Protein AF-A0A850LU86-F1 (afdb_monomer)

Mean predicted aligned error: 8.17 Å

Nearest PDB structures (foldseek):
  7osi-assembly1_D  TM=5.870E-01  e=4.447E-05  Stutzerimonas stutzeri ATCC 14405 = CCUG 16156
  7znq-assembly1_Y  TM=5.914E-01  e=9.069E-05  Stutzerimonas stutzeri ATCC 14405 = CCUG 16156
  7znq-assembly1_y  TM=5.884E-01  e=9.482E-05  Stutzerimonas stutzeri ATCC 14405 = CCUG 16156
  7qba-assembly1_E  TM=5.998E-01  e=1.201E-03  Stutzerimonas stutzeri
  8k1p-assembly1_A  TM=6.471E-01  e=1.843E-01  Mycobacterium tuberculosis H37Rv

Structure (mmCIF, N/CA/C/O backbone):
data_AF-A0A850LU86-F1
#
_entry.id   AF-A0A850LU86-F1
#
loop_
_atom_site.group_PDB
_atom_site.id
_atom_site.type_symbol
_atom_site.label_atom_id
_atom_site.label_alt_id
_atom_site.label_comp_id
_atom_site.label_asym_id
_atom_site.label_entity_id
_atom_site.label_seq_id
_atom_site.pdbx_PDB_ins_code
_atom_site.Cartn_x
_atom_site.Cartn_y
_atom_site.Cartn_z
_atom_site.occupancy
_atom_site.B_iso_or_equiv
_atom_site.auth_seq_id
_atom_site.auth_comp_id
_atom_site.auth_asym_id
_atom_site.auth_atom_id
_atom_site.pdbx_PDB_model_num
ATOM 1 N N . MET A 1 1 ? -20.661 16.853 15.836 1.00 59.78 1 MET A N 1
ATOM 2 C CA . MET A 1 1 ? -20.016 17.229 17.112 1.00 59.78 1 MET A CA 1
ATOM 3 C C . MET A 1 1 ? -19.629 15.991 17.920 1.00 59.78 1 MET A C 1
ATOM 5 O O . MET A 1 1 ? -18.446 15.779 18.122 1.00 59.78 1 MET A O 1
ATOM 9 N N . GLU A 1 2 ? -20.571 15.092 18.229 1.00 83.56 2 GLU A N 1
ATOM 10 C CA . GLU A 1 2 ? -20.333 13.922 19.105 1.00 83.56 2 GLU A CA 1
ATOM 11 C C . GLU A 1 2 ? -19.246 12.932 18.628 1.00 83.56 2 GLU A C 1
ATOM 13 O O . GLU A 1 2 ? -18.422 12.507 19.428 1.00 83.56 2 GLU A O 1
ATOM 18 N N . ILE A 1 3 ? -19.192 12.578 17.333 1.00 87.12 3 ILE A N 1
ATOM 19 C CA . ILE A 1 3 ? -18.190 11.614 16.818 1.00 87.12 3 ILE A CA 1
ATOM 20 C C . ILE A 1 3 ? -16.760 12.145 17.002 1.00 87.12 3 ILE A C 1
ATOM 22 O O . ILE A 1 3 ? -15.868 11.402 17.406 1.00 87.12 3 ILE A O 1
ATOM 26 N N . LEU A 1 4 ? -16.544 13.432 16.714 1.00 90.38 4 LEU A N 1
ATOM 27 C CA . LEU A 1 4 ? -15.224 14.059 16.782 1.00 90.38 4 LEU A CA 1
ATOM 28 C C . LEU A 1 4 ? -14.743 14.205 18.231 1.00 90.38 4 LEU A C 1
ATOM 30 O O . LEU A 1 4 ? -13.560 14.027 18.502 1.00 90.38 4 LEU A O 1
ATOM 34 N N . GLU A 1 5 ? -15.655 14.483 19.166 1.00 89.31 5 GLU A N 1
ATOM 35 C CA . GLU A 1 5 ? -15.348 14.513 20.600 1.00 89.31 5 GLU A CA 1
ATOM 36 C C . GLU A 1 5 ? -14.895 13.140 21.105 1.00 89.31 5 GLU A C 1
ATOM 38 O O . GLU A 1 5 ? -13.864 13.044 21.773 1.00 89.31 5 GLU A O 1
ATOM 43 N N . ILE A 1 6 ? -15.607 12.073 20.721 1.00 88.44 6 ILE A N 1
ATOM 44 C CA . ILE A 1 6 ? -15.233 10.691 21.059 1.00 88.44 6 ILE A CA 1
ATOM 45 C C . ILE A 1 6 ? -13.875 10.345 20.445 1.00 88.44 6 ILE A C 1
ATOM 47 O O . ILE A 1 6 ? -13.012 9.807 21.134 1.00 88.44 6 ILE A O 1
ATOM 51 N N . ALA A 1 7 ? -13.651 10.705 19.179 1.00 92.62 7 ALA A N 1
ATOM 52 C CA . ALA A 1 7 ? -12.377 10.469 18.509 1.00 92.62 7 ALA A CA 1
ATOM 53 C C . ALA A 1 7 ? -11.213 11.193 19.194 1.00 92.62 7 ALA A C 1
ATOM 55 O O . ALA A 1 7 ? -10.161 10.595 19.413 1.00 92.62 7 ALA A O 1
ATOM 56 N N . LYS A 1 8 ? -11.402 12.461 19.580 1.00 92.94 8 LYS A N 1
ATOM 57 C CA . LYS A 1 8 ? -10.397 13.243 20.310 1.00 92.94 8 LYS A CA 1
ATOM 58 C C . LYS A 1 8 ? -10.086 12.620 21.671 1.00 92.94 8 LYS A C 1
ATOM 60 O O . LYS A 1 8 ? -8.919 12.555 22.055 1.00 92.94 8 LYS A O 1
ATOM 65 N N . TYR A 1 9 ? -11.109 12.170 22.394 1.00 90.88 9 TYR A N 1
ATOM 66 C CA . TYR A 1 9 ? -10.929 11.510 23.683 1.00 90.88 9 TYR A CA 1
ATOM 67 C C . TYR A 1 9 ? -10.153 10.196 23.543 1.00 90.88 9 TYR A C 1
ATOM 69 O O . TYR A 1 9 ? -9.145 10.013 24.226 1.00 90.88 9 TYR A O 1
ATOM 77 N N . GLU A 1 10 ? -10.565 9.327 22.615 1.00 90.56 10 GLU A N 1
ATOM 78 C CA . GLU A 1 10 ? -9.897 8.045 22.361 1.00 90.56 10 GLU A CA 1
ATOM 79 C C . GLU A 1 10 ? -8.434 8.257 21.952 1.00 90.56 10 GLU A C 1
ATOM 81 O O . GLU A 1 10 ? -7.533 7.631 22.504 1.00 90.56 10 GLU A O 1
ATOM 86 N N . PHE A 1 11 ? -8.175 9.209 21.052 1.00 93.38 11 PHE A N 1
ATOM 87 C CA . PHE A 1 11 ? -6.826 9.572 20.625 1.00 93.38 11 PHE A CA 1
ATOM 88 C C . PHE A 1 11 ? -5.917 9.950 21.806 1.00 93.38 11 PHE A C 1
ATOM 90 O O . PHE A 1 11 ? -4.797 9.445 21.930 1.00 93.38 11 PHE A O 1
ATOM 97 N N . LEU A 1 12 ? -6.404 10.822 22.697 1.00 92.06 12 LEU A N 1
ATOM 98 C CA . LEU A 1 12 ? -5.655 11.259 23.877 1.00 92.06 12 LEU A CA 1
ATOM 99 C C . LEU A 1 12 ? -5.431 10.114 24.869 1.00 92.06 12 LEU A C 1
ATOM 101 O O . LEU A 1 12 ? -4.351 10.021 25.456 1.00 92.06 12 LEU A O 1
ATOM 105 N N . LEU A 1 13 ? -6.427 9.246 25.052 1.00 90.56 13 LEU A N 1
ATOM 106 C CA . LEU A 1 13 ? -6.329 8.075 25.920 1.00 90.56 13 LEU A CA 1
ATOM 107 C C . LEU A 1 13 ? -5.248 7.117 25.407 1.00 90.56 13 LEU A C 1
ATOM 109 O O . LEU A 1 13 ? -4.359 6.722 26.168 1.00 90.56 13 LEU A O 1
ATOM 113 N N . LEU A 1 14 ? -5.269 6.801 24.111 1.00 91.62 14 LEU A N 1
ATOM 114 C CA . LEU A 1 14 ? -4.306 5.889 23.505 1.00 91.62 14 LEU A CA 1
ATOM 115 C C . LEU A 1 14 ? -2.882 6.451 23.546 1.00 91.62 14 LEU A C 1
ATOM 117 O O . LEU A 1 14 ? -1.988 5.733 23.989 1.00 91.62 14 LEU A O 1
ATOM 121 N N . ILE A 1 15 ? -2.660 7.723 23.190 1.00 91.94 15 ILE A N 1
ATOM 122 C CA . ILE A 1 15 ? -1.317 8.341 23.227 1.00 91.94 15 ILE A CA 1
ATOM 123 C C . ILE A 1 15 ? -0.724 8.365 24.640 1.00 91.94 15 ILE A C 1
ATOM 125 O O . ILE A 1 15 ? 0.485 8.208 24.827 1.00 91.94 15 ILE A O 1
ATOM 129 N N . ARG A 1 16 ? -1.561 8.553 25.663 1.00 90.44 16 ARG A N 1
ATOM 130 C CA . ARG A 1 16 ? -1.103 8.558 27.059 1.00 90.44 16 ARG A CA 1
ATOM 131 C C . ARG A 1 16 ? -0.804 7.156 27.589 1.00 90.44 16 ARG A C 1
ATOM 133 O O . ARG A 1 16 ? -0.072 7.037 28.575 1.00 90.44 16 ARG A O 1
ATOM 140 N N . SER A 1 17 ? -1.328 6.114 26.943 1.00 89.81 17 SER A N 1
ATOM 141 C CA . SER A 1 17 ? -1.173 4.731 27.387 1.00 89.81 17 SER A CA 1
ATOM 142 C C . SER A 1 17 ? 0.284 4.260 27.347 1.00 89.81 17 SER A C 1
ATOM 144 O O . SER A 1 17 ? 1.060 4.594 26.449 1.00 89.81 17 SER A O 1
ATOM 146 N N . ILE A 1 18 ? 0.661 3.415 28.310 1.00 89.38 18 ILE A N 1
ATOM 147 C CA . ILE A 1 18 ? 1.991 2.795 28.327 1.00 89.38 18 ILE A CA 1
ATOM 148 C C . ILE A 1 18 ? 2.208 1.878 27.115 1.00 89.38 18 ILE A C 1
ATOM 150 O O . ILE A 1 18 ? 3.302 1.846 26.560 1.00 89.38 18 ILE A O 1
ATOM 154 N N . ARG A 1 19 ? 1.149 1.196 26.648 1.00 90.12 19 ARG A N 1
ATOM 155 C CA . ARG A 1 19 ? 1.193 0.320 25.465 1.00 90.12 19 ARG A CA 1
ATOM 156 C C . ARG A 1 19 ? 1.623 1.101 24.224 1.00 90.12 19 ARG A C 1
ATOM 158 O O . ARG A 1 19 ? 2.512 0.656 23.506 1.00 90.12 19 ARG A O 1
ATOM 165 N N . PHE A 1 20 ? 1.042 2.282 24.013 1.00 91.56 20 PHE A N 1
ATOM 166 C CA . PHE A 1 20 ? 1.416 3.171 22.916 1.00 91.56 20 PHE A CA 1
ATOM 167 C C . PHE A 1 20 ? 2.869 3.636 23.019 1.00 91.56 20 PHE A C 1
ATOM 169 O O . PHE A 1 20 ? 3.598 3.561 22.033 1.00 91.56 20 PHE A O 1
ATOM 176 N N . LYS A 1 21 ? 3.307 4.077 24.205 1.00 93.69 21 LYS A N 1
ATOM 177 C CA . LYS A 1 21 ? 4.684 4.551 24.421 1.00 93.69 21 LYS A CA 1
ATOM 178 C C . LYS A 1 21 ? 5.713 3.456 24.134 1.00 93.69 21 LYS A C 1
ATOM 180 O O . LYS A 1 21 ? 6.666 3.708 23.405 1.00 93.69 21 LYS A O 1
ATOM 185 N N . ILE A 1 22 ? 5.481 2.240 24.639 1.00 94.19 22 ILE A N 1
ATOM 186 C CA . ILE A 1 22 ? 6.346 1.075 24.394 1.00 94.19 22 ILE A CA 1
ATOM 187 C C . ILE A 1 22 ? 6.400 0.747 22.899 1.00 94.19 22 ILE A C 1
ATOM 189 O O . ILE A 1 22 ? 7.483 0.604 22.341 1.00 94.19 22 ILE A O 1
ATOM 193 N N . MET A 1 23 ? 5.247 0.661 22.229 1.00 94.25 23 MET A N 1
ATOM 194 C CA . MET A 1 23 ? 5.207 0.341 20.798 1.00 94.25 23 MET A CA 1
ATOM 195 C C . MET A 1 23 ? 5.893 1.420 19.961 1.00 94.25 23 MET A C 1
ATOM 197 O O . MET A 1 23 ? 6.697 1.097 19.094 1.00 94.25 23 MET A O 1
ATOM 201 N N . THR A 1 24 ? 5.640 2.695 20.261 1.00 95.25 24 THR A N 1
ATOM 202 C CA . THR A 1 24 ? 6.307 3.827 19.602 1.00 95.25 24 THR A CA 1
ATOM 203 C C . THR A 1 24 ? 7.819 3.734 19.779 1.00 95.25 24 THR A C 1
ATOM 205 O O . THR A 1 24 ? 8.546 3.836 18.800 1.00 95.25 24 THR A O 1
ATOM 208 N N . PHE A 1 25 ? 8.306 3.457 20.990 1.00 95.88 25 PHE A N 1
ATOM 209 C CA . PHE A 1 25 ? 9.733 3.257 21.246 1.00 95.88 25 PHE A CA 1
ATOM 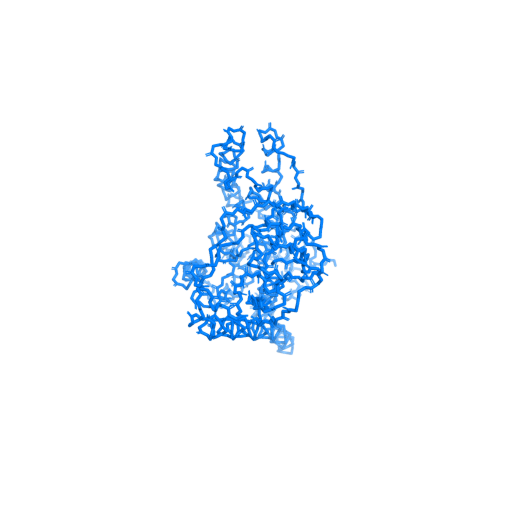210 C C . PHE A 1 25 ? 10.336 2.127 20.395 1.00 95.88 25 PHE A C 1
ATOM 212 O O . PHE A 1 25 ? 11.379 2.328 19.775 1.00 95.88 25 PHE A O 1
ATOM 219 N N . PHE A 1 26 ? 9.659 0.978 20.278 1.00 95.56 26 PHE A N 1
ATOM 220 C CA . PHE A 1 26 ? 10.108 -0.111 19.402 1.00 95.56 26 PHE A CA 1
ATOM 221 C C . PHE A 1 26 ? 10.150 0.292 17.926 1.00 95.56 26 PHE A C 1
ATOM 223 O O . PHE A 1 26 ? 11.140 0.004 17.254 1.00 95.56 26 PHE A O 1
ATOM 230 N N . TYR A 1 27 ? 9.128 0.995 17.425 1.00 96.12 27 TYR A N 1
ATOM 231 C CA . TYR A 1 27 ? 9.155 1.534 16.063 1.00 96.12 27 TYR A CA 1
ATOM 232 C C . TYR A 1 27 ? 10.355 2.451 15.845 1.00 96.12 27 TYR A C 1
ATOM 234 O O . TYR A 1 27 ? 11.067 2.303 14.854 1.00 96.12 27 TYR A O 1
ATOM 242 N N . LEU A 1 28 ? 10.587 3.377 16.777 1.00 96.06 28 LEU A N 1
ATOM 243 C CA . LEU A 1 28 ? 11.669 4.351 16.690 1.00 96.06 28 LEU A CA 1
ATOM 244 C C . LEU A 1 28 ? 13.041 3.686 16.680 1.00 96.06 28 LEU A C 1
ATOM 246 O O . LEU A 1 28 ? 13.876 4.055 15.862 1.00 96.06 28 LEU A O 1
ATOM 250 N N . ILE A 1 29 ? 13.268 2.694 17.540 1.00 96.12 29 ILE A N 1
ATOM 251 C CA . ILE A 1 29 ? 14.546 1.979 17.581 1.00 96.12 29 ILE A CA 1
ATOM 252 C C . ILE A 1 29 ? 14.748 1.157 16.316 1.00 96.12 29 ILE A C 1
ATOM 254 O O . ILE A 1 29 ? 15.754 1.331 15.635 1.00 96.12 29 ILE A O 1
ATOM 258 N N . ILE A 1 30 ? 13.804 0.274 15.983 1.00 95.81 30 ILE A N 1
ATOM 259 C CA . ILE A 1 30 ? 13.989 -0.684 14.886 1.00 95.81 30 ILE A CA 1
ATOM 260 C C . ILE A 1 30 ? 14.114 0.064 13.558 1.00 95.81 30 ILE A C 1
ATOM 262 O O . ILE A 1 30 ? 15.071 -0.135 12.811 1.00 95.81 30 ILE A O 1
ATOM 266 N N . ILE A 1 31 ? 13.169 0.962 13.270 1.00 95.25 31 ILE A N 1
ATOM 267 C CA . ILE A 1 31 ? 13.146 1.681 11.996 1.00 95.25 31 ILE A CA 1
ATOM 268 C C . ILE A 1 31 ? 14.208 2.783 11.980 1.00 95.25 31 ILE A C 1
ATOM 270 O O . ILE A 1 31 ? 14.834 3.000 10.943 1.00 95.25 31 ILE A O 1
ATOM 274 N N . GLY A 1 32 ? 14.464 3.453 13.106 1.00 94.31 32 GLY A N 1
ATOM 275 C CA . GLY A 1 32 ? 15.507 4.475 13.209 1.00 94.31 32 GLY A CA 1
ATOM 276 C C . GLY A 1 32 ? 16.901 3.910 12.948 1.00 94.31 32 GLY A C 1
ATOM 277 O O . GLY A 1 32 ? 17.599 4.419 12.073 1.00 94.31 32 GLY A O 1
ATOM 278 N N . LEU A 1 33 ? 17.283 2.817 13.622 1.00 94.06 33 LEU A N 1
ATOM 279 C CA . LEU A 1 33 ? 18.583 2.164 13.414 1.00 94.06 33 LEU A CA 1
ATOM 280 C C . LEU A 1 33 ? 18.758 1.687 11.969 1.00 94.06 33 LEU A C 1
ATOM 282 O O . LEU A 1 33 ? 19.817 1.889 11.376 1.00 94.06 33 LEU A O 1
ATOM 286 N N . LEU A 1 34 ? 17.712 1.113 11.370 1.00 92.38 34 LEU A N 1
ATOM 287 C CA . LEU A 1 34 ? 17.758 0.692 9.970 1.00 92.38 34 LEU A CA 1
ATOM 288 C C . LEU A 1 34 ? 17.899 1.875 9.010 1.00 92.38 34 LEU A C 1
ATOM 290 O O . LEU A 1 34 ? 18.666 1.789 8.055 1.00 92.38 34 LEU A O 1
ATOM 294 N N . ASN A 1 35 ? 17.228 2.999 9.271 1.00 92.19 35 ASN A N 1
ATOM 295 C CA . ASN A 1 35 ? 17.398 4.209 8.465 1.00 92.19 35 ASN A CA 1
ATOM 296 C C . ASN A 1 35 ? 18.809 4.784 8.573 1.00 92.19 35 ASN A C 1
ATOM 298 O O . ASN A 1 35 ? 19.359 5.201 7.555 1.00 92.19 35 ASN A O 1
ATOM 302 N N . VAL A 1 36 ? 19.403 4.772 9.770 1.00 92.75 36 VAL A N 1
ATOM 303 C CA . VAL A 1 36 ? 20.806 5.160 9.967 1.00 92.75 36 VAL A CA 1
ATOM 304 C C . VAL A 1 36 ? 21.716 4.251 9.140 1.00 92.75 36 VAL A C 1
ATOM 306 O O . VAL A 1 36 ? 22.539 4.752 8.376 1.00 92.75 36 VAL A O 1
ATOM 309 N N . GLY A 1 37 ? 21.515 2.931 9.199 1.00 90.00 37 GLY A N 1
ATOM 310 C CA . GLY A 1 37 ? 22.255 1.967 8.380 1.00 90.00 37 GLY A CA 1
ATOM 311 C C . GLY A 1 37 ? 22.125 2.231 6.875 1.00 90.00 37 GLY A C 1
ATOM 312 O O . GLY A 1 37 ? 23.132 2.312 6.173 1.00 90.00 37 GLY A O 1
ATOM 313 N N . ILE A 1 38 ? 20.902 2.445 6.377 1.00 88.75 38 ILE A N 1
ATOM 314 C CA . ILE A 1 38 ? 20.643 2.771 4.963 1.00 88.75 38 ILE A CA 1
ATOM 315 C C . ILE A 1 38 ? 21.337 4.078 4.556 1.00 88.75 38 ILE A C 1
ATOM 317 O O . ILE A 1 38 ? 21.905 4.150 3.464 1.00 88.75 38 ILE A O 1
ATOM 321 N N . ALA A 1 39 ? 21.313 5.101 5.415 1.00 89.38 39 ALA A N 1
ATOM 322 C CA . ALA A 1 39 ? 21.952 6.385 5.143 1.00 89.38 39 ALA A CA 1
ATOM 323 C C . ALA A 1 39 ? 23.488 6.269 5.095 1.00 89.38 39 ALA A C 1
ATOM 325 O O . ALA A 1 39 ? 24.112 6.821 4.189 1.00 89.38 39 ALA A O 1
ATOM 326 N N . PHE A 1 40 ? 24.101 5.491 5.997 1.00 88.31 40 PHE A N 1
ATOM 327 C CA . PHE A 1 40 ? 25.541 5.202 5.962 1.00 88.31 40 PHE A CA 1
ATOM 328 C C . PHE A 1 40 ? 25.953 4.410 4.717 1.00 88.31 40 PHE A C 1
ATOM 330 O O . PHE A 1 40 ? 26.949 4.748 4.078 1.00 88.31 40 PHE A O 1
ATOM 337 N N . LEU A 1 41 ? 25.177 3.391 4.333 1.00 85.94 41 LEU A N 1
ATOM 338 C CA . LEU A 1 41 ? 25.425 2.634 3.101 1.00 85.94 41 LEU A CA 1
ATOM 339 C C . LEU A 1 41 ? 25.316 3.522 1.856 1.00 85.94 41 LEU A C 1
ATOM 341 O O . LEU A 1 41 ? 26.133 3.391 0.945 1.00 85.94 41 LEU A O 1
ATOM 345 N N . ASN A 1 42 ? 24.348 4.447 1.840 1.00 83.38 42 ASN A N 1
ATOM 346 C CA . ASN A 1 42 ? 24.228 5.472 0.803 1.00 83.38 42 ASN A CA 1
ATOM 347 C C . ASN A 1 42 ? 25.478 6.351 0.736 1.00 83.38 42 ASN A C 1
ATOM 349 O O . ASN A 1 42 ? 26.043 6.538 -0.338 1.00 83.38 42 ASN A O 1
ATOM 353 N N . ARG A 1 43 ? 25.920 6.871 1.886 1.00 84.31 43 ARG A N 1
ATOM 354 C CA . ARG A 1 43 ? 27.082 7.760 1.985 1.00 84.31 43 ARG A CA 1
ATOM 355 C C . ARG A 1 43 ? 28.378 7.097 1.525 1.00 84.31 43 ARG A C 1
ATOM 357 O O . ARG A 1 43 ? 29.175 7.740 0.853 1.00 84.31 43 ARG A O 1
ATOM 364 N N . ASN A 1 44 ? 28.571 5.827 1.864 1.00 83.25 44 ASN A N 1
ATOM 365 C CA . ASN A 1 44 ? 29.802 5.098 1.562 1.00 83.25 44 ASN A CA 1
ATOM 366 C C . ASN A 1 44 ? 29.798 4.444 0.169 1.00 83.25 44 ASN A C 1
ATOM 368 O O . ASN A 1 44 ? 30.757 3.762 -0.178 1.00 83.25 44 ASN A O 1
ATOM 372 N N . GLY A 1 45 ? 28.716 4.579 -0.609 1.00 73.00 45 GLY A N 1
ATOM 373 C CA . GLY A 1 45 ? 28.583 3.937 -1.923 1.00 73.00 45 GLY A CA 1
ATOM 374 C C . GLY A 1 45 ? 28.603 2.401 -1.878 1.00 73.00 45 GLY A C 1
ATOM 375 O O . GLY A 1 45 ? 28.769 1.757 -2.909 1.00 73.00 45 GLY A O 1
ATOM 376 N N . ALA A 1 46 ? 28.427 1.805 -0.693 1.00 63.03 46 ALA A N 1
ATOM 377 C CA . ALA A 1 46 ? 28.716 0.396 -0.417 1.00 63.03 46 ALA A CA 1
ATOM 378 C C . ALA A 1 46 ? 27.686 -0.589 -1.004 1.00 63.03 46 ALA A C 1
ATOM 380 O O . ALA A 1 46 ? 27.900 -1.798 -0.991 1.00 63.03 46 ALA A O 1
ATOM 381 N N . SER A 1 47 ? 26.557 -0.099 -1.520 1.00 65.00 47 SER A N 1
ATOM 382 C CA . SER A 1 47 ? 25.573 -0.927 -2.216 1.00 65.00 47 SER A CA 1
ATOM 383 C C . SER A 1 47 ? 24.886 -0.120 -3.311 1.00 65.00 47 SER A C 1
ATOM 385 O O . SER A 1 47 ? 24.042 0.717 -2.994 1.00 65.00 47 SER A O 1
ATOM 387 N N . PRO A 1 48 ? 25.176 -0.377 -4.598 1.00 58.56 48 PRO A N 1
ATOM 388 C CA . PRO A 1 48 ? 24.511 0.304 -5.703 1.00 58.56 48 PRO A CA 1
ATOM 389 C C . PRO A 1 48 ? 22.989 0.149 -5.658 1.00 58.56 48 PRO A C 1
ATOM 391 O O . PRO A 1 48 ? 22.278 1.083 -5.995 1.00 58.56 48 PRO A O 1
ATOM 394 N N . MET A 1 49 ? 22.456 -0.982 -5.184 1.00 61.12 49 MET A N 1
ATOM 395 C CA . MET A 1 49 ? 21.007 -1.218 -5.115 1.00 61.12 49 MET A CA 1
ATOM 396 C C . MET A 1 49 ? 20.317 -0.426 -3.992 1.00 61.12 49 MET A C 1
ATOM 398 O O . MET A 1 49 ? 19.184 0.003 -4.155 1.00 61.12 49 MET A O 1
ATOM 402 N N . ILE A 1 50 ? 20.991 -0.198 -2.863 1.00 64.50 50 ILE A N 1
ATOM 403 C CA . ILE A 1 50 ? 20.447 0.571 -1.726 1.00 64.50 50 ILE A CA 1
ATOM 404 C C . ILE A 1 50 ? 20.749 2.071 -1.892 1.00 64.50 50 ILE A C 1
ATOM 406 O O . ILE A 1 50 ? 19.953 2.921 -1.493 1.00 64.50 50 ILE A O 1
ATOM 410 N N . ALA A 1 51 ? 21.884 2.400 -2.515 1.00 58.69 51 ALA A N 1
ATOM 411 C CA . ALA A 1 51 ? 22.368 3.761 -2.724 1.00 58.69 51 ALA A CA 1
ATOM 412 C C . ALA A 1 51 ? 21.829 4.437 -3.996 1.00 58.69 51 ALA A C 1
ATOM 414 O O . ALA A 1 51 ? 21.964 5.650 -4.155 1.00 58.69 51 ALA A O 1
ATOM 415 N N . SER A 1 52 ? 21.229 3.684 -4.927 1.00 58.88 52 SER A N 1
ATOM 416 C CA . SER A 1 52 ? 20.747 4.254 -6.195 1.00 58.88 52 SER A CA 1
ATOM 417 C C . SER A 1 52 ? 19.297 4.722 -6.187 1.00 58.88 52 SER A C 1
ATOM 419 O O . SER A 1 52 ? 18.927 5.423 -7.124 1.00 58.88 52 SER A O 1
ATOM 421 N N . LEU A 1 53 ? 18.492 4.387 -5.171 1.00 73.88 53 LEU A N 1
ATOM 422 C CA . LEU A 1 53 ? 17.054 4.672 -5.162 1.00 73.88 53 LEU A CA 1
ATOM 423 C C . LEU A 1 53 ? 16.664 5.625 -4.031 1.00 73.88 53 LEU A C 1
ATOM 425 O O . LEU A 1 53 ? 16.629 5.241 -2.862 1.00 73.88 53 LEU A O 1
ATOM 429 N N . ALA A 1 54 ? 16.267 6.852 -4.385 1.00 73.06 54 ALA A N 1
ATOM 430 C CA . ALA A 1 54 ? 15.793 7.845 -3.413 1.00 73.06 54 ALA A CA 1
ATOM 431 C C . ALA A 1 54 ? 14.542 7.386 -2.628 1.00 73.06 54 ALA A C 1
ATOM 433 O O . ALA A 1 54 ? 14.283 7.870 -1.529 1.00 73.06 54 ALA A O 1
ATOM 434 N N . GLY A 1 55 ? 13.763 6.446 -3.179 1.00 80.94 55 GLY A N 1
ATOM 435 C CA . GLY A 1 55 ? 12.570 5.887 -2.539 1.00 80.94 55 GLY A CA 1
ATOM 436 C C . GLY A 1 55 ? 12.804 4.693 -1.612 1.00 80.94 55 GLY A C 1
ATOM 437 O O . GLY A 1 55 ? 11.857 4.252 -0.964 1.00 80.94 55 GLY A O 1
ATOM 438 N N . PHE A 1 56 ? 14.032 4.177 -1.505 1.00 86.38 56 PHE A N 1
ATOM 439 C CA . PHE A 1 56 ? 14.280 2.928 -0.781 1.00 86.38 56 PHE A CA 1
ATOM 440 C C . PHE A 1 56 ? 14.073 3.058 0.736 1.00 86.38 56 PHE A C 1
ATOM 442 O O . PHE A 1 56 ? 13.378 2.244 1.341 1.00 86.38 56 PHE A O 1
ATOM 449 N N . ALA A 1 57 ? 14.626 4.103 1.359 1.00 88.88 57 ALA A N 1
ATOM 450 C CA . ALA A 1 57 ? 14.480 4.350 2.796 1.00 88.88 57 ALA A CA 1
ATOM 451 C C . ALA A 1 57 ? 13.010 4.492 3.259 1.00 88.88 57 ALA A C 1
ATOM 453 O O . ALA A 1 57 ? 12.615 3.785 4.197 1.00 88.88 57 ALA A O 1
ATOM 454 N N . PRO A 1 58 ? 12.161 5.331 2.623 1.00 90.25 58 PRO A N 1
ATOM 455 C CA . PRO A 1 58 ? 10.747 5.416 2.992 1.00 90.25 58 PRO A CA 1
ATOM 456 C C . PRO A 1 58 ? 9.965 4.128 2.726 1.00 90.25 58 PRO A C 1
ATOM 458 O O . PRO A 1 58 ? 9.093 3.782 3.531 1.00 90.25 58 PRO A O 1
ATOM 461 N N . TYR A 1 59 ? 10.297 3.403 1.652 1.00 90.56 59 TYR A N 1
ATOM 462 C CA . TYR A 1 59 ? 9.702 2.102 1.352 1.00 90.56 59 TYR A CA 1
ATOM 463 C C . TYR A 1 59 ? 9.983 1.097 2.476 1.00 90.56 59 TYR A C 1
ATOM 465 O O . TYR A 1 59 ? 9.042 0.563 3.061 1.00 90.56 59 TYR A O 1
ATOM 473 N N . VAL A 1 60 ? 11.255 0.905 2.853 1.00 90.69 60 VAL A N 1
ATOM 474 C CA . VAL A 1 60 ? 11.647 -0.025 3.929 1.00 90.69 60 VAL A CA 1
ATOM 475 C C . VAL A 1 60 ? 11.020 0.378 5.264 1.00 90.69 60 VAL A C 1
ATOM 477 O O . VAL A 1 60 ? 10.502 -0.471 5.987 1.00 90.69 60 VAL A O 1
ATOM 480 N N . SER A 1 61 ? 11.006 1.675 5.576 1.00 93.00 61 SER A N 1
ATOM 481 C CA . SER A 1 61 ? 10.398 2.191 6.810 1.00 93.00 61 SER A CA 1
ATOM 482 C C . SER A 1 61 ? 8.907 1.860 6.893 1.00 93.00 61 SER A C 1
ATOM 484 O O . SER A 1 61 ? 8.428 1.394 7.925 1.00 93.00 61 SER A O 1
ATOM 486 N N . SER A 1 62 ? 8.175 2.064 5.797 1.00 94.31 62 SER A N 1
ATOM 487 C CA . SER A 1 62 ? 6.729 1.820 5.741 1.00 94.31 62 SER A CA 1
ATOM 488 C C . SER A 1 62 ? 6.396 0.327 5.684 1.00 94.31 62 SER A C 1
ATOM 490 O O . SER A 1 62 ? 5.433 -0.116 6.308 1.00 94.31 62 SER A O 1
ATOM 492 N N . PHE A 1 63 ? 7.222 -0.466 4.996 1.00 92.50 63 PHE A N 1
ATOM 493 C CA . PHE A 1 63 ? 7.146 -1.927 4.981 1.00 92.50 63 PHE A CA 1
ATOM 494 C C . PHE A 1 63 ? 7.295 -2.504 6.396 1.00 92.50 63 PHE A C 1
ATOM 496 O O . PHE A 1 63 ? 6.440 -3.259 6.857 1.00 92.50 63 PHE A O 1
ATOM 503 N N . LEU A 1 64 ? 8.331 -2.090 7.133 1.00 94.19 64 LEU A N 1
ATOM 504 C CA . LEU A 1 64 ? 8.539 -2.527 8.516 1.00 94.19 64 LEU A CA 1
ATOM 505 C C . LEU A 1 64 ? 7.440 -2.025 9.441 1.00 94.19 64 LEU A C 1
ATOM 507 O O . LEU A 1 64 ? 6.994 -2.765 10.317 1.00 94.19 64 LEU A O 1
ATOM 511 N N . PHE A 1 65 ? 6.971 -0.794 9.226 1.00 95.69 65 PHE A N 1
ATOM 512 C CA . PHE A 1 65 ? 5.832 -0.276 9.963 1.00 95.69 65 PHE A CA 1
ATOM 513 C C . PHE A 1 65 ? 4.608 -1.185 9.802 1.00 95.69 65 PHE A C 1
ATOM 515 O O . PHE A 1 65 ? 3.973 -1.545 10.793 1.00 95.69 65 PHE A O 1
ATOM 522 N N . SER A 1 66 ? 4.305 -1.591 8.568 1.00 95.12 66 SER A N 1
ATOM 523 C CA . SER A 1 66 ? 3.180 -2.474 8.264 1.00 95.12 66 SER A CA 1
ATOM 524 C C . SER A 1 66 ? 3.331 -3.862 8.901 1.00 95.12 66 SER A C 1
ATOM 526 O O . SER A 1 66 ? 2.389 -4.363 9.520 1.00 95.12 66 SER A O 1
ATOM 528 N N . LEU A 1 67 ? 4.533 -4.447 8.848 1.00 94.12 67 LEU A N 1
ATOM 529 C CA . LEU A 1 67 ? 4.829 -5.728 9.496 1.00 94.12 67 LEU A CA 1
ATOM 530 C C . LEU A 1 67 ? 4.640 -5.678 11.014 1.00 94.12 67 LEU A C 1
ATOM 532 O O . LEU A 1 67 ? 3.957 -6.526 11.583 1.00 94.12 67 LEU A O 1
ATOM 536 N N . ILE A 1 68 ? 5.217 -4.677 11.679 1.00 95.50 68 ILE A N 1
ATOM 537 C CA . ILE A 1 68 ? 5.108 -4.531 13.136 1.00 95.50 68 ILE A CA 1
ATOM 538 C C . ILE A 1 68 ? 3.657 -4.179 13.526 1.00 95.50 68 ILE A C 1
ATOM 540 O O . ILE A 1 68 ? 3.168 -4.623 14.568 1.00 95.50 68 ILE A O 1
ATOM 544 N N . SER A 1 69 ? 2.917 -3.472 12.661 1.00 95.50 69 SER A N 1
ATOM 545 C CA . SER A 1 69 ? 1.508 -3.110 12.881 1.00 95.50 69 SER A CA 1
ATOM 546 C C . SER A 1 69 ? 0.587 -4.319 13.024 1.00 95.50 69 SER A C 1
ATOM 548 O O . SER A 1 69 ? -0.378 -4.245 13.789 1.00 95.50 69 SER A O 1
ATOM 550 N N . ALA A 1 70 ? 0.910 -5.445 12.380 1.00 94.94 70 ALA A N 1
ATOM 551 C CA . ALA A 1 70 ? 0.203 -6.715 12.557 1.00 94.94 70 ALA A CA 1
ATOM 552 C C . ALA A 1 70 ? 0.113 -7.152 14.029 1.00 94.94 70 ALA A C 1
ATOM 554 O O . ALA A 1 70 ? -0.894 -7.714 14.458 1.00 94.94 70 ALA A O 1
ATOM 555 N N . PHE A 1 71 ? 1.149 -6.849 14.813 1.00 95.50 71 PHE A N 1
ATOM 556 C CA . PHE A 1 71 ? 1.189 -7.080 16.253 1.00 95.50 71 PHE A CA 1
ATOM 557 C C . PHE A 1 71 ? 0.698 -5.856 17.040 1.00 95.50 71 PHE A C 1
ATOM 559 O O . PHE A 1 71 ? -0.093 -5.984 17.977 1.00 95.50 71 PHE A O 1
ATOM 566 N N . THR A 1 72 ? 1.148 -4.652 16.674 1.00 95.12 72 THR A N 1
ATOM 567 C CA . THR A 1 72 ? 0.861 -3.432 17.441 1.00 95.12 72 THR A CA 1
ATOM 568 C C . THR A 1 72 ? -0.625 -3.105 17.503 1.00 95.12 72 THR A C 1
ATOM 570 O O . THR A 1 72 ? -1.126 -2.755 18.569 1.00 95.12 72 THR A O 1
ATOM 573 N N . ILE A 1 73 ? -1.335 -3.175 16.377 1.00 95.75 73 ILE A N 1
ATOM 574 C CA . ILE A 1 73 ? -2.732 -2.735 16.284 1.00 95.75 73 ILE A CA 1
ATOM 575 C C . ILE A 1 73 ? -3.642 -3.551 17.216 1.00 95.75 73 ILE A C 1
ATOM 577 O O . ILE A 1 73 ? -4.307 -2.937 18.060 1.00 95.75 73 ILE A O 1
ATOM 581 N N . PRO A 1 74 ? -3.655 -4.902 17.167 1.00 94.12 74 PRO A N 1
ATOM 582 C CA . PRO A 1 74 ? -4.431 -5.682 18.127 1.00 94.12 74 PRO A CA 1
ATOM 583 C C . PRO A 1 74 ? -3.933 -5.508 19.570 1.00 94.12 74 PRO A C 1
ATOM 585 O O . PRO A 1 74 ? -4.733 -5.604 20.496 1.00 94.12 74 PRO A O 1
ATOM 588 N N . PHE A 1 75 ? -2.653 -5.199 19.797 1.00 91.81 75 PHE A N 1
ATOM 589 C CA . PHE A 1 75 ? -2.126 -4.966 21.144 1.00 91.81 75 PHE A CA 1
ATOM 590 C C . PHE A 1 75 ? -2.587 -3.633 21.767 1.00 91.81 75 PHE A C 1
ATOM 592 O O . PHE A 1 75 ? -2.979 -3.592 22.938 1.00 91.81 75 PHE A O 1
ATOM 599 N N . ILE A 1 76 ? -2.554 -2.539 20.998 1.00 89.56 76 ILE A N 1
ATOM 600 C CA . ILE A 1 76 ? -2.957 -1.203 21.462 1.00 89.56 76 ILE A CA 1
ATOM 601 C C . ILE A 1 76 ? -4.478 -1.129 21.587 1.00 89.56 76 ILE A C 1
ATOM 603 O O . ILE A 1 76 ? -4.985 -0.775 22.652 1.00 89.56 76 ILE A O 1
ATOM 607 N N . ILE A 1 77 ? -5.197 -1.479 20.517 1.00 88.88 77 ILE A N 1
ATOM 608 C CA . ILE A 1 77 ? -6.635 -1.207 20.402 1.00 88.88 77 ILE A CA 1
ATOM 609 C C . ILE A 1 77 ? -7.477 -2.415 20.821 1.00 88.88 77 ILE A C 1
ATOM 611 O O . ILE A 1 77 ? -8.614 -2.247 21.245 1.00 88.88 77 ILE A O 1
ATOM 615 N N . GLY A 1 78 ? -6.936 -3.638 20.811 1.00 78.56 78 GLY A N 1
ATOM 616 C CA . GLY A 1 78 ? -7.703 -4.860 21.098 1.00 78.56 78 GLY A CA 1
ATOM 617 C C . GLY A 1 78 ? -8.304 -4.966 22.506 1.00 78.56 78 GLY A C 1
ATOM 618 O O . GLY A 1 78 ? -9.008 -5.924 22.798 1.00 78.56 78 GLY A O 1
ATOM 619 N N . ASN A 1 79 ? -8.054 -3.993 23.384 1.00 68.50 79 ASN A N 1
ATOM 620 C CA . ASN A 1 79 ? -8.588 -3.944 24.743 1.00 68.50 79 ASN A CA 1
ATOM 621 C C . ASN A 1 79 ? -9.746 -2.947 24.939 1.00 68.50 79 ASN A C 1
ATOM 623 O O . ASN A 1 79 ? -10.275 -2.874 26.050 1.00 68.50 79 ASN A O 1
ATOM 627 N N . PHE A 1 80 ? -10.174 -2.206 23.909 1.00 66.69 80 PHE A N 1
ATOM 628 C CA . PHE A 1 80 ? -11.078 -1.059 24.093 1.00 66.69 80 PHE A CA 1
ATOM 629 C C . PHE A 1 80 ? -12.429 -1.410 24.754 1.00 66.69 80 PHE A C 1
ATOM 631 O O . PHE A 1 80 ? -12.978 -0.593 25.484 1.00 66.69 80 PHE A O 1
ATOM 638 N N . LEU A 1 81 ? -12.962 -2.624 24.548 1.00 59.38 81 LEU A N 1
ATOM 639 C CA . LEU A 1 81 ? -14.226 -3.065 25.166 1.00 59.38 81 LEU A CA 1
ATOM 640 C C . LEU A 1 81 ? -14.095 -3.374 26.668 1.00 59.38 81 LEU A C 1
ATOM 642 O O . LEU A 1 81 ? -15.068 -3.263 27.412 1.00 59.38 81 LEU A O 1
ATOM 646 N N . ILE A 1 82 ? -12.918 -3.827 27.109 1.00 56.06 82 ILE A N 1
ATOM 647 C CA . ILE A 1 82 ? -12.663 -4.261 28.492 1.00 56.06 82 ILE A CA 1
ATOM 648 C C . ILE A 1 82 ? -12.161 -3.081 29.327 1.00 56.06 82 ILE A C 1
ATOM 650 O O . ILE A 1 82 ? -12.583 -2.923 30.474 1.00 56.06 82 ILE A O 1
ATOM 654 N N . ASP A 1 83 ? -11.299 -2.243 28.746 1.00 57.44 83 ASP A N 1
ATOM 655 C CA . ASP A 1 83 ? -10.739 -1.062 29.408 1.00 57.44 83 ASP A CA 1
ATOM 656 C C . ASP A 1 83 ? -11.856 -0.040 29.744 1.00 57.44 83 ASP A C 1
ATOM 658 O O . ASP A 1 83 ? -11.876 0.499 30.855 1.00 57.44 83 ASP A O 1
ATOM 662 N N . ASP A 1 84 ? -12.871 0.105 28.878 1.00 56.62 84 ASP A N 1
ATOM 663 C CA . ASP A 1 84 ? -14.052 0.957 29.120 1.00 56.62 84 ASP A CA 1
ATOM 664 C C . ASP A 1 84 ? -15.005 0.402 30.193 1.00 56.62 84 ASP A C 1
ATOM 666 O O . ASP A 1 84 ? -15.639 1.164 30.926 1.00 56.62 84 ASP A O 1
ATOM 670 N N . LYS A 1 85 ? -15.104 -0.930 30.330 1.00 54.50 85 LYS A N 1
ATOM 671 C CA . LYS A 1 85 ? -15.895 -1.560 31.403 1.00 54.50 85 LYS A CA 1
ATOM 672 C C . LYS A 1 85 ? -15.236 -1.401 32.775 1.00 54.50 85 LYS A C 1
ATOM 674 O O . LYS A 1 85 ? -15.946 -1.298 33.769 1.00 54.50 85 LYS A O 1
ATOM 679 N N . LYS A 1 86 ? -13.899 -1.377 32.841 1.00 52.06 86 LYS A N 1
ATOM 680 C CA . LYS A 1 86 ? -13.142 -1.296 34.104 1.00 52.06 86 LYS A CA 1
ATOM 681 C C . LYS A 1 86 ? -13.025 0.116 34.677 1.00 52.06 86 LYS A C 1
ATOM 683 O O . LYS A 1 86 ? -12.955 0.259 35.890 1.00 52.06 86 LYS A O 1
ATOM 688 N N . THR A 1 87 ? -13.000 1.151 33.841 1.00 50.28 87 THR A N 1
ATOM 689 C CA . THR A 1 87 ? -12.748 2.536 34.286 1.00 50.28 87 THR A CA 1
ATOM 690 C C . THR A 1 87 ? -14.001 3.319 34.701 1.00 50.28 87 THR A C 1
ATOM 692 O O . THR A 1 87 ? -13.875 4.488 35.044 1.00 50.28 87 THR A O 1
ATOM 695 N N . ARG A 1 88 ? -15.212 2.731 34.669 1.00 50.41 88 ARG A N 1
ATOM 696 C CA . ARG A 1 88 ? -16.509 3.428 34.880 1.00 50.41 88 ARG A CA 1
ATOM 697 C C . ARG A 1 88 ? -16.708 4.710 34.039 1.00 50.41 88 ARG A C 1
ATOM 699 O O . ARG A 1 88 ? -17.705 5.396 34.217 1.00 50.41 88 ARG A O 1
ATOM 706 N N . VAL A 1 89 ? -15.849 4.999 33.051 1.00 50.12 89 VAL A N 1
ATOM 707 C CA . VAL A 1 89 ? -15.997 6.116 32.082 1.00 50.12 89 VAL A CA 1
ATOM 708 C C . VAL A 1 89 ? -17.335 6.032 31.346 1.00 50.12 89 VAL A C 1
ATOM 710 O O . VAL A 1 89 ? -17.954 7.038 30.999 1.00 50.12 89 VAL A O 1
ATOM 713 N N . ASN A 1 90 ? -17.808 4.803 31.196 1.00 48.53 90 ASN A N 1
ATOM 714 C CA . ASN A 1 90 ? -19.150 4.455 30.799 1.00 48.53 90 ASN A CA 1
ATOM 715 C C . ASN A 1 90 ? -20.232 5.313 31.503 1.00 48.53 90 ASN A C 1
ATOM 717 O O . ASN A 1 90 ? -21.050 5.894 30.797 1.00 48.53 90 ASN A O 1
ATOM 721 N N . GLU A 1 91 ? -20.214 5.490 32.832 1.00 49.06 91 GLU A N 1
ATOM 722 C CA . GLU A 1 91 ? -21.264 6.187 33.613 1.00 49.06 91 GLU A CA 1
ATOM 723 C C . GLU A 1 91 ? -21.419 7.681 33.269 1.00 49.06 91 GLU A C 1
ATOM 725 O O . GLU A 1 91 ? -22.541 8.177 33.199 1.00 49.06 91 GLU A O 1
ATOM 730 N N . VAL A 1 92 ? -20.331 8.391 32.948 1.00 50.12 92 VAL A N 1
ATOM 731 C CA . VAL A 1 92 ? -20.389 9.828 32.598 1.00 50.12 92 VAL A CA 1
ATOM 732 C C . VAL A 1 92 ? -20.807 10.034 31.141 1.00 50.12 92 VAL A C 1
ATOM 734 O O . VAL A 1 92 ? -21.600 10.929 30.839 1.00 50.12 92 VAL A O 1
ATOM 737 N N . ILE A 1 93 ? -20.357 9.165 30.229 1.00 49.03 93 ILE A N 1
ATOM 738 C CA . ILE A 1 93 ? -20.818 9.190 28.834 1.00 49.03 93 ILE A CA 1
ATOM 739 C C . ILE A 1 93 ? -22.281 8.698 28.760 1.00 49.03 93 ILE A C 1
ATOM 741 O O . ILE A 1 93 ? -22.984 9.036 27.804 1.00 49.03 93 ILE A O 1
ATOM 745 N N . TYR A 1 94 ? -22.770 7.872 29.709 1.00 49.59 94 TYR A N 1
ATOM 746 C CA . TYR A 1 94 ? -24.137 7.286 29.733 1.00 49.59 94 TYR A CA 1
ATOM 747 C C . TYR A 1 94 ? -25.255 8.312 29.914 1.00 49.59 94 TYR A C 1
ATOM 749 O O . TYR A 1 94 ? -26.407 7.996 29.638 1.00 49.59 94 TYR A O 1
ATOM 757 N N . SER A 1 95 ? -24.919 9.554 30.254 1.00 47.25 95 SER A N 1
ATOM 758 C CA . SER A 1 95 ? -25.871 10.664 30.317 1.00 47.25 95 SER A CA 1
ATOM 759 C C . SER A 1 95 ? -26.320 11.199 28.944 1.00 47.25 95 SER A C 1
ATOM 761 O O . SER A 1 95 ? -27.306 11.930 28.878 1.00 47.25 95 SER A O 1
ATOM 763 N N . LYS A 1 96 ? -25.638 10.841 27.838 1.00 48.28 96 LYS A N 1
ATOM 764 C CA . LYS A 1 96 ? -25.978 11.293 26.472 1.00 48.28 96 LYS A CA 1
ATOM 765 C C . LYS A 1 96 ? -26.440 10.134 25.569 1.00 48.28 96 LYS A C 1
ATOM 767 O O . LYS A 1 96 ? -25.729 9.123 25.486 1.00 48.28 96 LYS A O 1
ATOM 772 N N . PRO A 1 97 ? -27.556 10.275 24.820 1.00 53.53 97 PRO A N 1
ATOM 773 C CA . PRO A 1 97 ? -28.059 9.255 23.898 1.00 53.53 97 PRO A CA 1
ATOM 774 C C . PRO A 1 97 ? -27.214 9.197 22.611 1.00 53.53 97 PRO A C 1
ATOM 776 O O . PRO A 1 97 ? -27.627 9.625 21.536 1.00 53.53 97 PRO A O 1
ATOM 779 N N . VAL A 1 98 ? -25.994 8.669 22.712 1.00 61.94 98 VAL A N 1
ATOM 780 C CA . VAL A 1 98 ? -25.115 8.448 21.554 1.00 61.94 98 VAL A CA 1
ATOM 781 C C . VAL A 1 98 ? -25.392 7.061 20.969 1.00 61.94 98 VAL A C 1
ATOM 783 O O . VAL A 1 98 ? -25.186 6.057 21.649 1.00 61.94 98 VAL A O 1
ATOM 786 N N . SER A 1 99 ? -25.816 7.006 19.701 1.00 73.25 99 SER A N 1
ATOM 787 C CA . SER A 1 99 ? -26.019 5.759 18.935 1.00 73.25 99 SER A CA 1
ATOM 788 C C . SER A 1 99 ? -24.754 4.891 18.891 1.00 73.25 99 SER A C 1
ATOM 790 O O . SER A 1 99 ? -23.643 5.437 18.849 1.00 73.25 99 SER A O 1
ATOM 792 N N . ASN A 1 100 ? -24.905 3.570 18.763 1.00 77.44 100 ASN A N 1
ATOM 793 C CA . ASN A 1 100 ? -23.780 2.630 18.682 1.00 77.44 100 ASN A CA 1
ATOM 794 C C . ASN A 1 100 ? -22.834 2.975 17.516 1.00 77.44 100 ASN A C 1
ATOM 796 O O . ASN A 1 100 ? -21.617 2.965 17.695 1.00 77.44 100 ASN A O 1
ATOM 800 N N . LEU A 1 101 ? -23.372 3.384 16.357 1.00 81.56 101 LEU A N 1
ATOM 801 C CA . LEU A 1 101 ? -22.557 3.779 15.200 1.00 81.56 101 LEU A CA 1
ATOM 802 C C . LEU A 1 101 ? -21.624 4.951 15.522 1.00 81.56 101 LEU A C 1
ATOM 804 O O . LEU A 1 101 ? -20.428 4.876 15.252 1.00 81.56 101 LEU A O 1
ATOM 808 N N . LYS A 1 102 ? -22.160 6.040 16.086 1.00 86.06 102 LYS A N 1
ATOM 809 C CA . LYS A 1 102 ? -21.373 7.242 16.411 1.00 86.06 102 LYS A CA 1
ATOM 810 C C . LYS A 1 102 ? -20.223 6.924 17.366 1.00 86.06 102 LYS A C 1
ATOM 812 O O . LYS A 1 102 ? -19.125 7.444 17.187 1.00 86.06 102 LYS A O 1
ATOM 817 N N . TYR A 1 103 ? -20.471 6.063 18.350 1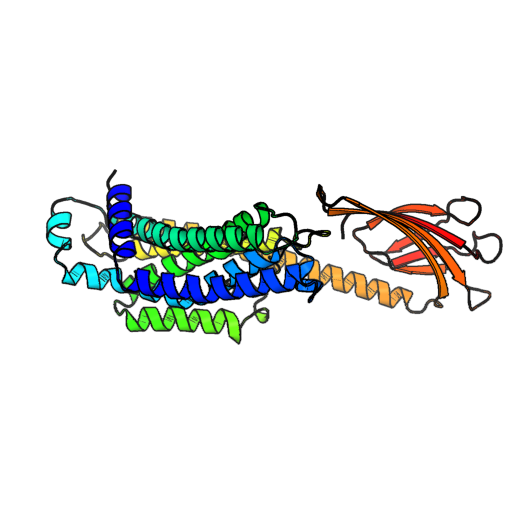.00 83.50 103 TYR A N 1
ATOM 818 C CA . TYR A 1 103 ? -19.454 5.640 19.306 1.00 83.50 103 TYR A CA 1
ATOM 819 C C . TYR A 1 103 ? -18.364 4.783 18.647 1.00 83.50 103 TYR A C 1
ATOM 821 O O . TYR A 1 103 ? -17.182 5.099 18.784 1.00 83.50 103 TYR A O 1
ATOM 829 N N . VAL A 1 104 ? -18.746 3.763 17.868 1.00 86.69 104 VAL A N 1
ATOM 830 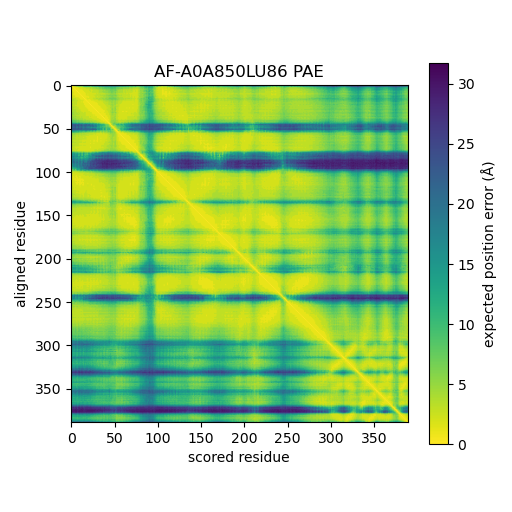C CA . VAL A 1 104 ? -17.791 2.906 17.143 1.00 86.69 104 VAL A CA 1
ATOM 831 C C . VAL A 1 104 ? -16.970 3.726 16.144 1.00 86.69 104 VAL A C 1
ATOM 833 O O . VAL A 1 104 ? -15.749 3.593 16.120 1.00 86.69 104 VAL A O 1
ATOM 836 N N . MET A 1 105 ? -17.601 4.625 15.377 1.00 89.50 105 MET A N 1
ATOM 837 C CA . MET A 1 105 ? -16.887 5.512 14.448 1.00 89.50 105 MET A CA 1
ATOM 838 C C . MET A 1 105 ? -15.923 6.433 15.185 1.00 89.50 105 MET A C 1
ATOM 840 O O . MET A 1 105 ? -14.788 6.591 14.750 1.00 89.50 105 MET A O 1
ATOM 844 N N . GLY A 1 106 ? -16.352 7.026 16.302 1.00 90.44 106 GLY A N 1
ATOM 845 C CA . GLY A 1 106 ? -15.500 7.895 17.107 1.00 90.44 106 GLY A CA 1
ATOM 846 C C . GLY A 1 106 ? -14.250 7.160 17.587 1.00 90.44 106 GLY A C 1
ATOM 847 O O . GLY A 1 106 ? -13.135 7.616 17.338 1.00 90.44 106 GLY A O 1
ATOM 848 N N . LYS A 1 107 ? -14.418 5.973 18.184 1.00 89.50 107 LYS A N 1
ATOM 849 C CA . LYS A 1 107 ? -13.289 5.144 18.628 1.00 89.50 107 LYS A CA 1
ATOM 850 C C . LYS A 1 107 ? -12.380 4.711 17.484 1.00 89.50 107 LYS A C 1
ATOM 852 O O . LYS A 1 107 ? -11.157 4.758 17.619 1.00 89.50 107 LYS A O 1
ATOM 857 N N . PHE A 1 108 ? -12.960 4.318 16.355 1.00 92.56 108 PHE A N 1
ATOM 858 C CA . PHE A 1 108 ? -12.201 3.920 15.176 1.00 92.56 108 PHE A CA 1
ATOM 859 C C . PHE A 1 108 ? -11.359 5.074 14.621 1.00 92.56 108 PHE A C 1
ATOM 861 O O . PHE A 1 108 ? -10.162 4.907 14.402 1.00 92.56 108 PHE A O 1
ATOM 868 N N . ILE A 1 109 ? -11.951 6.263 14.464 1.00 95.19 109 ILE A N 1
ATOM 869 C CA . ILE A 1 109 ? -11.246 7.459 13.985 1.00 95.19 109 ILE A CA 1
ATOM 870 C C . ILE A 1 109 ? -10.129 7.846 14.959 1.00 95.19 109 ILE A C 1
ATOM 872 O O . ILE A 1 109 ? -9.004 8.072 14.523 1.00 95.19 109 ILE A O 1
ATOM 876 N N . GLY A 1 110 ? -10.403 7.874 16.269 1.00 94.69 110 GLY A N 1
ATOM 877 C CA . GLY A 1 110 ? -9.383 8.165 17.282 1.00 94.69 110 GLY A CA 1
ATOM 878 C C . GLY A 1 110 ? -8.212 7.179 17.235 1.00 94.69 110 GLY A C 1
ATOM 879 O O . GLY A 1 110 ? -7.054 7.592 17.226 1.00 94.69 110 GLY A O 1
ATOM 880 N N . SER A 1 111 ? -8.516 5.887 17.092 1.00 94.50 111 SER A N 1
ATOM 881 C CA . SER A 1 111 ? -7.526 4.814 16.949 1.00 94.50 111 SER A CA 1
ATOM 882 C C . SER A 1 111 ? -6.665 4.960 15.692 1.00 94.50 111 SER A C 1
ATOM 884 O O . SER A 1 111 ? -5.437 4.870 15.767 1.00 94.50 111 SER A O 1
ATOM 886 N N . ILE A 1 112 ? -7.288 5.228 14.539 1.00 95.94 112 ILE A N 1
ATOM 887 C CA . ILE A 1 112 ? -6.569 5.476 13.283 1.00 95.94 112 ILE A CA 1
ATOM 888 C C . ILE A 1 112 ? -5.655 6.689 13.426 1.00 95.94 112 ILE A C 1
ATOM 890 O O . ILE A 1 112 ? -4.489 6.606 13.052 1.00 95.94 112 ILE A O 1
ATOM 894 N N . LEU A 1 113 ? -6.149 7.800 13.981 1.00 96.56 113 LEU A N 1
ATOM 895 C CA . LEU A 1 113 ? -5.352 9.015 14.165 1.00 96.56 113 LEU A CA 1
ATOM 896 C C . LEU A 1 113 ? -4.118 8.755 15.036 1.00 96.56 113 LEU A C 1
ATOM 898 O O . LEU A 1 113 ? -3.029 9.240 14.720 1.00 96.56 113 LEU A O 1
ATOM 902 N N . THR A 1 114 ? -4.249 7.947 16.091 1.00 95.88 114 THR A N 1
ATOM 903 C CA . THR A 1 114 ? -3.118 7.542 16.934 1.00 95.88 114 THR A CA 1
ATOM 904 C C . THR A 1 114 ? -2.077 6.740 16.148 1.00 95.88 114 THR A C 1
ATOM 906 O O . THR A 1 114 ? -0.883 7.025 16.245 1.00 95.88 114 THR A O 1
ATOM 909 N N . LEU A 1 115 ? -2.503 5.770 15.336 1.00 96.31 115 LEU A N 1
ATOM 910 C CA . LEU A 1 115 ? -1.594 4.954 14.522 1.00 96.31 115 LEU A CA 1
ATOM 911 C C . LEU A 1 115 ? -0.947 5.758 13.383 1.00 96.31 115 LEU A C 1
ATOM 913 O O . LEU A 1 115 ? 0.251 5.617 13.134 1.00 96.31 115 LEU A O 1
ATOM 917 N N . ILE A 1 116 ? -1.704 6.653 12.740 1.00 96.44 116 ILE A N 1
ATOM 918 C CA . ILE A 1 116 ? -1.179 7.589 11.739 1.00 96.44 116 ILE A CA 1
ATOM 919 C C . ILE A 1 116 ? -0.124 8.495 12.377 1.00 96.44 116 ILE A C 1
ATOM 921 O O . ILE A 1 116 ? 0.925 8.710 11.777 1.00 96.44 116 ILE A O 1
ATOM 925 N N . THR A 1 117 ? -0.337 8.962 13.609 1.00 95.75 117 THR A N 1
ATOM 926 C CA . THR A 1 117 ? 0.646 9.790 14.325 1.00 95.75 117 THR A CA 1
ATOM 927 C C . THR A 1 117 ? 1.980 9.059 14.487 1.00 95.75 117 THR A C 1
ATOM 929 O O . THR A 1 117 ? 3.022 9.647 14.208 1.00 95.75 117 THR A O 1
ATOM 932 N N . ILE A 1 118 ? 1.970 7.766 14.839 1.00 95.00 118 ILE A N 1
ATOM 933 C CA . ILE A 1 118 ? 3.203 6.957 14.888 1.00 95.00 118 ILE A CA 1
ATOM 934 C C . ILE A 1 118 ? 3.868 6.904 13.506 1.00 95.00 118 ILE A C 1
ATOM 936 O O . ILE A 1 118 ? 5.069 7.147 13.395 1.00 95.00 118 ILE A O 1
ATOM 940 N N . SER A 1 119 ? 3.100 6.634 12.445 1.00 95.50 119 SER A N 1
ATOM 941 C CA . SER A 1 119 ? 3.646 6.563 11.081 1.00 95.50 119 SER A CA 1
ATOM 942 C C . SER A 1 119 ? 4.256 7.891 10.607 1.00 95.50 119 SER A C 1
ATOM 944 O O . SER A 1 119 ? 5.313 7.893 9.977 1.00 95.50 119 SER A O 1
ATOM 946 N N . LEU A 1 120 ? 3.650 9.025 10.975 1.00 95.50 120 LEU A N 1
ATOM 947 C CA . LEU A 1 120 ? 4.164 10.360 10.671 1.00 95.50 120 LEU A CA 1
ATOM 948 C C . LEU A 1 120 ? 5.464 10.648 11.424 1.00 95.50 120 LEU A C 1
ATOM 950 O O . LEU A 1 120 ? 6.395 11.182 10.830 1.00 95.50 120 LEU A O 1
ATOM 954 N N . ILE A 1 121 ? 5.558 10.253 12.698 1.00 95.06 121 ILE A N 1
ATOM 955 C CA . ILE A 1 121 ? 6.790 10.381 13.489 1.00 95.06 121 ILE A CA 1
ATOM 956 C C . ILE A 1 121 ? 7.928 9.573 12.845 1.00 95.06 121 ILE A C 1
ATOM 958 O O . ILE A 1 121 ? 9.040 10.080 12.704 1.00 95.06 121 ILE A O 1
ATOM 962 N N . ILE A 1 122 ? 7.653 8.339 12.412 1.00 94.19 122 ILE A N 1
ATOM 963 C CA . ILE A 1 122 ? 8.643 7.481 11.741 1.00 94.19 122 ILE A CA 1
ATOM 964 C C . ILE A 1 122 ? 9.124 8.119 10.436 1.00 94.19 122 ILE A C 1
ATOM 966 O O . ILE A 1 122 ? 10.328 8.190 10.194 1.00 94.19 122 ILE A O 1
ATOM 970 N N . ILE A 1 123 ? 8.196 8.601 9.607 1.00 93.19 123 ILE A N 1
ATOM 971 C CA . ILE A 1 123 ? 8.514 9.283 8.348 1.00 93.19 123 ILE A CA 1
ATOM 972 C C . ILE A 1 123 ? 9.349 10.530 8.602 1.00 93.19 123 ILE A C 1
ATOM 974 O O . ILE A 1 123 ? 10.351 10.737 7.921 1.00 93.19 123 ILE A O 1
ATOM 978 N N . PHE A 1 124 ? 8.973 11.333 9.595 1.00 94.00 124 PHE A N 1
ATOM 979 C CA . PHE A 1 124 ? 9.703 12.535 9.967 1.00 94.00 124 PHE A CA 1
ATOM 980 C C . PHE A 1 124 ? 11.146 12.209 10.370 1.00 94.00 124 PHE A C 1
ATOM 982 O O . PHE A 1 124 ? 12.082 12.769 9.807 1.00 94.00 124 PHE A O 1
ATOM 989 N N . ILE A 1 125 ? 11.343 11.243 11.270 1.00 93.62 125 ILE A N 1
ATOM 990 C CA . ILE A 1 125 ? 12.680 10.843 11.731 1.00 93.62 125 ILE A CA 1
ATOM 991 C C . ILE A 1 125 ? 13.504 10.235 10.595 1.00 93.62 125 ILE A C 1
ATOM 993 O O . ILE A 1 125 ? 14.666 10.598 10.426 1.00 93.62 125 ILE A O 1
ATOM 997 N N . SER A 1 126 ? 12.910 9.363 9.776 1.00 92.12 126 SER A N 1
ATOM 998 C CA . SER A 1 126 ? 13.567 8.815 8.584 1.00 92.12 126 SER A CA 1
ATOM 999 C C . SER A 1 126 ? 14.005 9.931 7.630 1.00 92.12 126 SER A C 1
ATOM 1001 O O . SER A 1 126 ? 15.125 9.899 7.126 1.00 92.12 126 SER A O 1
ATOM 1003 N N . SER A 1 127 ? 13.170 10.953 7.433 1.00 91.94 127 SER A N 1
ATOM 1004 C CA . SER A 1 127 ? 13.496 12.109 6.591 1.00 91.94 127 SER A CA 1
ATOM 1005 C C . SER A 1 127 ? 14.681 12.895 7.149 1.00 91.94 127 SER A C 1
ATOM 1007 O O . SER A 1 127 ? 15.625 13.174 6.416 1.00 91.94 127 SER A O 1
ATOM 1009 N N . VAL A 1 128 ? 14.675 13.193 8.452 1.00 93.62 128 VAL A N 1
ATOM 1010 C CA . VAL A 1 128 ? 15.782 13.890 9.129 1.00 93.62 128 VAL A CA 1
ATOM 1011 C C . VAL A 1 128 ? 17.091 13.107 8.992 1.00 93.62 128 VAL A C 1
ATOM 1013 O O . VAL A 1 128 ? 18.120 13.688 8.652 1.00 93.62 128 VAL A O 1
ATOM 1016 N N . ILE A 1 129 ? 17.063 11.786 9.187 1.00 92.56 129 ILE A N 1
ATOM 1017 C CA . ILE A 1 129 ? 18.237 10.913 9.027 1.00 92.56 129 ILE A CA 1
ATOM 1018 C C . ILE A 1 129 ? 18.774 10.966 7.591 1.00 92.56 129 ILE A C 1
ATOM 1020 O O . ILE A 1 129 ? 19.975 11.147 7.391 1.00 92.56 129 ILE A O 1
ATOM 1024 N N . GLN A 1 130 ? 17.904 10.835 6.585 1.00 90.06 130 GLN A N 1
ATOM 1025 C CA . GLN A 1 130 ? 18.340 10.857 5.186 1.00 90.06 130 GLN A CA 1
ATOM 1026 C C . GLN A 1 130 ? 18.889 12.229 4.777 1.00 90.06 130 GLN A C 1
ATOM 1028 O O . GLN A 1 130 ? 19.904 12.283 4.096 1.00 90.06 130 GLN A O 1
ATOM 1033 N N . ILE A 1 131 ? 18.288 13.331 5.236 1.00 91.06 131 ILE A N 1
ATOM 1034 C CA . ILE A 1 131 ? 18.775 14.692 4.948 1.00 91.06 131 ILE A CA 1
ATOM 1035 C C . ILE A 1 131 ? 20.151 14.952 5.582 1.00 91.06 131 ILE A C 1
ATOM 1037 O O . ILE A 1 131 ? 20.967 15.663 5.006 1.00 91.06 131 ILE A O 1
ATOM 1041 N N . THR A 1 132 ? 20.406 14.407 6.773 1.00 91.50 132 THR A N 1
ATOM 1042 C CA . THR A 1 132 ? 21.623 14.708 7.545 1.00 91.50 132 THR A CA 1
ATOM 1043 C C . THR A 1 132 ? 22.808 13.809 7.207 1.00 91.50 132 THR A C 1
ATOM 1045 O O . THR A 1 132 ? 23.948 14.267 7.247 1.00 91.50 132 THR A O 1
ATOM 1048 N N . ILE A 1 133 ? 22.564 12.530 6.905 1.00 89.19 133 ILE A N 1
ATOM 1049 C CA . ILE A 1 133 ? 23.629 11.527 6.746 1.00 89.19 133 ILE A CA 1
ATOM 1050 C C . ILE A 1 133 ? 23.831 11.123 5.283 1.00 89.19 133 ILE A C 1
ATOM 1052 O O . ILE A 1 133 ? 24.971 10.868 4.885 1.00 89.19 133 ILE A O 1
ATOM 1056 N N . ALA A 1 134 ? 22.763 11.025 4.486 1.00 83.38 134 ALA A N 1
ATOM 1057 C CA . ALA A 1 134 ? 22.876 10.543 3.114 1.00 83.38 134 ALA A CA 1
ATOM 1058 C C . ALA A 1 134 ? 23.407 11.635 2.174 1.00 83.38 134 ALA A C 1
ATOM 1060 O O . ALA A 1 134 ? 23.147 12.820 2.344 1.00 83.38 134 ALA A O 1
ATOM 1061 N N . VAL A 1 135 ? 24.146 11.218 1.144 1.00 80.50 135 VAL A N 1
ATOM 1062 C CA . VAL A 1 135 ? 24.758 12.130 0.157 1.00 80.50 135 VAL A CA 1
ATOM 1063 C C . VAL A 1 135 ? 23.787 12.473 -0.985 1.00 80.50 135 VAL A C 1
ATOM 1065 O O . VAL A 1 135 ? 23.989 13.437 -1.720 1.00 80.50 135 VAL A O 1
ATOM 1068 N N . ARG A 1 136 ? 22.714 11.693 -1.158 1.00 76.44 136 ARG A N 1
ATOM 1069 C CA . ARG A 1 136 ? 21.755 11.871 -2.254 1.00 76.44 136 ARG A CA 1
ATOM 1070 C C . ARG A 1 136 ? 20.728 12.977 -1.984 1.00 76.44 136 ARG A C 1
ATOM 1072 O O . ARG A 1 136 ? 20.361 13.212 -0.836 1.00 76.44 136 ARG A O 1
ATOM 1079 N N . PRO A 1 137 ? 20.180 13.596 -3.050 1.00 80.50 137 PRO A N 1
ATOM 1080 C CA . PRO A 1 137 ? 19.127 14.590 -2.910 1.00 80.50 137 PRO A CA 1
ATOM 1081 C C . PRO A 1 137 ? 17.862 13.960 -2.321 1.00 80.50 137 PRO A C 1
ATOM 1083 O O . PRO A 1 137 ? 17.317 12.987 -2.849 1.00 80.50 137 PRO A O 1
ATOM 1086 N N . TYR A 1 138 ? 17.381 14.559 -1.237 1.00 85.75 138 TYR A N 1
ATOM 1087 C CA . TYR A 1 138 ? 16.151 14.160 -0.571 1.00 85.75 138 TYR A CA 1
ATOM 1088 C C . TYR A 1 138 ? 14.926 14.388 -1.472 1.00 85.75 138 TYR A C 1
ATOM 1090 O O . TYR A 1 138 ? 14.765 15.449 -2.079 1.00 85.75 138 TYR A O 1
ATOM 1098 N N . ARG A 1 139 ? 14.030 13.395 -1.538 1.00 87.00 139 ARG A N 1
ATOM 1099 C CA . ARG A 1 139 ? 12.752 13.476 -2.261 1.00 87.00 139 ARG A CA 1
ATOM 1100 C C . ARG A 1 139 ? 11.610 13.132 -1.313 1.00 87.00 139 ARG A C 1
ATOM 1102 O O . ARG A 1 139 ? 11.562 12.028 -0.787 1.00 87.00 139 ARG A O 1
ATOM 1109 N N . ILE A 1 140 ? 10.655 14.048 -1.154 1.00 88.31 140 ILE A N 1
ATOM 1110 C CA . ILE A 1 140 ? 9.496 13.860 -0.264 1.00 88.31 140 ILE A CA 1
ATOM 1111 C C . ILE A 1 140 ? 8.429 12.921 -0.850 1.00 88.31 140 ILE A C 1
ATOM 1113 O O . ILE A 1 140 ? 7.728 12.237 -0.109 1.00 88.31 140 ILE A O 1
ATOM 1117 N N . VAL A 1 141 ? 8.306 12.857 -2.181 1.00 89.19 141 VAL A N 1
ATOM 1118 C CA . VAL A 1 141 ? 7.233 12.103 -2.855 1.00 89.19 141 VAL A CA 1
ATOM 1119 C C . VAL A 1 141 ? 7.200 10.625 -2.431 1.00 89.19 141 VAL A C 1
ATOM 1121 O O . VAL A 1 141 ? 6.127 10.181 -2.028 1.00 89.19 141 VAL A O 1
ATOM 1124 N N . PRO A 1 142 ? 8.325 9.877 -2.404 1.00 89.06 142 PRO A N 1
ATOM 1125 C CA . PRO A 1 142 ? 8.336 8.489 -1.936 1.00 89.06 142 PRO A CA 1
ATOM 1126 C C . PRO A 1 142 ? 7.868 8.280 -0.486 1.00 89.06 142 PRO A C 1
ATOM 1128 O O . PRO A 1 142 ? 7.330 7.221 -0.164 1.00 89.06 142 PRO A O 1
ATOM 1131 N N . TYR A 1 143 ? 8.039 9.269 0.398 1.00 91.44 143 TYR A N 1
ATOM 1132 C CA . TYR A 1 143 ? 7.547 9.198 1.780 1.00 91.44 143 TYR A CA 1
ATOM 1133 C C . TYR A 1 143 ? 6.025 9.291 1.829 1.00 91.44 143 TYR A C 1
ATOM 1135 O O . TYR A 1 143 ? 5.370 8.482 2.485 1.00 91.44 143 TYR A O 1
ATOM 1143 N N . ILE A 1 144 ? 5.458 10.249 1.091 1.00 92.50 144 ILE A N 1
ATOM 1144 C CA . ILE A 1 144 ? 4.007 10.443 1.012 1.00 92.50 144 ILE A CA 1
ATOM 1145 C C . ILE A 1 144 ? 3.350 9.233 0.341 1.00 92.50 144 ILE A C 1
ATOM 1147 O O . ILE A 1 144 ? 2.351 8.720 0.844 1.00 92.50 144 ILE A O 1
ATOM 1151 N N . THR A 1 145 ? 3.912 8.731 -0.761 1.00 91.62 145 THR A N 1
ATOM 1152 C CA . THR A 1 145 ? 3.358 7.555 -1.445 1.00 91.62 145 THR A CA 1
ATOM 1153 C C . THR A 1 145 ? 3.432 6.307 -0.574 1.00 91.62 145 THR A C 1
ATOM 1155 O O . THR A 1 145 ? 2.459 5.562 -0.527 1.00 91.62 145 THR A O 1
ATOM 1158 N N . SER A 1 146 ? 4.523 6.093 0.168 1.00 92.06 146 SER A N 1
ATOM 1159 C CA . SER A 1 146 ? 4.636 4.943 1.077 1.00 92.06 146 SER A CA 1
ATOM 1160 C C . SER A 1 146 ? 3.658 5.047 2.256 1.00 92.06 146 SER A C 1
ATOM 1162 O O . SER A 1 146 ? 3.031 4.054 2.624 1.00 92.06 146 SER A O 1
ATOM 1164 N N . LEU A 1 147 ? 3.425 6.251 2.790 1.00 93.94 147 LEU A N 1
ATOM 1165 C CA . LEU A 1 147 ? 2.394 6.483 3.806 1.00 93.94 147 LEU A CA 1
ATOM 1166 C C . LEU A 1 147 ? 0.996 6.110 3.292 1.00 93.94 147 LEU A C 1
ATOM 1168 O O . LEU A 1 147 ? 0.258 5.385 3.962 1.00 93.94 147 LEU A O 1
ATOM 1172 N N . LEU A 1 148 ? 0.639 6.605 2.105 1.00 94.94 148 LEU A N 1
ATOM 1173 C CA . LEU A 1 148 ? -0.693 6.437 1.524 1.00 94.94 148 LEU A CA 1
ATOM 1174 C C . LEU A 1 148 ? -0.945 5.024 0.997 1.00 94.94 148 LEU A C 1
ATOM 1176 O O . LEU A 1 148 ? -2.069 4.539 1.093 1.00 94.94 148 LEU A O 1
ATOM 1180 N N . LEU A 1 149 ? 0.073 4.370 0.435 1.00 94.62 149 LEU A N 1
ATOM 1181 C CA . LEU A 1 149 ? -0.070 3.063 -0.205 1.00 94.62 149 LEU A CA 1
ATOM 1182 C C . LEU A 1 149 ? 0.320 1.897 0.697 1.00 94.62 149 LEU A C 1
ATOM 1184 O O . LEU A 1 149 ? -0.103 0.789 0.413 1.00 94.62 149 LEU A O 1
ATOM 1188 N N . ILE A 1 150 ? 1.086 2.090 1.771 1.00 95.25 150 ILE A N 1
ATOM 1189 C CA . ILE A 1 150 ? 1.495 0.984 2.654 1.00 95.25 150 ILE A CA 1
ATOM 1190 C C . ILE A 1 150 ? 0.864 1.156 4.034 1.00 95.25 150 ILE A C 1
ATOM 1192 O O . ILE A 1 150 ? 0.064 0.319 4.460 1.00 95.25 150 ILE A O 1
ATOM 1196 N N . CYS A 1 151 ? 1.167 2.257 4.723 1.00 96.31 151 CYS A N 1
ATOM 1197 C CA . CYS A 1 151 ? 0.762 2.447 6.117 1.00 96.31 151 CYS A CA 1
ATOM 1198 C C . CYS A 1 151 ? -0.757 2.599 6.269 1.00 96.31 151 CYS A C 1
ATOM 1200 O O . CYS A 1 151 ? -1.377 1.865 7.036 1.00 96.31 151 CYS A O 1
ATOM 1202 N N . LEU A 1 152 ? -1.370 3.529 5.533 1.00 97.06 152 LEU A N 1
ATOM 1203 C CA . LEU A 1 152 ? -2.781 3.886 5.707 1.00 97.06 152 LEU A CA 1
ATOM 1204 C C . LEU A 1 152 ? -3.749 2.716 5.420 1.00 97.06 152 LEU A C 1
ATOM 1206 O O . LEU A 1 152 ? -4.594 2.445 6.278 1.00 97.06 152 LEU A O 1
ATOM 1210 N N . PRO A 1 153 ? -3.625 1.959 4.310 1.00 97.69 153 PRO A N 1
ATOM 1211 C CA . PRO A 1 153 ? -4.473 0.797 4.049 1.00 97.69 153 PRO A CA 1
ATOM 1212 C C . PRO A 1 153 ? -4.311 -0.287 5.116 1.00 97.69 153 PRO A C 1
ATOM 1214 O O . PRO A 1 153 ? -5.308 -0.841 5.575 1.00 97.69 153 PRO A O 1
ATOM 1217 N N . THR A 1 154 ? -3.071 -0.535 5.560 1.00 97.31 154 THR A N 1
ATOM 1218 C CA . THR A 1 154 ? -2.768 -1.501 6.629 1.00 97.31 154 THR A CA 1
ATOM 1219 C C . THR A 1 154 ? -3.463 -1.106 7.933 1.00 97.31 154 THR A C 1
ATOM 1221 O O . THR A 1 154 ? -4.145 -1.929 8.544 1.00 97.31 154 THR A O 1
ATOM 1224 N N . ILE A 1 155 ? -3.320 0.160 8.346 1.00 97.62 155 ILE A N 1
ATOM 1225 C CA . ILE A 1 155 ? -3.915 0.700 9.575 1.00 97.62 155 ILE A CA 1
ATOM 1226 C C . ILE A 1 155 ? -5.435 0.541 9.547 1.00 97.62 155 ILE A C 1
ATOM 1228 O O . ILE A 1 155 ? -6.009 0.029 10.509 1.00 97.62 155 ILE A O 1
ATOM 1232 N N . ILE A 1 156 ? -6.083 0.965 8.456 1.00 98.00 156 ILE A N 1
ATOM 1233 C CA . ILE A 1 156 ? -7.545 0.935 8.321 1.00 98.00 156 ILE A CA 1
ATOM 1234 C C . ILE A 1 156 ? -8.055 -0.507 8.323 1.00 98.00 156 ILE A C 1
ATOM 1236 O O . ILE A 1 156 ? -8.989 -0.821 9.063 1.00 98.00 156 ILE A O 1
ATOM 1240 N N . PHE A 1 157 ? -7.431 -1.388 7.537 1.00 98.12 157 PHE A N 1
ATOM 1241 C CA . PHE A 1 157 ? -7.831 -2.787 7.438 1.00 98.12 157 PHE A CA 1
ATOM 1242 C C . PHE A 1 157 ? -7.681 -3.527 8.772 1.00 98.12 157 PHE A C 1
ATOM 1244 O O . PHE A 1 157 ? -8.658 -4.089 9.269 1.00 98.12 157 PHE A O 1
ATOM 1251 N N . LEU A 1 158 ? -6.490 -3.496 9.383 1.00 97.12 158 LEU A N 1
ATOM 1252 C CA . LEU A 1 158 ? -6.240 -4.207 10.639 1.00 97.12 158 LEU A CA 1
ATOM 1253 C C . LEU A 1 158 ? -7.068 -3.640 11.789 1.00 97.12 158 LEU A C 1
ATOM 1255 O O . LEU A 1 158 ? -7.584 -4.407 12.598 1.00 97.12 158 LEU A O 1
ATOM 1259 N N . SER A 1 159 ? -7.238 -2.317 11.857 1.00 96.12 159 SER A N 1
ATOM 1260 C CA . SER A 1 159 ? -8.116 -1.715 12.864 1.00 96.12 159 SER A CA 1
ATOM 1261 C C . SER A 1 159 ? -9.554 -2.190 12.656 1.00 96.12 159 SER A C 1
ATOM 1263 O O . SER A 1 159 ? -10.175 -2.660 13.604 1.00 96.12 159 SER A O 1
ATOM 1265 N N . GLY A 1 160 ? -10.067 -2.174 11.421 1.00 95.56 160 GLY A N 1
ATOM 1266 C CA . GLY A 1 160 ? -11.408 -2.681 11.118 1.00 95.56 160 GLY A CA 1
ATOM 1267 C C . GLY A 1 160 ? -11.603 -4.141 11.519 1.00 95.56 160 GLY A C 1
ATOM 1268 O O . GLY A 1 160 ? -12.596 -4.479 12.166 1.00 95.56 160 GLY A O 1
ATOM 1269 N N . LEU A 1 161 ? -10.613 -4.986 11.229 1.00 96.19 161 LEU A N 1
ATOM 1270 C CA . LEU A 1 161 ? -10.589 -6.392 11.624 1.00 96.19 161 LEU A CA 1
ATOM 1271 C C . LEU A 1 161 ? -10.605 -6.568 13.147 1.00 96.19 161 LEU A C 1
ATOM 1273 O O . LEU A 1 161 ? -11.421 -7.327 13.669 1.00 96.19 161 LEU A O 1
ATOM 1277 N N . VAL A 1 162 ? -9.748 -5.842 13.870 1.00 95.06 162 VAL A N 1
ATOM 1278 C CA . VAL A 1 162 ? -9.686 -5.880 15.339 1.00 95.06 162 VAL A CA 1
ATOM 1279 C C . VAL A 1 162 ? -11.011 -5.444 15.953 1.00 95.06 162 VAL A C 1
ATOM 1281 O O . VAL A 1 162 ? -11.490 -6.097 16.879 1.00 95.06 162 VAL A O 1
ATOM 1284 N N . PHE A 1 163 ? -11.621 -4.366 15.457 1.00 91.88 163 PHE A N 1
ATOM 1285 C CA . PHE A 1 163 ? -12.924 -3.915 15.942 1.00 91.88 163 PHE A CA 1
ATOM 1286 C C . PHE A 1 163 ? -13.991 -4.988 15.706 1.00 91.88 163 PHE A C 1
ATOM 1288 O O . PHE A 1 163 ? -14.606 -5.426 16.674 1.00 91.88 163 PHE A O 1
ATOM 1295 N N . ALA A 1 164 ? -14.160 -5.480 14.475 1.00 92.25 164 ALA A N 1
ATOM 1296 C CA . ALA A 1 164 ? -15.156 -6.507 14.159 1.00 92.25 164 ALA A CA 1
ATOM 1297 C C . ALA A 1 164 ? -14.996 -7.776 15.016 1.00 92.25 164 ALA A C 1
ATOM 1299 O O . ALA A 1 164 ? -15.961 -8.241 15.627 1.00 92.25 164 ALA A O 1
ATOM 1300 N N . LEU A 1 165 ? -13.772 -8.302 15.133 1.00 92.38 165 LEU A N 1
ATOM 1301 C CA . LEU A 1 165 ? -13.490 -9.499 15.928 1.00 92.38 165 LEU A CA 1
ATOM 1302 C C . LEU A 1 165 ? -13.735 -9.284 17.425 1.00 92.38 165 LEU A C 1
ATOM 1304 O O . LEU A 1 165 ? -14.216 -10.195 18.097 1.00 92.38 165 LEU A O 1
ATOM 1308 N N . ASN A 1 166 ? -13.455 -8.092 17.953 1.00 87.81 166 ASN A N 1
ATOM 1309 C CA . ASN A 1 166 ? -13.729 -7.768 19.353 1.00 87.81 166 ASN A CA 1
ATOM 1310 C C . ASN A 1 166 ? -15.215 -7.880 19.704 1.00 87.81 166 ASN A C 1
ATOM 1312 O O . ASN A 1 166 ? -15.545 -8.379 20.782 1.00 87.81 166 ASN A O 1
ATOM 1316 N N . PHE A 1 167 ? -16.113 -7.483 18.800 1.00 82.69 167 PHE A N 1
ATOM 1317 C CA . PHE A 1 167 ? -17.553 -7.624 19.033 1.00 82.69 167 PHE A CA 1
ATOM 1318 C C . PHE A 1 167 ? -18.034 -9.072 18.946 1.00 82.69 167 PHE A C 1
ATOM 1320 O O . PHE A 1 167 ? -18.883 -9.474 19.743 1.00 82.69 167 PHE A O 1
ATOM 1327 N N . ILE A 1 168 ? -17.476 -9.852 18.016 1.00 85.88 168 ILE A N 1
ATOM 1328 C CA . ILE A 1 168 ? -17.857 -11.254 17.801 1.00 85.88 168 ILE A CA 1
ATOM 1329 C C . ILE A 1 168 ? -17.355 -12.131 18.953 1.00 85.88 168 ILE A C 1
ATOM 1331 O O . ILE A 1 168 ? -18.121 -12.882 19.549 1.00 85.88 168 ILE A O 1
ATOM 1335 N N . LEU A 1 169 ? -16.066 -12.028 19.278 1.00 87.19 169 LEU A N 1
ATOM 1336 C CA . LEU A 1 169 ? -15.382 -12.980 20.155 1.00 87.19 169 LEU A CA 1
ATOM 1337 C C . LEU A 1 169 ? -15.394 -12.559 21.621 1.00 87.19 169 LEU A C 1
ATOM 1339 O O . LEU A 1 169 ? -15.287 -13.412 22.498 1.00 87.19 169 LEU A O 1
ATOM 1343 N N . LYS A 1 170 ? -15.475 -11.249 21.902 1.00 82.81 170 LYS A N 1
ATOM 1344 C CA . LYS A 1 170 ? -15.470 -10.665 23.259 1.00 82.81 170 LYS A CA 1
ATOM 1345 C C . LYS A 1 170 ? -14.293 -11.119 24.143 1.00 82.81 170 LYS A C 1
ATOM 1347 O O . LYS A 1 170 ? -14.318 -10.923 25.356 1.00 82.81 170 LYS A O 1
ATOM 1352 N N . ASN A 1 171 ? -13.245 -11.685 23.543 1.00 84.81 171 ASN A N 1
ATOM 1353 C CA . ASN A 1 171 ? -12.035 -12.147 24.208 1.00 84.81 171 ASN A CA 1
ATOM 1354 C C . ASN A 1 171 ? -10.809 -11.568 23.502 1.00 84.81 171 ASN A C 1
ATOM 1356 O O . ASN A 1 171 ? -10.423 -12.009 22.419 1.00 84.81 171 ASN A O 1
ATOM 1360 N N . ARG A 1 172 ? -10.165 -10.609 24.169 1.00 83.56 172 ARG A N 1
ATOM 1361 C CA . ARG A 1 172 ? -8.988 -9.894 23.661 1.00 83.56 172 ARG A CA 1
ATOM 1362 C C . ARG A 1 172 ? -7.846 -10.805 23.218 1.00 83.56 172 ARG A C 1
ATOM 1364 O O . ARG A 1 172 ? -7.163 -10.489 22.254 1.00 83.56 172 ARG A O 1
ATOM 1371 N N . PHE A 1 173 ? -7.626 -11.916 23.921 1.00 89.12 173 PHE A N 1
ATOM 1372 C CA . PHE A 1 173 ? -6.496 -12.798 23.650 1.00 89.12 173 PHE A CA 1
ATOM 1373 C C . PHE A 1 173 ? -6.748 -13.581 22.366 1.00 89.12 173 PHE A C 1
ATOM 1375 O O . PHE A 1 173 ? -5.866 -13.673 21.522 1.00 89.12 173 PHE A O 1
ATOM 1382 N N . ILE A 1 174 ? -7.985 -14.043 22.170 1.00 91.94 174 ILE A N 1
ATOM 1383 C CA . ILE A 1 174 ? -8.396 -14.720 20.937 1.00 91.94 174 ILE A CA 1
ATOM 1384 C C . ILE A 1 174 ? -8.353 -13.745 19.755 1.00 91.94 174 ILE A C 1
ATOM 1386 O O . ILE A 1 174 ? -7.811 -14.091 18.711 1.00 91.94 174 ILE A O 1
ATOM 1390 N N . VAL A 1 175 ? -8.852 -12.512 19.917 1.00 93.19 175 VAL A N 1
ATOM 1391 C CA . VAL A 1 175 ? -8.768 -11.478 18.866 1.00 93.19 175 VAL A CA 1
ATOM 1392 C C . VAL A 1 175 ? -7.314 -11.216 18.485 1.00 93.19 175 VAL A C 1
ATOM 1394 O O . VAL A 1 175 ? -6.973 -11.234 17.305 1.00 93.19 175 VAL A O 1
ATOM 1397 N N . PHE A 1 176 ? -6.451 -11.017 19.481 1.00 93.25 176 PHE A N 1
ATOM 1398 C CA . PHE A 1 176 ? -5.026 -10.810 19.270 1.00 93.25 176 PHE A CA 1
ATOM 1399 C C . PHE A 1 176 ? -4.383 -11.985 18.518 1.00 93.25 176 PHE A C 1
ATOM 1401 O O . PHE A 1 176 ? -3.732 -11.767 17.498 1.00 93.25 176 PHE A O 1
ATOM 1408 N N . LEU A 1 177 ? -4.623 -13.223 18.964 1.00 95.62 177 LEU A N 1
ATOM 1409 C CA . LEU A 1 177 ? -4.093 -14.424 18.318 1.00 95.62 177 LEU A CA 1
ATOM 1410 C C . LEU A 1 177 ? -4.593 -14.595 16.883 1.00 95.62 177 LEU A C 1
ATOM 1412 O O . LEU A 1 177 ? -3.802 -14.947 16.016 1.00 95.62 177 LEU A O 1
ATOM 1416 N N . ILE A 1 178 ? -5.872 -14.330 16.609 1.00 96.31 178 ILE A N 1
ATOM 1417 C CA . ILE A 1 178 ? -6.430 -14.450 15.256 1.00 96.31 178 ILE A CA 1
ATOM 1418 C C . ILE A 1 178 ? -5.818 -13.410 14.324 1.00 96.31 178 ILE A C 1
ATOM 1420 O O . ILE A 1 178 ? -5.446 -13.755 13.209 1.00 96.31 178 ILE A O 1
ATOM 1424 N N . VAL A 1 179 ? -5.682 -12.153 14.757 1.00 96.56 179 VAL A N 1
ATOM 1425 C CA . VAL A 1 179 ? -5.120 -11.093 13.904 1.00 96.56 179 VAL A CA 1
ATOM 1426 C C . VAL A 1 179 ? -3.640 -11.341 13.623 1.00 96.56 179 VAL A C 1
ATOM 1428 O O . VAL A 1 179 ? -3.212 -11.241 12.471 1.00 96.56 179 VAL A O 1
ATOM 1431 N N . VAL A 1 180 ? -2.864 -11.730 14.638 1.00 96.19 180 VAL A N 1
ATOM 1432 C CA . VAL A 1 180 ? -1.450 -12.090 14.460 1.00 96.19 180 VAL A CA 1
ATOM 1433 C C . VAL A 1 180 ? -1.315 -13.354 13.608 1.00 96.19 180 VAL A C 1
ATOM 1435 O O . VAL A 1 180 ? -0.530 -13.365 12.664 1.00 96.19 180 VAL A O 1
ATOM 1438 N N . GLY A 1 181 ? -2.114 -14.389 13.872 1.00 96.62 181 GLY A N 1
ATOM 1439 C CA . GLY A 1 181 ? -2.114 -15.642 13.114 1.00 96.62 181 GLY A CA 1
ATOM 1440 C C . GLY A 1 181 ? -2.497 -15.446 11.647 1.00 96.62 181 GLY A C 1
ATOM 1441 O O . GLY A 1 181 ? -1.792 -15.928 10.763 1.00 96.62 181 GLY A O 1
ATOM 1442 N N . PHE A 1 182 ? -3.548 -14.667 11.373 1.00 95.88 182 PHE A N 1
ATOM 1443 C CA . PHE A 1 182 ? -3.919 -14.245 10.019 1.00 95.88 182 PHE A CA 1
ATOM 1444 C C . PHE A 1 182 ? -2.768 -13.505 9.338 1.00 95.88 182 PHE A C 1
ATOM 1446 O O . PHE A 1 182 ? -2.467 -13.769 8.175 1.00 95.88 182 PHE A O 1
ATOM 1453 N N . SER A 1 183 ? -2.101 -12.607 10.065 1.00 95.31 183 SER A N 1
ATOM 1454 C CA . SER A 1 183 ? -1.002 -11.824 9.507 1.00 95.31 183 SER A CA 1
ATOM 1455 C C . SER A 1 183 ? 0.191 -12.704 9.137 1.00 95.31 183 SER A C 1
ATOM 1457 O O . SER A 1 183 ? 0.708 -12.594 8.029 1.00 95.31 183 SER A O 1
ATOM 1459 N N . ILE A 1 184 ? 0.581 -13.629 10.019 1.00 94.44 184 ILE A N 1
ATOM 1460 C CA . ILE A 1 184 ? 1.642 -14.611 9.755 1.00 94.44 184 ILE A CA 1
ATOM 1461 C C . ILE A 1 184 ? 1.274 -15.485 8.552 1.00 94.44 184 ILE A C 1
ATOM 1463 O O . ILE A 1 184 ? 2.095 -15.679 7.658 1.00 94.44 184 ILE A O 1
ATOM 1467 N N . PHE A 1 185 ? 0.035 -15.975 8.496 1.00 93.44 185 PHE A N 1
ATOM 1468 C CA . PHE A 1 185 ? -0.450 -16.801 7.393 1.00 93.44 185 PHE A CA 1
ATOM 1469 C C . PHE A 1 185 ? -0.429 -16.053 6.051 1.00 93.44 185 PHE A C 1
ATOM 1471 O O . PHE A 1 185 ? 0.082 -16.571 5.058 1.00 93.44 185 PHE A O 1
ATOM 1478 N N . SER A 1 186 ? -0.915 -14.812 6.020 1.00 92.81 186 SER A N 1
ATOM 1479 C CA . SER A 1 186 ? -0.890 -13.956 4.829 1.00 92.81 186 SER A CA 1
ATOM 1480 C C . SER A 1 186 ? 0.543 -13.690 4.354 1.00 92.81 186 SER A C 1
ATOM 1482 O O . SER A 1 186 ? 0.845 -13.902 3.181 1.00 92.81 186 SER A O 1
ATOM 1484 N N . ILE A 1 187 ? 1.439 -13.298 5.263 1.00 90.19 187 ILE A N 1
ATOM 1485 C CA . ILE A 1 187 ? 2.794 -12.851 4.916 1.00 90.19 187 ILE A CA 1
ATOM 1486 C C . ILE A 1 187 ? 3.717 -14.021 4.563 1.00 90.19 187 ILE A C 1
ATOM 1488 O O . ILE A 1 187 ? 4.406 -13.965 3.548 1.00 90.19 187 ILE A O 1
ATOM 1492 N N . PHE A 1 188 ? 3.757 -15.065 5.395 1.00 88.25 188 PHE A N 1
ATOM 1493 C CA . PHE A 1 188 ? 4.772 -16.119 5.295 1.00 88.25 188 PHE A CA 1
ATOM 1494 C C . PHE A 1 188 ? 4.285 -17.382 4.583 1.00 88.25 188 PHE A C 1
ATOM 1496 O O . PHE A 1 188 ? 5.100 -18.091 3.998 1.00 88.25 188 PHE A O 1
ATOM 1503 N N . ILE A 1 189 ? 2.984 -17.688 4.630 1.00 89.50 189 ILE A N 1
ATOM 1504 C CA . ILE A 1 189 ? 2.451 -18.934 4.053 1.00 89.50 189 ILE A CA 1
ATOM 1505 C C . ILE A 1 189 ? 1.915 -18.689 2.641 1.00 89.50 189 ILE A C 1
ATOM 1507 O O . ILE A 1 189 ? 2.297 -19.401 1.707 1.00 89.50 189 ILE A O 1
ATOM 1511 N N . ILE A 1 190 ? 1.052 -17.680 2.476 1.00 89.69 190 ILE A N 1
ATOM 1512 C CA . ILE A 1 190 ? 0.512 -17.316 1.162 1.00 89.69 190 ILE A CA 1
ATOM 1513 C C . ILE A 1 190 ? 1.554 -16.542 0.358 1.00 89.69 190 ILE A C 1
ATOM 1515 O O . ILE A 1 190 ? 1.872 -16.951 -0.759 1.00 89.69 190 ILE A O 1
ATOM 1519 N N . GLY A 1 191 ? 2.065 -15.436 0.906 1.00 84.81 191 GLY A N 1
ATOM 1520 C CA . GLY A 1 191 ? 2.987 -14.556 0.197 1.00 84.81 191 GLY A CA 1
ATOM 1521 C C . GLY A 1 191 ? 2.445 -14.164 -1.182 1.00 84.81 191 GLY A C 1
ATOM 1522 O O . GLY A 1 191 ? 1.331 -13.655 -1.321 1.00 84.81 191 GLY A O 1
ATOM 1523 N N . ASP A 1 192 ? 3.222 -14.436 -2.226 1.00 82.62 192 ASP A N 1
ATOM 1524 C CA . ASP A 1 192 ? 2.883 -14.112 -3.612 1.00 82.62 192 ASP A CA 1
ATOM 1525 C C . ASP A 1 192 ? 1.978 -15.154 -4.299 1.00 82.62 192 ASP A C 1
ATOM 1527 O O . ASP A 1 192 ? 1.328 -14.832 -5.300 1.00 82.62 192 ASP A O 1
ATOM 1531 N N . LYS A 1 193 ? 1.850 -16.365 -3.734 1.00 84.56 193 LYS A N 1
ATOM 1532 C CA . LYS A 1 193 ? 1.095 -17.497 -4.314 1.00 84.56 193 LYS A CA 1
ATOM 1533 C C . LYS A 1 193 ? -0.391 -17.193 -4.512 1.00 84.56 193 LYS A C 1
ATOM 1535 O O . LYS A 1 193 ? -1.012 -17.713 -5.432 1.00 84.56 193 LYS A O 1
ATOM 1540 N N . GLY A 1 194 ? -0.968 -16.331 -3.676 1.00 78.12 194 GLY A N 1
ATOM 1541 C CA . GLY A 1 194 ? -2.370 -15.904 -3.755 1.00 78.12 194 GLY A CA 1
ATOM 1542 C C . GLY A 1 194 ? -2.624 -14.778 -4.759 1.00 78.12 194 GLY A C 1
ATOM 1543 O O . GLY A 1 194 ? -3.451 -13.910 -4.483 1.00 78.12 194 GLY A O 1
ATOM 1544 N N . PHE A 1 195 ? -1.862 -14.711 -5.859 1.00 83.25 195 PHE A N 1
ATOM 1545 C CA . PHE A 1 195 ? -1.861 -13.581 -6.803 1.00 83.25 195 PHE A CA 1
ATOM 1546 C C . PHE A 1 195 ? -1.637 -12.222 -6.121 1.00 83.25 195 PHE A C 1
ATOM 1548 O O . PHE A 1 195 ? -2.095 -11.189 -6.610 1.00 83.25 195 PHE A O 1
ATOM 1555 N N . ARG A 1 196 ? -0.963 -12.229 -4.959 1.00 87.56 196 ARG A N 1
ATOM 1556 C CA . ARG A 1 196 ? -0.733 -11.053 -4.102 1.00 87.56 196 ARG A CA 1
ATOM 1557 C C . ARG A 1 196 ? -2.032 -10.369 -3.624 1.00 87.56 196 ARG A C 1
ATOM 1559 O O . ARG A 1 196 ? -2.009 -9.229 -3.164 1.00 87.56 196 ARG A O 1
ATOM 1566 N N . LEU A 1 197 ? -3.182 -11.051 -3.713 1.00 90.19 197 LEU A N 1
ATOM 1567 C CA . LEU A 1 197 ? -4.475 -10.537 -3.244 1.00 90.19 197 LEU A CA 1
ATOM 1568 C C . LEU A 1 197 ? -4.589 -10.580 -1.722 1.00 90.19 197 LEU A C 1
ATOM 1570 O O . LEU A 1 197 ? -5.202 -9.693 -1.143 1.00 90.19 197 LEU A O 1
ATOM 1574 N N . ILE A 1 198 ? -3.993 -11.596 -1.090 1.00 90.69 198 ILE A N 1
ATOM 1575 C CA . ILE A 1 198 ? -3.987 -11.798 0.366 1.00 90.69 198 ILE A CA 1
ATOM 1576 C C . ILE A 1 198 ? -2.642 -11.310 0.919 1.00 90.69 198 ILE A C 1
ATOM 1578 O O . ILE A 1 198 ? -1.888 -12.052 1.540 1.00 90.69 198 ILE A O 1
ATOM 1582 N N . ASP A 1 199 ? -2.340 -10.045 0.640 1.00 91.88 199 ASP A N 1
ATOM 1583 C CA . ASP A 1 199 ? -1.162 -9.324 1.119 1.00 91.88 199 ASP A CA 1
ATOM 1584 C C . ASP A 1 199 ? -1.617 -7.956 1.640 1.00 91.88 199 ASP A C 1
ATOM 1586 O O . ASP A 1 199 ? -1.561 -6.940 0.938 1.00 91.88 199 ASP A O 1
ATOM 1590 N N . PHE A 1 200 ? -2.120 -7.935 2.876 1.00 92.69 200 PHE A N 1
ATOM 1591 C CA . PHE A 1 200 ? -2.612 -6.705 3.500 1.00 92.69 200 PHE A CA 1
ATOM 1592 C C . PHE A 1 200 ? -1.468 -5.746 3.850 1.00 92.69 200 PHE A C 1
ATOM 1594 O O . PHE A 1 200 ? -1.697 -4.541 3.917 1.00 92.69 200 PHE A O 1
ATOM 1601 N N . SER A 1 201 ? -0.245 -6.252 4.029 1.00 90.81 201 SER A N 1
ATOM 1602 C CA . SER A 1 201 ? 0.917 -5.489 4.495 1.00 90.81 201 SER A CA 1
ATOM 1603 C C . SER A 1 201 ? 1.798 -4.925 3.377 1.00 90.81 201 SER A C 1
ATOM 1605 O O . SER A 1 201 ? 2.721 -4.158 3.645 1.00 90.81 201 SER A O 1
ATOM 1607 N N . ALA A 1 202 ? 1.482 -5.245 2.121 1.00 91.50 202 ALA A N 1
ATOM 1608 C CA . ALA A 1 202 ? 2.256 -4.859 0.941 1.00 91.50 202 ALA A CA 1
ATOM 1609 C C . ALA A 1 202 ? 3.644 -5.494 0.873 1.00 91.50 202 ALA A C 1
ATOM 1611 O O . ALA A 1 202 ? 4.544 -4.928 0.254 1.00 91.50 202 ALA A O 1
ATOM 1612 N N . THR A 1 203 ? 3.831 -6.661 1.489 1.00 87.25 203 THR A N 1
ATOM 1613 C CA . THR A 1 203 ? 5.154 -7.284 1.576 1.00 87.25 203 THR A CA 1
ATOM 1614 C C . THR A 1 203 ? 5.655 -7.818 0.243 1.00 87.25 203 THR A C 1
ATOM 1616 O O . THR A 1 203 ? 6.861 -7.894 0.021 1.00 87.25 203 THR A O 1
ATOM 1619 N N . THR A 1 204 ? 4.732 -8.170 -0.647 1.00 87.81 204 THR A N 1
ATOM 1620 C CA . THR A 1 204 ? 5.011 -8.744 -1.967 1.00 87.81 204 THR A CA 1
ATOM 1621 C C . THR A 1 204 ? 4.742 -7.762 -3.105 1.00 87.81 204 THR A C 1
ATOM 1623 O O . THR A 1 204 ? 4.964 -8.088 -4.274 1.00 87.81 204 THR A O 1
ATOM 1626 N N . LEU A 1 205 ? 4.252 -6.554 -2.799 1.00 88.56 205 LEU A N 1
ATOM 1627 C CA . LEU A 1 205 ? 4.006 -5.534 -3.811 1.00 88.56 205 LEU A CA 1
ATOM 1628 C C . LEU A 1 205 ? 5.292 -4.763 -4.171 1.00 88.56 205 LEU A C 1
ATOM 1630 O O . LEU A 1 205 ? 6.008 -4.328 -3.272 1.00 88.56 205 LEU A O 1
ATOM 1634 N N . PRO A 1 206 ? 5.565 -4.485 -5.462 1.00 84.69 206 PRO A N 1
ATOM 1635 C CA . PRO A 1 206 ? 6.710 -3.711 -5.922 1.00 84.69 206 PRO A CA 1
ATOM 1636 C C . PRO A 1 206 ? 6.440 -2.207 -5.752 1.00 84.69 206 PRO A C 1
ATOM 1638 O O . PRO A 1 206 ? 6.449 -1.438 -6.712 1.00 84.69 206 PRO A O 1
ATOM 1641 N N . LEU A 1 207 ? 6.192 -1.778 -4.512 1.00 87.44 207 LEU A N 1
ATOM 1642 C CA . LEU A 1 207 ? 5.971 -0.376 -4.136 1.00 87.44 207 LEU A CA 1
ATOM 1643 C C . LEU A 1 207 ? 7.279 0.382 -3.855 1.00 87.44 207 LEU A C 1
ATOM 1645 O O . LEU A 1 207 ? 7.258 1.452 -3.251 1.00 87.44 207 LEU A O 1
ATOM 1649 N N . ASN A 1 208 ? 8.416 -0.148 -4.304 1.00 83.62 208 ASN A N 1
ATOM 1650 C CA . ASN A 1 208 ? 9.692 0.552 -4.287 1.00 83.62 208 ASN A CA 1
ATOM 1651 C C . ASN A 1 208 ? 9.917 1.228 -5.656 1.00 83.62 208 ASN A C 1
ATOM 1653 O O . ASN A 1 208 ? 10.158 0.516 -6.636 1.00 83.62 208 ASN A O 1
ATOM 1657 N N . PRO A 1 209 ? 9.809 2.564 -5.769 1.00 77.00 209 PRO A N 1
ATOM 1658 C CA . PRO A 1 209 ? 9.922 3.247 -7.055 1.00 77.00 209 PRO A CA 1
ATOM 1659 C C . PRO A 1 209 ? 11.360 3.256 -7.570 1.00 77.00 209 PRO A C 1
ATOM 1661 O O . PRO A 1 209 ? 12.272 3.628 -6.838 1.00 77.00 209 PRO A O 1
ATOM 1664 N N . SER A 1 210 ? 11.545 2.948 -8.856 1.00 78.00 210 SER A N 1
ATOM 1665 C CA . SER A 1 210 ? 12.794 3.186 -9.585 1.00 78.00 210 SER A CA 1
ATOM 1666 C C . SER A 1 210 ? 12.968 4.670 -9.912 1.00 78.00 210 SER A C 1
ATOM 1668 O O . SER A 1 210 ? 12.033 5.310 -10.383 1.00 78.00 210 SER A O 1
ATOM 1670 N N . ASP A 1 211 ? 14.183 5.205 -9.766 1.00 74.31 211 ASP A N 1
ATOM 1671 C CA . ASP A 1 211 ? 14.497 6.578 -10.193 1.00 74.31 211 ASP A CA 1
ATOM 1672 C C . ASP A 1 211 ? 14.421 6.771 -11.723 1.00 74.31 211 ASP A C 1
ATOM 1674 O O . ASP A 1 211 ? 14.341 7.908 -12.188 1.00 74.31 211 ASP A O 1
ATOM 1678 N N . ILE A 1 212 ? 14.452 5.678 -12.497 1.00 71.06 212 ILE A N 1
ATOM 1679 C CA . ILE A 1 212 ? 14.445 5.690 -13.969 1.00 71.06 212 ILE A CA 1
ATOM 1680 C C . ILE A 1 212 ? 13.086 5.235 -14.510 1.00 71.06 212 ILE A C 1
ATOM 1682 O O . ILE A 1 212 ? 12.494 5.913 -15.347 1.00 71.06 212 ILE A O 1
ATOM 1686 N N . MET A 1 213 ? 12.586 4.094 -14.027 1.00 70.69 213 MET A N 1
ATOM 1687 C CA . MET A 1 213 ? 11.351 3.477 -14.536 1.00 70.69 213 MET A CA 1
ATOM 1688 C C . MET A 1 213 ? 10.103 3.864 -13.731 1.00 70.69 213 MET A C 1
ATOM 1690 O O . MET A 1 213 ? 8.981 3.672 -14.198 1.00 70.69 213 MET A O 1
ATOM 1694 N N . GLY A 1 214 ? 10.279 4.439 -12.539 1.00 76.81 214 GLY A N 1
ATOM 1695 C CA . GLY A 1 214 ? 9.185 4.740 -11.623 1.00 76.81 214 GLY A CA 1
ATOM 1696 C C . GLY A 1 214 ? 8.646 3.478 -10.959 1.00 76.81 214 GLY A C 1
ATOM 1697 O O . GLY A 1 214 ? 9.383 2.526 -10.697 1.00 76.81 214 GLY A O 1
ATOM 1698 N N . TYR A 1 215 ? 7.349 3.478 -10.666 1.00 77.38 215 TYR A N 1
ATOM 1699 C CA . TYR A 1 215 ? 6.645 2.285 -10.202 1.00 77.38 215 TYR A CA 1
ATOM 1700 C C . TYR A 1 215 ? 6.337 1.346 -11.372 1.00 77.38 215 TYR A C 1
ATOM 1702 O O . TYR A 1 215 ? 6.127 1.804 -12.495 1.00 77.38 215 TYR A O 1
ATOM 1710 N N . GLY A 1 216 ? 6.261 0.045 -11.078 1.00 76.75 216 GLY A N 1
ATOM 1711 C CA . GLY A 1 216 ? 5.778 -0.972 -12.013 1.00 76.75 216 GLY A CA 1
ATOM 1712 C C . GLY A 1 216 ? 4.273 -0.842 -12.290 1.00 76.75 216 GLY A C 1
ATOM 1713 O O . GLY A 1 216 ? 3.789 0.205 -12.718 1.00 76.75 216 GLY A O 1
ATOM 1714 N N . ASN A 1 217 ? 3.498 -1.902 -12.047 1.00 79.06 217 ASN A N 1
ATOM 1715 C CA . ASN A 1 217 ? 2.054 -1.917 -12.318 1.00 79.06 217 ASN A CA 1
ATOM 1716 C C . ASN A 1 217 ? 1.221 -1.207 -11.231 1.00 79.06 217 ASN A C 1
ATOM 1718 O O . ASN A 1 217 ? 0.288 -1.785 -10.665 1.00 79.06 217 ASN A O 1
ATOM 1722 N N . ILE A 1 218 ? 1.533 0.073 -10.990 1.00 87.31 218 ILE A N 1
ATOM 1723 C CA . ILE A 1 218 ? 1.014 0.861 -9.861 1.00 87.31 218 ILE A CA 1
ATOM 1724 C C . ILE A 1 218 ? -0.513 0.863 -9.772 1.00 87.31 218 ILE A C 1
ATOM 1726 O O . ILE A 1 218 ? -1.070 0.974 -8.685 1.00 87.31 218 ILE A O 1
ATOM 1730 N N . ASN A 1 219 ? -1.203 0.700 -10.902 1.00 90.88 219 ASN A N 1
ATOM 1731 C CA . ASN A 1 219 ? -2.658 0.647 -10.959 1.00 90.88 219 ASN A CA 1
ATOM 1732 C C . ASN A 1 219 ? -3.210 -0.551 -10.181 1.00 90.88 219 ASN A C 1
ATOM 1734 O O . ASN A 1 219 ? -4.084 -0.372 -9.334 1.00 90.88 219 ASN A O 1
ATOM 1738 N N . ASN A 1 220 ? -2.678 -1.754 -10.418 1.00 92.06 220 ASN A N 1
ATOM 1739 C CA . ASN A 1 220 ? -3.105 -2.948 -9.688 1.00 92.06 220 ASN A CA 1
ATOM 1740 C C . ASN A 1 220 ? -2.786 -2.820 -8.195 1.00 92.06 220 ASN A C 1
ATOM 1742 O O . ASN A 1 220 ? -3.597 -3.217 -7.357 1.00 92.06 220 ASN A O 1
ATOM 1746 N N . GLU A 1 221 ? -1.639 -2.226 -7.854 1.00 92.75 221 GLU A N 1
ATOM 1747 C CA . GLU A 1 221 ? -1.288 -1.970 -6.459 1.00 92.75 221 GLU A CA 1
ATOM 1748 C C . GLU A 1 221 ? -2.242 -0.965 -5.793 1.00 92.75 221 GLU A C 1
ATOM 1750 O O . GLU A 1 221 ? -2.761 -1.257 -4.718 1.00 92.75 221 GLU A O 1
ATOM 1755 N N . ILE A 1 222 ? -2.550 0.170 -6.430 1.00 95.56 222 ILE A N 1
ATOM 1756 C CA . ILE A 1 222 ? -3.519 1.154 -5.918 1.00 95.56 222 ILE A CA 1
ATOM 1757 C C . ILE A 1 222 ? -4.885 0.498 -5.719 1.00 95.56 222 ILE A C 1
ATOM 1759 O O . ILE A 1 222 ? -5.468 0.632 -4.647 1.00 95.56 222 ILE A O 1
ATOM 1763 N N . MET A 1 223 ? -5.375 -0.260 -6.704 1.00 96.25 223 MET A N 1
ATOM 1764 C CA . MET A 1 223 ? -6.661 -0.958 -6.607 1.00 96.25 223 MET A CA 1
ATOM 1765 C C . MET A 1 223 ? -6.700 -1.924 -5.422 1.00 96.25 223 MET A C 1
ATOM 1767 O O . MET A 1 223 ? -7.690 -1.971 -4.693 1.00 96.25 223 MET A O 1
ATOM 1771 N N . GLN A 1 224 ? -5.614 -2.664 -5.197 1.00 96.12 224 GLN A N 1
ATOM 1772 C CA . GLN A 1 224 ? -5.502 -3.613 -4.094 1.00 96.12 224 GLN A CA 1
ATOM 1773 C C . GLN A 1 224 ? -5.486 -2.875 -2.744 1.00 96.12 224 GLN A C 1
ATOM 1775 O O . GLN A 1 224 ? -6.171 -3.282 -1.804 1.00 96.12 224 GLN A O 1
ATOM 1780 N N . ARG A 1 225 ? -4.821 -1.716 -2.661 1.00 96.94 225 ARG A N 1
ATOM 1781 C CA . ARG A 1 225 ? -4.826 -0.871 -1.456 1.00 96.94 225 ARG A CA 1
ATOM 1782 C C . ARG A 1 225 ? -6.163 -0.215 -1.177 1.00 96.94 225 ARG A C 1
ATOM 1784 O O . ARG A 1 225 ? -6.612 -0.214 -0.031 1.00 96.94 225 ARG A O 1
ATOM 1791 N N . THR A 1 226 ? -6.843 0.263 -2.209 1.00 97.88 226 THR A N 1
ATOM 1792 C CA . THR A 1 226 ? -8.214 0.756 -2.103 1.00 97.88 226 THR A CA 1
ATOM 1793 C C . THR A 1 226 ? -9.159 -0.351 -1.631 1.00 97.88 226 THR A C 1
ATOM 1795 O O . THR A 1 226 ? -9.980 -0.104 -0.748 1.00 97.88 226 THR A O 1
ATOM 1798 N N . ALA A 1 227 ? -9.006 -1.583 -2.129 1.00 98.12 227 ALA A N 1
ATOM 1799 C CA . ALA A 1 227 ? -9.793 -2.725 -1.669 1.00 98.12 227 ALA A CA 1
ATOM 1800 C C . ALA A 1 227 ? -9.621 -2.954 -0.158 1.00 98.12 227 ALA A C 1
ATOM 1802 O O . ALA A 1 227 ? -10.618 -3.025 0.554 1.00 98.12 227 ALA A O 1
ATOM 1803 N N . TYR A 1 228 ? -8.390 -2.970 0.363 1.00 98.00 228 TYR A N 1
ATOM 1804 C CA . TYR A 1 228 ? -8.147 -3.138 1.802 1.00 98.00 228 TYR A CA 1
ATOM 1805 C C . TYR A 1 228 ? -8.746 -2.026 2.673 1.00 98.00 228 TYR A C 1
ATOM 1807 O O . TYR A 1 228 ? -9.286 -2.324 3.742 1.00 98.00 228 TYR A O 1
ATOM 1815 N N . ILE A 1 229 ? -8.732 -0.772 2.207 1.00 98.44 229 ILE A N 1
ATOM 1816 C CA . ILE A 1 229 ? -9.421 0.338 2.887 1.00 98.44 229 ILE A CA 1
ATOM 1817 C C . ILE A 1 229 ? -10.920 0.037 2.998 1.00 98.44 229 ILE A C 1
ATOM 1819 O O . ILE A 1 229 ? -11.483 0.107 4.091 1.00 98.44 229 ILE A O 1
ATOM 1823 N N . PHE A 1 230 ? -11.564 -0.342 1.891 1.00 98.44 230 PHE A N 1
ATOM 1824 C CA . PHE A 1 230 ? -12.997 -0.639 1.890 1.00 98.44 230 PHE A CA 1
ATOM 1825 C C . PHE A 1 230 ? -13.350 -1.906 2.678 1.00 98.44 230 PHE A C 1
ATOM 1827 O O . PHE A 1 230 ? -14.399 -1.927 3.320 1.00 98.44 230 PHE A O 1
ATOM 1834 N N . ILE A 1 231 ? -12.478 -2.921 2.726 1.00 98.38 231 ILE A N 1
ATOM 1835 C CA . ILE A 1 231 ? -12.662 -4.073 3.626 1.00 98.38 231 ILE A CA 1
ATOM 1836 C C . ILE A 1 231 ? -12.655 -3.600 5.085 1.00 98.38 231 ILE A C 1
ATOM 1838 O O . ILE A 1 231 ? -13.568 -3.933 5.837 1.00 98.38 231 ILE A O 1
ATOM 1842 N N . GLY A 1 232 ? -11.673 -2.783 5.480 1.00 97.56 232 GLY A N 1
ATOM 1843 C CA . GLY A 1 232 ? -11.610 -2.221 6.831 1.00 97.56 232 GLY A CA 1
ATOM 1844 C C . GLY A 1 232 ? -12.864 -1.420 7.191 1.00 97.56 232 GLY A C 1
ATOM 1845 O O . GLY A 1 232 ? -13.451 -1.636 8.249 1.00 97.56 232 GLY A O 1
ATOM 1846 N N . LEU A 1 233 ? -13.332 -0.555 6.286 1.00 96.81 233 LEU A N 1
ATOM 1847 C CA . LEU A 1 233 ? -14.567 0.213 6.478 1.00 96.81 233 LEU A CA 1
ATOM 1848 C C . LEU A 1 233 ? -15.807 -0.688 6.577 1.00 96.81 233 LEU A C 1
ATOM 1850 O O . LEU A 1 233 ? -16.637 -0.483 7.461 1.00 96.81 233 LEU A O 1
ATOM 1854 N N . SER A 1 234 ? -15.926 -1.708 5.723 1.00 97.31 234 SER A N 1
ATOM 1855 C CA . SER A 1 234 ? -17.027 -2.679 5.780 1.00 97.31 234 SER A CA 1
ATOM 1856 C C . SER A 1 234 ? -17.072 -3.403 7.129 1.00 97.31 234 SER A C 1
ATOM 1858 O O . SER A 1 234 ? -18.141 -3.486 7.741 1.00 97.31 234 SER A O 1
ATOM 1860 N N . LEU A 1 235 ? -15.915 -3.847 7.635 1.00 95.69 235 LEU A N 1
ATOM 1861 C CA . LEU A 1 235 ? -15.781 -4.493 8.945 1.00 95.69 235 LEU A CA 1
ATOM 1862 C C . LEU A 1 235 ? -16.168 -3.556 10.093 1.00 95.69 235 LEU A C 1
ATOM 1864 O O . LEU A 1 235 ? -16.758 -3.986 11.083 1.00 95.69 235 LEU A O 1
ATOM 1868 N N . ILE A 1 236 ? -15.909 -2.262 9.945 1.00 92.69 236 ILE A N 1
AT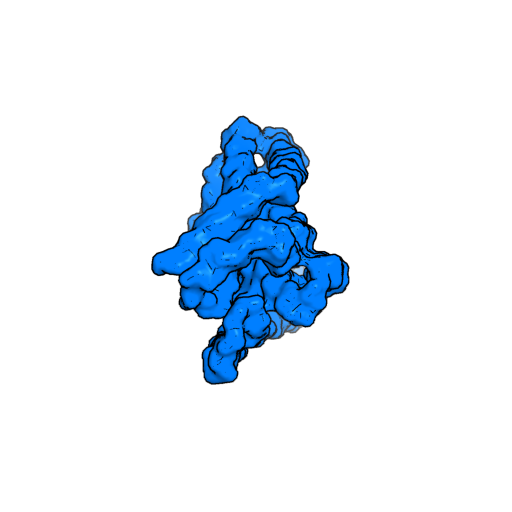OM 1869 C CA . ILE A 1 236 ? -16.318 -1.257 10.919 1.00 92.69 236 ILE A CA 1
ATOM 1870 C C . ILE A 1 236 ? -17.834 -1.044 10.942 1.00 92.69 236 ILE A C 1
ATOM 1872 O O . ILE A 1 236 ? -18.423 -1.017 12.024 1.00 92.69 236 ILE A O 1
ATOM 1876 N N . PHE A 1 237 ? -18.504 -0.983 9.792 1.00 91.69 237 PHE A N 1
ATOM 1877 C CA . PHE A 1 237 ? -19.971 -0.963 9.775 1.00 91.69 237 PHE A CA 1
ATOM 1878 C C . PHE A 1 237 ? -20.572 -2.272 10.301 1.00 91.69 237 PHE A C 1
ATOM 1880 O O . PHE A 1 237 ? -21.555 -2.230 11.040 1.00 91.69 237 PHE A O 1
ATOM 1887 N N . LEU A 1 238 ? -19.944 -3.418 10.011 1.00 91.12 238 LEU A N 1
ATOM 1888 C CA . LEU A 1 238 ? -20.339 -4.713 10.570 1.00 91.12 238 LEU A CA 1
ATOM 1889 C C . LEU A 1 238 ? -20.231 -4.714 12.100 1.00 91.12 238 LEU A C 1
ATOM 1891 O O . LEU A 1 238 ? -21.116 -5.206 12.793 1.00 91.12 238 LEU A O 1
ATOM 1895 N N . SER A 1 239 ? -19.173 -4.109 12.637 1.00 87.50 239 SER A N 1
ATOM 1896 C CA . SER A 1 239 ? -18.954 -4.003 14.078 1.00 87.50 239 SER A CA 1
ATOM 1897 C C . SER A 1 239 ? -20.060 -3.202 14.788 1.00 87.50 239 SER A C 1
ATOM 1899 O O . SER A 1 239 ? -20.422 -3.526 15.916 1.00 87.50 239 SER A O 1
ATOM 1901 N N . ALA A 1 240 ? -20.676 -2.232 14.100 1.00 84.50 240 ALA A N 1
ATOM 1902 C CA . ALA A 1 240 ? -21.799 -1.445 14.612 1.00 84.50 240 ALA A CA 1
ATOM 1903 C C . ALA A 1 240 ? -23.150 -2.194 14.613 1.00 84.50 240 ALA A C 1
ATOM 1905 O O . ALA A 1 240 ? -24.107 -1.706 15.216 1.00 84.50 240 ALA A O 1
ATOM 1906 N N . VAL A 1 241 ? -23.248 -3.365 13.964 1.00 84.12 241 VAL A N 1
ATOM 1907 C CA . VAL A 1 241 ? -24.456 -4.216 13.982 1.00 84.12 241 VAL A CA 1
ATOM 1908 C C . VAL A 1 241 ? -24.656 -4.852 15.358 1.00 84.12 241 VAL A C 1
ATOM 1910 O O . VAL A 1 241 ? -25.793 -4.995 15.813 1.00 84.12 241 VAL A O 1
ATOM 1913 N N . PHE A 1 242 ? -23.560 -5.219 16.029 1.00 76.00 242 PHE A N 1
ATOM 1914 C CA . PHE A 1 242 ? -23.589 -5.879 17.328 1.00 76.00 242 PHE A CA 1
ATOM 1915 C C . PHE A 1 242 ? -23.811 -4.844 18.443 1.00 76.00 242 PHE A C 1
ATOM 1917 O O . PHE A 1 242 ? -22.976 -3.955 18.630 1.00 76.00 242 PHE A O 1
ATOM 1924 N N . PRO A 1 243 ? -24.921 -4.920 19.201 1.00 62.25 243 PRO A N 1
ATOM 1925 C CA . PRO A 1 243 ? -25.254 -3.894 20.178 1.00 62.25 243 PRO A CA 1
ATOM 1926 C C . PRO A 1 243 ? -24.232 -3.864 21.323 1.00 62.25 243 PRO A C 1
ATOM 1928 O O . PRO A 1 243 ? -23.983 -4.873 21.984 1.00 62.25 243 PRO A O 1
ATOM 1931 N N . PHE A 1 244 ? -23.649 -2.684 21.553 1.00 59.22 244 PHE A N 1
ATOM 1932 C CA . PHE A 1 244 ? -22.676 -2.435 22.622 1.00 59.22 244 PHE A CA 1
ATOM 1933 C C . PHE A 1 244 ? -23.302 -1.758 23.844 1.00 59.22 244 PHE A C 1
ATOM 1935 O O . PHE A 1 244 ? -22.900 -2.040 24.972 1.00 59.22 244 PHE A O 1
ATOM 1942 N N . ARG A 1 245 ? -24.258 -0.847 23.613 1.00 58.94 245 ARG A N 1
ATOM 1943 C CA . ARG A 1 245 ? -24.639 0.162 24.607 1.00 58.94 245 ARG A CA 1
ATOM 1944 C C . ARG A 1 245 ? -26.140 0.342 24.786 1.00 58.94 245 ARG A C 1
ATOM 1946 O O . ARG A 1 245 ? -26.638 0.292 25.901 1.00 58.94 245 ARG A O 1
ATOM 1953 N N . LEU A 1 246 ? -26.845 0.553 23.681 1.00 55.28 246 LEU A N 1
ATOM 1954 C CA . LEU A 1 246 ? -28.301 0.624 23.619 1.00 55.28 246 LEU A CA 1
ATOM 1955 C C . LEU A 1 246 ? -28.780 -0.505 22.711 1.00 55.28 246 LEU A C 1
ATOM 1957 O O . LEU A 1 246 ? -28.109 -0.819 21.718 1.00 55.28 246 LEU A O 1
ATOM 1961 N N . SER A 1 247 ? -29.930 -1.103 23.036 1.00 56.19 247 SER A N 1
ATOM 1962 C CA . SER A 1 247 ? -30.666 -1.918 22.074 1.00 56.19 247 SER A CA 1
ATOM 1963 C C . SER A 1 247 ? -31.144 -0.988 20.961 1.00 56.19 247 SER A C 1
ATOM 1965 O O . SER A 1 247 ? -32.233 -0.420 21.016 1.00 56.19 247 SER A O 1
ATOM 1967 N N . GLU A 1 248 ? -30.272 -0.763 19.982 1.00 63.47 248 GLU A N 1
ATOM 1968 C CA . GLU A 1 248 ? -30.628 -0.136 18.719 1.00 63.47 248 GLU A CA 1
ATOM 1969 C C . GLU A 1 248 ? -31.837 -0.879 18.147 1.00 63.47 248 GLU A C 1
ATOM 1971 O O . GLU A 1 248 ? -31.952 -2.106 18.261 1.00 63.47 248 GLU A O 1
ATOM 1976 N N . SER A 1 249 ? -32.760 -0.136 17.540 1.00 68.81 249 SER A N 1
ATOM 1977 C CA . SER A 1 249 ? -33.883 -0.766 16.850 1.00 68.81 249 SER A CA 1
ATOM 1978 C C . SER A 1 249 ? -33.349 -1.748 15.802 1.00 68.81 249 SER A C 1
ATOM 1980 O O . SER A 1 249 ? -32.357 -1.464 15.123 1.00 68.81 249 SER A O 1
ATOM 1982 N N . ARG A 1 250 ? -34.023 -2.893 15.620 1.00 74.56 250 ARG A N 1
ATOM 1983 C CA . ARG A 1 250 ? -33.635 -3.901 14.609 1.00 74.56 250 ARG A CA 1
ATOM 1984 C C . ARG A 1 250 ? -33.438 -3.284 13.218 1.00 74.56 250 ARG A C 1
ATOM 1986 O O . ARG A 1 250 ? -32.583 -3.729 12.460 1.00 74.56 250 ARG A O 1
ATOM 1993 N N . PHE A 1 251 ? -34.188 -2.227 12.911 1.00 78.62 251 PHE A N 1
ATOM 1994 C CA . PHE A 1 251 ? -34.080 -1.467 11.672 1.00 78.62 251 PHE A CA 1
ATOM 1995 C C . PHE A 1 251 ? -32.734 -0.743 11.512 1.00 78.62 251 PHE A C 1
ATOM 1997 O O . PHE A 1 251 ? -32.169 -0.758 10.420 1.00 78.62 251 PHE A O 1
ATOM 2004 N N . LEU A 1 252 ? -32.186 -0.141 12.575 1.00 80.94 252 LEU A N 1
ATOM 2005 C CA . LEU A 1 252 ? -30.877 0.515 12.503 1.00 80.94 252 LEU A CA 1
ATOM 2006 C C . LEU A 1 252 ? -29.746 -0.506 12.338 1.00 80.94 252 LEU A C 1
ATOM 2008 O O . LEU A 1 252 ? -28.889 -0.311 11.479 1.00 80.94 252 LEU A O 1
ATOM 2012 N N . SER A 1 253 ? -29.784 -1.626 13.067 1.00 83.00 253 SER A N 1
ATOM 2013 C CA . SER A 1 253 ? -28.823 -2.724 12.880 1.00 83.00 253 SER A CA 1
ATOM 2014 C C . SER A 1 253 ? -28.881 -3.307 11.464 1.00 83.00 253 SER A C 1
ATOM 2016 O O . SER A 1 253 ? -27.836 -3.541 10.859 1.00 83.00 253 SER A O 1
ATOM 2018 N N . LEU A 1 254 ? -30.083 -3.476 10.897 1.00 86.38 254 LEU A N 1
ATOM 2019 C CA . LEU A 1 254 ? -30.255 -3.931 9.515 1.00 86.38 254 LEU A CA 1
ATOM 2020 C C . LEU A 1 254 ? -29.686 -2.922 8.508 1.00 86.38 254 LEU A C 1
ATOM 2022 O O . LEU A 1 254 ? -28.996 -3.320 7.573 1.00 86.38 254 LEU A O 1
ATOM 2026 N N . LYS A 1 255 ? -29.906 -1.617 8.713 1.00 88.69 255 LYS A N 1
ATOM 2027 C CA . LYS A 1 255 ? -29.291 -0.570 7.882 1.00 88.69 255 LYS A CA 1
ATOM 2028 C C . LYS A 1 255 ? -27.763 -0.637 7.910 1.00 88.69 255 LYS A C 1
ATOM 2030 O O . LYS A 1 255 ? -27.152 -0.571 6.848 1.00 88.69 255 LYS A O 1
ATOM 2035 N N . MET A 1 256 ? -27.146 -0.801 9.084 1.00 89.25 256 MET A N 1
ATOM 2036 C CA . MET A 1 256 ? -25.683 -0.930 9.186 1.00 89.25 256 MET A CA 1
ATOM 2037 C C . MET A 1 256 ? -25.169 -2.183 8.476 1.00 89.25 256 MET A C 1
ATOM 2039 O O . MET A 1 256 ? -24.143 -2.123 7.801 1.00 89.25 256 MET A O 1
ATOM 2043 N N . LEU A 1 257 ? -25.906 -3.293 8.575 1.00 91.44 257 LEU A N 1
ATOM 2044 C CA . LEU A 1 257 ? -25.578 -4.523 7.863 1.00 91.44 257 LEU A CA 1
ATOM 2045 C C . LEU A 1 257 ? -25.643 -4.323 6.343 1.00 91.44 257 LEU A C 1
ATOM 2047 O O . LEU A 1 257 ? -24.696 -4.677 5.649 1.00 91.44 257 LEU A O 1
ATOM 2051 N N . ILE A 1 258 ? -26.711 -3.704 5.829 1.00 94.31 258 ILE A N 1
ATOM 2052 C CA . ILE A 1 258 ? -26.851 -3.399 4.396 1.00 94.31 258 ILE A CA 1
ATOM 2053 C C . ILE A 1 258 ? -25.692 -2.515 3.925 1.00 94.31 258 ILE A C 1
ATOM 2055 O O . ILE A 1 258 ? -25.066 -2.823 2.914 1.00 94.31 258 ILE A O 1
ATOM 2059 N N . ILE A 1 259 ? -25.357 -1.456 4.670 1.00 94.75 259 ILE A N 1
ATOM 2060 C CA . ILE A 1 259 ? -24.228 -0.572 4.341 1.00 94.75 259 ILE A CA 1
ATOM 2061 C C . ILE A 1 259 ? -22.910 -1.359 4.322 1.00 94.75 259 ILE A C 1
ATOM 2063 O O . ILE A 1 259 ? -22.138 -1.233 3.373 1.00 94.75 259 ILE A O 1
ATOM 2067 N N . SER A 1 260 ? -22.664 -2.202 5.328 1.00 95.19 260 SER A N 1
ATOM 2068 C CA . SER A 1 260 ? -21.473 -3.055 5.395 1.00 95.19 260 SER A CA 1
ATOM 2069 C C . SER A 1 260 ? -21.359 -3.976 4.175 1.00 95.19 260 SER A C 1
ATOM 2071 O O . SER A 1 260 ? -20.285 -4.047 3.569 1.00 95.19 260 SER A O 1
ATOM 2073 N N . VAL A 1 261 ? -22.464 -4.615 3.770 1.00 96.81 261 VAL A N 1
ATOM 2074 C CA . VAL A 1 261 ? -22.528 -5.500 2.596 1.00 96.81 261 VAL A CA 1
ATOM 2075 C C . VAL A 1 261 ? -22.287 -4.723 1.303 1.00 96.81 261 VAL A C 1
ATOM 2077 O O . VAL A 1 261 ? -21.474 -5.150 0.489 1.00 96.81 261 VAL A O 1
ATOM 2080 N N . VAL A 1 262 ? -22.923 -3.562 1.120 1.00 97.69 262 VAL A N 1
ATOM 2081 C CA . VAL A 1 262 ? -22.721 -2.717 -0.072 1.00 97.69 262 VAL A CA 1
ATOM 2082 C C . VAL A 1 262 ? -21.259 -2.283 -0.193 1.00 97.69 262 VAL A C 1
ATOM 2084 O O . VAL A 1 262 ? -20.678 -2.381 -1.272 1.00 97.69 262 VAL A O 1
ATOM 2087 N N . ILE A 1 263 ? -20.631 -1.872 0.912 1.00 97.81 263 ILE A N 1
ATOM 2088 C CA . ILE A 1 263 ? -19.207 -1.512 0.924 1.00 97.81 263 ILE A CA 1
ATOM 2089 C C . ILE A 1 263 ? -18.324 -2.733 0.611 1.00 97.81 263 ILE A C 1
ATOM 2091 O O . ILE A 1 263 ? -17.334 -2.596 -0.109 1.00 97.81 263 ILE A O 1
ATOM 2095 N N . ALA A 1 264 ? -18.688 -3.930 1.085 1.00 97.38 264 ALA A N 1
ATOM 2096 C CA . ALA A 1 264 ? -17.947 -5.167 0.820 1.00 97.38 264 ALA A CA 1
ATOM 2097 C C . ALA A 1 264 ? -17.948 -5.586 -0.663 1.00 97.38 264 ALA A C 1
ATOM 2099 O O . ALA A 1 264 ? -17.044 -6.305 -1.089 1.00 97.38 264 ALA A O 1
ATOM 2100 N N . LEU A 1 265 ? -18.904 -5.113 -1.472 1.00 98.12 265 LEU A N 1
ATOM 2101 C CA . LEU A 1 265 ? -18.926 -5.382 -2.916 1.00 98.12 265 LEU A CA 1
ATOM 2102 C C . LEU A 1 265 ? -17.801 -4.658 -3.674 1.00 98.12 265 LEU A C 1
ATOM 2104 O O . LEU A 1 265 ? -17.345 -5.150 -4.708 1.00 98.12 265 LEU A O 1
ATOM 2108 N N . ILE A 1 266 ? -17.311 -3.523 -3.160 1.00 98.19 266 ILE A N 1
ATOM 2109 C CA . ILE A 1 266 ? -16.250 -2.737 -3.810 1.00 98.19 266 ILE A CA 1
ATOM 2110 C C . ILE A 1 266 ? -14.931 -3.539 -3.887 1.00 98.19 266 ILE A C 1
ATOM 2112 O O . ILE A 1 266 ? -14.417 -3.713 -4.996 1.00 98.19 266 ILE A O 1
ATOM 2116 N N . PRO A 1 267 ? -14.388 -4.098 -2.783 1.00 98.06 267 PRO A N 1
ATOM 2117 C CA . PRO A 1 267 ? -13.222 -4.983 -2.831 1.00 98.06 267 PRO A CA 1
ATOM 2118 C C . PRO A 1 267 ? -13.384 -6.173 -3.780 1.00 98.06 267 PRO A C 1
ATOM 2120 O O . PRO A 1 267 ? -12.438 -6.513 -4.486 1.00 98.06 267 PRO A O 1
ATOM 2123 N N . VAL A 1 268 ? -14.576 -6.783 -3.842 1.00 97.31 268 VAL A N 1
ATOM 2124 C CA . VAL A 1 268 ? -14.855 -7.920 -4.739 1.00 97.31 268 VAL A CA 1
ATOM 2125 C C . VAL A 1 268 ? -14.680 -7.512 -6.202 1.00 97.31 268 VAL A C 1
ATOM 2127 O O . VAL A 1 268 ? -14.006 -8.207 -6.965 1.00 97.31 268 VAL A O 1
ATOM 2130 N N . PHE A 1 269 ? -15.228 -6.359 -6.592 1.00 97.88 269 PHE A N 1
ATOM 2131 C CA . PHE A 1 269 ? -15.049 -5.817 -7.938 1.00 97.88 269 PHE A CA 1
ATOM 2132 C C . PHE A 1 269 ? -13.576 -5.490 -8.239 1.00 97.88 269 PHE A C 1
ATOM 2134 O O . PHE A 1 269 ? -13.065 -5.857 -9.301 1.00 97.88 269 PHE A O 1
ATOM 2141 N N . LEU A 1 270 ? -12.873 -4.852 -7.296 1.00 97.81 270 LEU A N 1
ATOM 2142 C CA . LEU A 1 270 ? -11.463 -4.485 -7.457 1.00 97.81 270 LEU A CA 1
ATOM 2143 C C . LEU A 1 270 ? -10.562 -5.717 -7.603 1.00 97.81 270 LEU A C 1
ATOM 2145 O O . LEU A 1 270 ? -9.758 -5.769 -8.532 1.00 97.81 270 LEU A O 1
ATOM 2149 N N . PHE A 1 271 ? -10.732 -6.738 -6.759 1.00 96.69 271 PHE A N 1
ATOM 2150 C CA . PHE A 1 271 ? -9.971 -7.986 -6.856 1.00 96.69 271 PHE A CA 1
ATOM 2151 C C . PHE A 1 271 ? -10.271 -8.760 -8.137 1.00 96.69 271 PHE A C 1
ATOM 2153 O O . PHE A 1 271 ? -9.343 -9.271 -8.762 1.00 96.69 271 PHE A O 1
ATOM 2160 N N . LYS A 1 272 ? -11.530 -8.787 -8.594 1.00 96.62 272 LYS A N 1
ATOM 2161 C CA . LYS A 1 272 ? -11.873 -9.367 -9.901 1.00 96.62 272 LYS A CA 1
ATOM 2162 C C . LYS A 1 272 ? -11.150 -8.647 -11.042 1.00 96.62 272 LYS A C 1
ATOM 2164 O O . LYS A 1 272 ? -10.634 -9.295 -11.949 1.00 96.62 272 LYS A O 1
ATOM 2169 N N . SER A 1 273 ? -11.089 -7.319 -10.997 1.00 96.50 273 SER A N 1
ATOM 2170 C CA . SER A 1 273 ? -10.387 -6.529 -12.011 1.00 96.50 273 SER A CA 1
ATOM 2171 C C . SER A 1 273 ? -8.868 -6.760 -11.983 1.00 96.50 273 SER A C 1
ATOM 2173 O O . SER A 1 273 ? -8.261 -6.959 -13.034 1.00 96.50 273 SER A O 1
ATOM 2175 N N . ILE A 1 274 ? -8.267 -6.861 -10.791 1.00 95.12 274 ILE A N 1
ATOM 2176 C CA . ILE A 1 274 ? -6.851 -7.235 -10.630 1.00 95.12 274 ILE A CA 1
ATOM 2177 C C . ILE A 1 274 ? -6.582 -8.619 -11.227 1.00 95.12 274 ILE A C 1
ATOM 2179 O O . ILE A 1 274 ? -5.647 -8.768 -12.011 1.00 95.12 274 ILE A O 1
ATOM 2183 N N . LEU A 1 275 ? -7.414 -9.619 -10.918 1.00 94.88 275 LEU A N 1
ATOM 2184 C CA . LEU A 1 275 ? -7.286 -10.962 -11.492 1.00 94.88 275 LEU A CA 1
ATOM 2185 C C . LEU A 1 275 ? -7.361 -10.925 -13.018 1.00 94.88 275 LEU A C 1
ATOM 2187 O O . LEU A 1 275 ? -6.501 -11.497 -13.683 1.00 94.88 275 LEU A O 1
ATOM 2191 N N . ASN A 1 276 ? -8.329 -10.201 -13.582 1.00 95.12 276 ASN A N 1
ATOM 2192 C CA . ASN A 1 276 ? -8.443 -10.034 -15.030 1.00 95.12 276 ASN A CA 1
ATOM 2193 C C . ASN A 1 276 ? -7.172 -9.427 -15.644 1.00 95.12 276 ASN A C 1
ATOM 2195 O O . ASN A 1 276 ? -6.724 -9.896 -16.690 1.00 95.12 276 ASN A O 1
ATOM 2199 N N . ASN A 1 277 ? -6.574 -8.418 -15.004 1.00 93.56 277 ASN A N 1
ATOM 2200 C CA . ASN A 1 277 ? -5.318 -7.822 -15.464 1.00 93.56 277 ASN A CA 1
ATOM 2201 C C . ASN A 1 277 ? -4.159 -8.826 -15.390 1.00 93.56 277 ASN A C 1
ATOM 2203 O O . ASN A 1 277 ? -3.416 -8.964 -16.355 1.00 93.56 277 ASN A O 1
ATOM 2207 N N . ILE A 1 278 ? -4.056 -9.598 -14.306 1.00 91.00 278 ILE A N 1
ATOM 2208 C CA . ILE A 1 278 ? -3.033 -10.644 -14.160 1.00 91.00 278 ILE A CA 1
ATOM 2209 C C . ILE A 1 278 ? -3.176 -11.719 -15.246 1.00 91.00 278 ILE A C 1
ATOM 2211 O O . ILE A 1 278 ? -2.176 -12.147 -15.827 1.00 91.00 278 ILE A O 1
ATOM 2215 N N . TYR A 1 279 ? -4.401 -12.150 -15.558 1.00 93.06 279 TYR A N 1
ATOM 2216 C CA . TYR A 1 279 ? -4.639 -13.113 -16.635 1.00 93.06 279 TYR A CA 1
ATOM 2217 C C . TYR A 1 279 ? -4.282 -12.539 -18.012 1.00 93.06 279 TYR A C 1
ATOM 2219 O O . TYR A 1 279 ? -3.650 -13.236 -18.807 1.00 93.06 279 TYR A O 1
ATOM 2227 N N . LYS A 1 280 ? -4.610 -11.269 -18.282 1.00 92.94 280 LYS A N 1
ATOM 2228 C CA . LYS A 1 280 ? -4.198 -10.574 -19.515 1.00 92.94 280 LYS A CA 1
ATOM 2229 C C . LYS A 1 280 ? -2.675 -10.475 -19.638 1.00 92.94 280 LYS A C 1
ATOM 2231 O O . LYS A 1 280 ? -2.132 -10.763 -20.706 1.00 92.94 280 LYS A O 1
ATOM 2236 N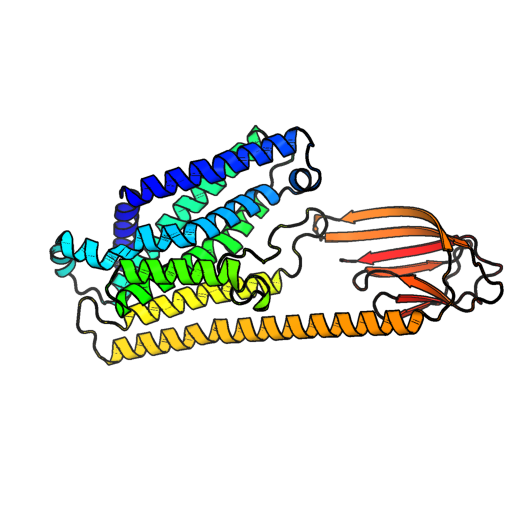 N . ASP A 1 281 ? -1.982 -10.137 -18.554 1.00 89.50 281 ASP A N 1
ATOM 2237 C CA . ASP A 1 281 ? -0.518 -10.064 -18.520 1.00 89.50 281 ASP A CA 1
ATOM 2238 C C . ASP A 1 281 ? 0.104 -11.445 -18.767 1.00 89.50 281 ASP A C 1
ATOM 2240 O O . ASP A 1 281 ? 1.045 -11.583 -19.552 1.00 89.50 281 ASP A O 1
ATOM 2244 N N . LYS A 1 282 ? -0.455 -12.496 -18.150 1.00 91.50 282 LYS A N 1
ATOM 2245 C CA . LYS A 1 282 ? -0.026 -13.883 -18.374 1.00 91.50 282 LYS A CA 1
ATOM 2246 C C . LYS A 1 282 ? -0.212 -14.299 -19.834 1.00 91.50 282 LYS A C 1
ATOM 2248 O O . LYS A 1 282 ? 0.713 -14.866 -20.409 1.00 91.50 282 LYS A O 1
ATOM 2253 N N . GLN A 1 283 ? -1.353 -13.982 -20.444 1.00 93.81 283 GLN A N 1
ATOM 2254 C CA . GLN A 1 283 ? -1.599 -14.290 -21.853 1.00 93.81 283 GLN A CA 1
ATOM 2255 C C . GLN A 1 283 ? -0.637 -13.533 -22.774 1.00 93.81 283 GLN A C 1
ATOM 2257 O O . GLN A 1 283 ? -0.066 -14.118 -23.688 1.00 93.81 283 GLN A O 1
ATOM 2262 N N . THR A 1 284 ? -0.391 -12.253 -22.494 1.00 91.06 284 THR A N 1
ATOM 2263 C CA . THR A 1 284 ? 0.570 -11.442 -23.255 1.00 91.06 284 THR A CA 1
ATOM 2264 C C . THR A 1 284 ? 1.973 -12.046 -23.191 1.00 91.06 284 THR A C 1
ATOM 2266 O O . THR A 1 284 ? 2.647 -12.143 -24.213 1.00 91.06 284 THR A O 1
ATOM 2269 N N . ARG A 1 285 ? 2.402 -12.531 -22.016 1.00 90.88 285 ARG A N 1
ATOM 2270 C CA . ARG A 1 285 ? 3.681 -13.245 -21.862 1.00 90.88 285 ARG A CA 1
ATOM 2271 C C . ARG A 1 285 ? 3.734 -14.536 -22.677 1.00 90.88 285 ARG A C 1
ATOM 2273 O O . ARG A 1 285 ? 4.747 -14.785 -23.317 1.00 90.88 285 ARG A O 1
ATOM 2280 N N . ILE A 1 286 ? 2.660 -15.327 -22.691 1.00 94.31 286 ILE A N 1
ATOM 2281 C CA . ILE A 1 286 ? 2.578 -16.546 -23.515 1.00 94.31 286 ILE A CA 1
ATOM 2282 C C . ILE A 1 286 ? 2.688 -16.197 -25.003 1.00 94.31 286 ILE A C 1
ATOM 2284 O O . ILE A 1 286 ? 3.439 -16.848 -25.726 1.00 94.31 286 ILE A O 1
ATOM 2288 N N . ASN A 1 287 ? 2.010 -15.142 -25.457 1.00 93.31 287 ASN A N 1
ATOM 2289 C CA . ASN A 1 287 ? 2.085 -14.705 -26.850 1.00 93.31 287 ASN A CA 1
ATOM 2290 C C . ASN A 1 287 ? 3.501 -14.229 -27.223 1.00 93.31 287 ASN A C 1
ATOM 2292 O O . ASN A 1 287 ? 3.997 -14.585 -28.288 1.00 93.31 287 ASN A O 1
ATOM 2296 N N . ILE A 1 288 ? 4.181 -13.495 -26.330 1.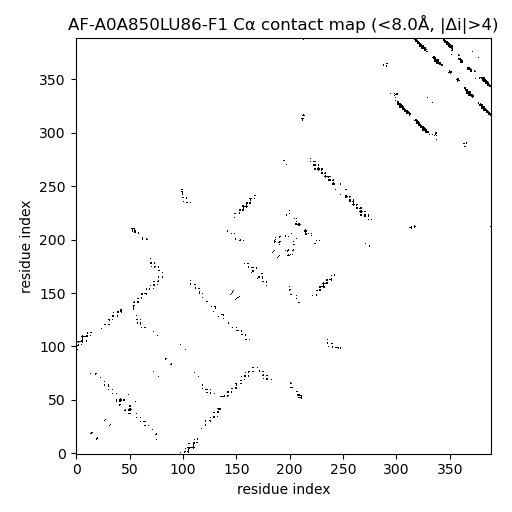00 90.69 288 ILE A N 1
ATOM 2297 C CA . ILE A 1 288 ? 5.589 -13.102 -26.515 1.00 90.69 288 ILE A CA 1
ATOM 2298 C C . ILE A 1 288 ? 6.483 -14.341 -26.640 1.00 90.69 288 ILE A C 1
ATOM 2300 O O . ILE A 1 288 ? 7.289 -14.413 -27.560 1.00 90.69 288 ILE A O 1
ATOM 2304 N N . LEU A 1 289 ? 6.334 -15.327 -25.751 1.00 92.06 289 LEU A N 1
ATOM 2305 C CA . LEU A 1 289 ? 7.116 -16.569 -25.808 1.00 92.06 289 LEU A CA 1
ATOM 2306 C C . LEU A 1 289 ? 6.844 -17.361 -27.092 1.00 92.06 289 LEU A C 1
ATOM 2308 O O . LEU A 1 289 ? 7.770 -17.882 -27.704 1.00 92.06 289 LEU A O 1
ATOM 2312 N N . THR A 1 290 ? 5.587 -17.407 -27.530 1.00 93.56 290 THR A N 1
ATOM 2313 C CA . THR A 1 290 ? 5.192 -18.076 -28.778 1.00 93.56 290 THR A CA 1
ATOM 2314 C C . THR A 1 290 ? 5.831 -17.397 -29.990 1.00 93.56 290 THR A C 1
ATOM 2316 O O . THR A 1 290 ? 6.355 -18.084 -30.863 1.00 93.56 290 THR A O 1
ATOM 2319 N N . ALA A 1 291 ? 5.863 -16.060 -30.013 1.00 90.81 291 ALA A N 1
ATOM 2320 C CA . ALA A 1 291 ? 6.580 -15.309 -31.039 1.00 90.81 291 ALA A CA 1
ATOM 2321 C C . ALA A 1 291 ? 8.086 -15.619 -31.002 1.00 90.81 291 ALA A C 1
ATOM 2323 O O . ALA A 1 291 ? 8.659 -15.941 -32.034 1.00 90.81 291 ALA A O 1
ATOM 2324 N N . HIS A 1 292 ? 8.729 -15.614 -29.829 1.00 91.44 292 HIS A N 1
ATOM 2325 C CA . HIS A 1 292 ? 10.152 -15.976 -29.709 1.00 91.44 292 HIS A CA 1
ATOM 2326 C C . HIS A 1 292 ? 10.453 -17.381 -30.247 1.00 91.44 292 HIS A C 1
ATOM 2328 O O . HIS A 1 292 ? 11.393 -17.536 -31.020 1.00 91.44 292 HIS A O 1
ATOM 2334 N N . ASN A 1 293 ? 9.621 -18.376 -29.927 1.00 91.62 293 ASN A N 1
ATOM 2335 C CA . ASN A 1 293 ? 9.773 -19.741 -30.442 1.00 91.62 293 ASN A CA 1
ATOM 2336 C C . ASN A 1 293 ? 9.580 -19.827 -31.965 1.00 91.62 293 ASN A C 1
ATOM 2338 O O . ASN A 1 293 ? 10.263 -20.590 -32.635 1.00 91.62 293 ASN A O 1
ATOM 2342 N N . LYS A 1 294 ? 8.680 -19.025 -32.545 1.00 90.69 294 LYS A N 1
ATOM 2343 C CA . LYS A 1 294 ? 8.499 -18.959 -34.004 1.00 90.69 294 LYS A CA 1
ATOM 2344 C C . LYS A 1 294 ? 9.758 -18.452 -34.719 1.00 90.69 294 LYS A C 1
ATOM 2346 O O . LYS A 1 294 ? 10.055 -18.909 -35.818 1.00 90.69 294 LYS A O 1
ATOM 2351 N N . TYR A 1 295 ? 10.490 -17.509 -34.119 1.00 86.88 295 TYR A N 1
ATOM 2352 C CA . TYR A 1 295 ? 11.704 -16.945 -34.720 1.00 86.88 295 TYR A CA 1
ATOM 2353 C C . TYR A 1 295 ? 13.003 -17.639 -34.281 1.00 86.88 295 TYR A C 1
ATOM 2355 O O . TYR A 1 295 ? 14.059 -17.305 -34.814 1.00 86.88 295 TYR A O 1
ATOM 2363 N N . SER A 1 296 ? 12.961 -18.615 -33.364 1.00 84.56 296 SER A N 1
ATOM 2364 C CA . SER A 1 296 ? 14.169 -19.302 -32.879 1.00 84.56 296 SER A CA 1
ATOM 2365 C C . SER A 1 296 ? 14.825 -20.215 -33.914 1.00 84.56 296 SER A C 1
ATOM 2367 O O . SER A 1 296 ? 15.992 -20.558 -33.761 1.00 84.56 296 SER A O 1
ATOM 2369 N N . GLU A 1 297 ? 14.095 -20.606 -34.962 1.00 80.94 297 GLU A N 1
ATOM 2370 C CA . GLU A 1 297 ? 14.622 -21.422 -36.066 1.00 80.94 297 GLU A CA 1
ATOM 2371 C C . GLU A 1 297 ? 15.443 -20.605 -37.081 1.00 80.94 297 GLU A C 1
ATOM 2373 O O . GLU A 1 297 ? 16.155 -21.176 -37.908 1.00 80.94 297 GLU A O 1
ATOM 2378 N N . PHE A 1 298 ? 15.372 -19.268 -37.033 1.00 80.75 298 PHE A N 1
ATOM 2379 C CA . PHE A 1 298 ? 16.158 -18.417 -37.924 1.00 80.75 298 PHE A CA 1
ATOM 2380 C C . PHE A 1 298 ? 17.625 -18.355 -37.472 1.00 80.75 298 PHE A C 1
ATOM 2382 O O . PHE A 1 298 ? 17.905 -18.303 -36.272 1.00 80.75 298 PHE A O 1
ATOM 2389 N N . PRO A 1 299 ? 18.581 -18.312 -38.419 1.00 78.44 299 PRO A N 1
ATOM 2390 C CA . PRO A 1 299 ? 19.996 -18.216 -38.089 1.00 78.44 299 PRO A CA 1
ATOM 2391 C C . PRO A 1 299 ? 20.284 -16.932 -37.306 1.00 78.44 299 PRO A C 1
ATOM 2393 O O . PRO A 1 299 ? 19.906 -15.830 -37.709 1.00 78.44 299 PRO A O 1
ATOM 2396 N N . LEU A 1 300 ? 20.974 -17.086 -36.176 1.00 79.50 300 LEU A N 1
ATOM 2397 C CA . LEU A 1 300 ? 21.344 -15.970 -35.315 1.00 79.50 300 LEU A CA 1
ATOM 2398 C C . LEU A 1 300 ? 22.411 -15.107 -35.992 1.00 79.50 300 LEU A C 1
ATOM 2400 O O . LEU A 1 300 ? 23.443 -15.598 -36.452 1.00 79.50 300 LEU A O 1
ATOM 2404 N N . ILE A 1 301 ? 22.176 -13.801 -35.993 1.00 84.56 301 ILE A N 1
ATOM 2405 C CA . ILE A 1 301 ? 23.185 -12.802 -36.339 1.00 84.56 301 ILE A CA 1
ATOM 2406 C C . ILE A 1 301 ? 24.032 -12.468 -35.112 1.00 84.56 301 ILE A C 1
ATOM 2408 O O . ILE A 1 301 ? 23.559 -12.532 -33.974 1.00 84.56 301 ILE A O 1
ATOM 2412 N N . LYS A 1 302 ? 25.289 -12.078 -35.331 1.00 86.12 302 LYS A N 1
ATOM 2413 C CA . LYS A 1 302 ? 26.176 -11.648 -34.248 1.00 86.12 302 LYS A CA 1
ATOM 2414 C C . LYS A 1 302 ? 26.363 -10.142 -34.316 1.00 86.12 302 LYS A C 1
ATOM 2416 O O . LYS A 1 302 ? 26.889 -9.631 -35.296 1.00 86.12 302 LYS A O 1
ATOM 2421 N N . VAL A 1 303 ? 25.980 -9.427 -33.263 1.00 87.88 303 VAL A N 1
ATOM 2422 C CA . VAL A 1 303 ? 26.332 -8.008 -33.130 1.00 87.88 303 VAL A CA 1
ATOM 2423 C C . VAL A 1 303 ? 27.705 -7.920 -32.471 1.00 87.88 303 VAL A C 1
ATOM 2425 O O . VAL A 1 303 ? 27.885 -8.394 -31.350 1.00 87.88 303 VAL A O 1
ATOM 2428 N N . ILE A 1 304 ? 28.686 -7.370 -33.186 1.00 89.50 304 ILE A N 1
ATOM 2429 C CA . ILE A 1 304 ? 30.079 -7.262 -32.725 1.00 89.50 304 ILE A CA 1
ATOM 2430 C C . ILE A 1 304 ? 30.356 -5.954 -31.982 1.00 89.50 304 ILE A C 1
ATOM 2432 O O . ILE A 1 304 ? 31.275 -5.903 -31.168 1.00 89.50 304 ILE A O 1
ATOM 2436 N N . HIS A 1 305 ? 29.559 -4.913 -32.222 1.00 90.62 305 HIS A N 1
ATOM 2437 C CA . HIS A 1 305 ? 29.703 -3.635 -31.535 1.00 90.62 305 HIS A CA 1
ATOM 2438 C C . HIS A 1 305 ? 28.362 -2.903 -31.418 1.00 90.62 305 HIS A C 1
ATOM 2440 O O . HIS A 1 305 ? 27.529 -2.983 -32.320 1.00 90.62 305 HIS A O 1
ATOM 2446 N N . TYR A 1 306 ? 28.183 -2.178 -30.315 1.00 93.62 306 TYR A N 1
ATOM 2447 C CA . TYR A 1 306 ? 27.057 -1.281 -30.078 1.00 93.62 306 TYR A CA 1
ATOM 2448 C C . TYR A 1 306 ? 27.598 0.107 -29.740 1.00 93.62 306 TYR A C 1
ATOM 2450 O O . TYR A 1 306 ? 28.272 0.272 -28.724 1.00 93.62 306 TYR A O 1
ATOM 2458 N N . ASP A 1 307 ? 27.244 1.097 -30.549 1.00 94.38 307 ASP A N 1
ATOM 2459 C CA . ASP A 1 307 ? 27.392 2.515 -30.232 1.00 94.38 307 ASP A CA 1
ATOM 2460 C C . ASP A 1 307 ? 26.001 3.063 -29.889 1.00 94.38 307 ASP A C 1
ATOM 2462 O O . ASP A 1 307 ? 25.090 3.053 -30.720 1.00 94.38 307 ASP A O 1
ATOM 2466 N N . MET A 1 308 ? 25.797 3.446 -28.628 1.00 94.44 308 MET A N 1
ATOM 2467 C CA . MET A 1 308 ? 24.483 3.781 -28.080 1.00 94.44 308 MET A CA 1
ATOM 2468 C C . MET A 1 308 ? 24.489 5.172 -27.464 1.00 94.44 308 MET A C 1
ATOM 2470 O O . MET A 1 308 ? 25.174 5.424 -26.474 1.00 94.44 308 MET A O 1
ATOM 2474 N N . ASN A 1 309 ? 23.627 6.044 -27.976 1.00 95.44 309 ASN A N 1
ATOM 2475 C CA . ASN A 1 309 ? 23.298 7.306 -27.332 1.00 95.44 309 ASN A CA 1
ATOM 2476 C C . ASN A 1 309 ? 21.911 7.201 -26.696 1.00 95.44 309 ASN A C 1
ATOM 2478 O O . ASN A 1 309 ? 20.898 7.194 -27.395 1.00 95.44 309 ASN A O 1
ATOM 2482 N N . ILE A 1 310 ? 21.864 7.102 -25.367 1.00 93.00 310 ILE A N 1
ATOM 2483 C CA . ILE A 1 310 ? 20.621 6.925 -24.612 1.00 93.00 310 ILE A CA 1
ATOM 2484 C C . ILE A 1 310 ? 20.323 8.197 -23.823 1.00 93.00 310 ILE A C 1
ATOM 2486 O O . ILE A 1 310 ? 21.077 8.599 -22.938 1.00 93.00 310 ILE A O 1
ATOM 2490 N N . LYS A 1 311 ? 19.170 8.801 -24.106 1.00 92.44 311 LYS A N 1
ATOM 2491 C CA . LYS A 1 311 ? 18.605 9.920 -23.352 1.00 92.44 311 LYS A CA 1
ATOM 2492 C C . LYS A 1 311 ? 17.474 9.413 -22.469 1.00 92.44 311 LYS A C 1
ATOM 2494 O O . LYS A 1 311 ? 16.475 8.881 -22.955 1.00 92.44 311 LYS A O 1
ATOM 2499 N N . LEU A 1 312 ? 17.631 9.598 -21.164 1.00 88.62 312 LEU A N 1
ATOM 2500 C CA . LEU A 1 312 ? 16.620 9.263 -20.166 1.00 88.62 312 LEU A CA 1
ATOM 2501 C C . LEU A 1 312 ? 15.822 10.517 -19.804 1.00 88.62 312 LEU A C 1
ATOM 2503 O O . LEU A 1 312 ? 16.397 11.584 -19.597 1.00 88.62 312 LEU A O 1
ATOM 2507 N N . PHE A 1 313 ? 14.504 10.372 -19.679 1.00 87.19 313 PHE A N 1
ATOM 2508 C CA . PHE A 1 313 ? 13.583 11.423 -19.246 1.00 87.19 313 PHE A CA 1
ATOM 2509 C C . PHE A 1 313 ? 12.890 10.988 -17.943 1.00 87.19 313 PHE A C 1
ATOM 2511 O O . PHE A 1 313 ? 11.781 10.441 -17.994 1.00 87.19 313 PHE A O 1
ATOM 2518 N N . PRO A 1 314 ? 13.517 11.214 -16.768 1.00 76.50 314 PRO A N 1
ATOM 2519 C CA . PRO A 1 314 ? 13.024 10.700 -15.488 1.00 76.50 314 PRO A CA 1
ATOM 2520 C C . PRO A 1 314 ? 11.635 11.211 -15.093 1.00 76.50 314 PRO A C 1
ATOM 2522 O O . PRO A 1 314 ? 10.878 10.482 -14.468 1.00 76.50 314 PRO A O 1
ATOM 2525 N N . SER A 1 315 ? 11.262 12.436 -15.483 1.00 77.50 315 SER A N 1
ATOM 2526 C CA . SER A 1 315 ? 9.956 13.029 -15.145 1.00 77.50 315 SER A CA 1
ATOM 2527 C C . SER A 1 315 ? 8.774 12.218 -15.676 1.00 77.50 315 SER A C 1
ATOM 2529 O O . SER A 1 315 ? 7.770 12.059 -14.985 1.00 77.50 315 SER A O 1
ATOM 2531 N N . ASN A 1 316 ? 8.915 11.664 -16.882 1.00 80.56 316 ASN A N 1
ATOM 2532 C CA . ASN A 1 316 ? 7.858 10.917 -17.559 1.00 80.56 316 ASN A CA 1
ATOM 2533 C C . ASN A 1 316 ? 8.182 9.420 -17.679 1.00 80.56 316 ASN A C 1
ATOM 2535 O O . ASN A 1 316 ? 7.413 8.687 -18.301 1.00 80.56 316 ASN A O 1
ATOM 2539 N N . HIS A 1 317 ? 9.293 8.965 -17.086 1.00 82.12 317 HIS A N 1
ATOM 2540 C CA . HIS A 1 317 ? 9.783 7.583 -17.152 1.00 82.12 317 HIS A CA 1
ATOM 2541 C C . HIS A 1 317 ? 9.895 7.072 -18.596 1.00 82.12 317 HIS A C 1
ATOM 2543 O O . HIS A 1 317 ? 9.474 5.962 -18.921 1.00 82.12 317 HIS A O 1
ATOM 2549 N N . ARG A 1 318 ? 10.397 7.930 -19.490 1.00 87.94 318 ARG A N 1
ATOM 2550 C CA . ARG A 1 318 ? 10.595 7.614 -20.910 1.00 87.94 318 ARG A CA 1
ATOM 2551 C C . ARG A 1 318 ? 12.074 7.584 -21.237 1.00 87.94 318 ARG A C 1
ATOM 2553 O O . ARG A 1 318 ? 12.875 8.271 -20.604 1.00 87.94 318 ARG A O 1
ATOM 2560 N N . LEU A 1 319 ? 12.418 6.848 -22.280 1.00 92.06 319 LEU A N 1
ATOM 2561 C CA . LEU A 1 319 ? 13.743 6.888 -22.877 1.00 92.06 319 LEU A CA 1
ATOM 2562 C C . LEU A 1 319 ? 13.647 7.129 -24.375 1.00 92.06 319 LEU A C 1
ATOM 2564 O O . LEU A 1 319 ? 12.643 6.794 -25.010 1.00 92.06 319 LEU A O 1
ATOM 2568 N N . LYS A 1 320 ? 14.720 7.691 -24.917 1.00 94.44 320 LYS A N 1
ATOM 2569 C CA . LYS A 1 320 ? 15.010 7.738 -26.343 1.00 94.44 320 LYS A CA 1
ATOM 2570 C C . LYS A 1 320 ? 16.423 7.220 -26.542 1.00 94.44 320 LYS A C 1
ATOM 2572 O O . LYS A 1 320 ? 17.322 7.623 -25.809 1.00 94.44 320 LYS A O 1
ATOM 2577 N N . ALA A 1 321 ? 16.607 6.338 -27.506 1.00 95.75 321 ALA A N 1
ATOM 2578 C CA . ALA A 1 321 ? 17.909 5.802 -27.834 1.00 95.75 321 ALA A CA 1
ATOM 2579 C C . ALA A 1 321 ? 18.134 5.863 -29.337 1.00 95.75 321 ALA A C 1
ATOM 2581 O O . ALA A 1 321 ? 17.232 5.563 -30.121 1.00 95.75 321 ALA A O 1
ATOM 2582 N N . ASP A 1 322 ? 19.355 6.225 -29.697 1.00 96.25 322 ASP A N 1
ATOM 2583 C CA . ASP A 1 322 ? 19.897 6.105 -31.039 1.00 96.25 322 ASP A CA 1
ATOM 2584 C C . ASP A 1 322 ? 21.042 5.096 -30.954 1.00 96.25 322 ASP A C 1
ATOM 2586 O O . ASP A 1 322 ? 22.037 5.326 -30.262 1.00 96.25 322 ASP A O 1
ATOM 2590 N N . VAL A 1 323 ? 20.856 3.942 -31.590 1.00 94.88 323 VAL A N 1
ATOM 2591 C CA . VAL A 1 323 ? 21.753 2.792 -31.488 1.00 94.88 323 VAL A CA 1
ATOM 2592 C C . VAL A 1 323 ? 22.296 2.460 -32.865 1.00 94.88 323 VAL A C 1
ATOM 2594 O O . VAL A 1 323 ? 21.532 2.163 -33.779 1.00 94.88 323 VAL A O 1
ATOM 2597 N N . LYS A 1 324 ? 23.618 2.469 -33.007 1.00 93.75 324 LYS A N 1
ATOM 2598 C CA . LYS A 1 324 ? 24.314 1.949 -34.181 1.00 93.75 324 LYS A CA 1
ATOM 2599 C C . LYS A 1 324 ? 24.924 0.605 -33.818 1.00 93.75 324 LYS A C 1
ATOM 2601 O O . LYS A 1 324 ? 25.695 0.497 -32.868 1.00 93.75 324 LYS A O 1
ATOM 2606 N N . MET A 1 325 ? 24.562 -0.422 -34.563 1.00 92.12 325 MET A N 1
ATOM 2607 C CA . MET A 1 325 ? 25.004 -1.790 -34.332 1.00 92.12 325 MET A CA 1
ATOM 2608 C C . MET A 1 325 ? 25.901 -2.220 -35.464 1.00 92.12 325 MET A C 1
ATOM 2610 O O . MET A 1 325 ? 25.504 -2.097 -36.621 1.00 92.12 325 MET A O 1
ATOM 2614 N N . THR A 1 326 ? 27.056 -2.781 -35.126 1.00 89.50 326 THR A N 1
ATOM 2615 C CA . THR A 1 326 ? 27.902 -3.432 -36.114 1.00 89.50 326 THR A CA 1
ATOM 2616 C C . THR A 1 326 ? 27.564 -4.921 -36.169 1.00 89.50 326 THR A C 1
ATOM 2618 O O . THR A 1 326 ? 27.692 -5.605 -35.151 1.00 89.50 326 THR A O 1
ATOM 2621 N N . VAL A 1 327 ? 27.101 -5.430 -37.313 1.00 87.12 327 VAL A N 1
ATOM 2622 C CA . VAL A 1 327 ? 26.515 -6.777 -37.441 1.00 87.12 327 VAL A CA 1
ATOM 2623 C C . VAL A 1 327 ? 27.372 -7.669 -38.334 1.00 87.12 327 VAL A C 1
ATOM 2625 O O . VAL A 1 327 ? 27.819 -7.268 -39.402 1.00 87.12 327 VAL A O 1
ATOM 2628 N N . LEU A 1 328 ? 27.581 -8.903 -37.883 1.00 83.19 328 LEU A N 1
ATOM 2629 C CA . LEU A 1 328 ? 28.249 -9.970 -38.611 1.00 83.19 328 LEU A CA 1
ATOM 2630 C C . LEU A 1 328 ? 27.233 -11.068 -38.941 1.00 83.19 328 LEU A C 1
ATOM 2632 O O . LEU A 1 328 ? 26.552 -11.594 -38.052 1.00 83.19 328 LEU A O 1
ATOM 2636 N N . PHE A 1 329 ? 27.174 -11.434 -40.220 1.00 79.88 329 PHE A N 1
ATOM 2637 C CA . PHE A 1 329 ? 26.336 -12.511 -40.736 1.00 79.88 329 PHE A CA 1
ATOM 2638 C C . PHE A 1 329 ? 27.186 -13.781 -40.873 1.00 79.88 329 PHE A C 1
ATOM 2640 O O . PHE A 1 329 ? 28.038 -13.842 -41.755 1.00 79.88 329 PHE A O 1
ATOM 2647 N N . PRO A 1 330 ? 27.001 -14.794 -40.007 1.00 71.19 330 PRO A N 1
ATOM 2648 C CA . PRO A 1 330 ? 27.815 -16.010 -40.046 1.00 71.19 330 PRO A CA 1
ATOM 2649 C C . PRO A 1 330 ? 27.471 -16.947 -41.217 1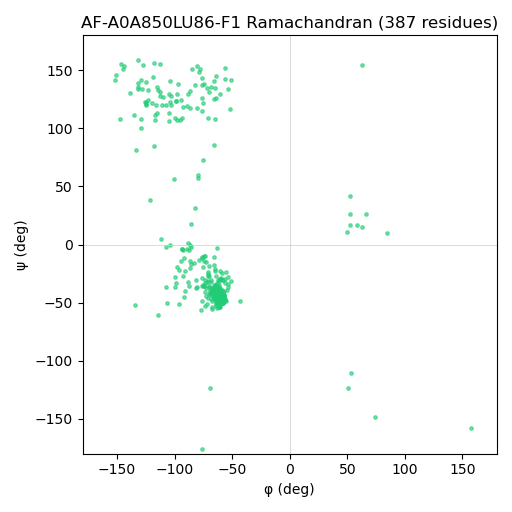.00 71.19 330 PRO A C 1
ATOM 2651 O O . PRO A 1 330 ? 28.192 -17.912 -41.447 1.00 71.19 330 PRO A O 1
ATOM 2654 N N . GLN A 1 331 ? 26.374 -16.695 -41.938 1.00 72.31 331 GLN A N 1
ATOM 2655 C CA . GLN A 1 331 ? 25.948 -17.464 -43.107 1.00 72.31 331 GLN A CA 1
ATOM 2656 C C . GLN A 1 331 ? 25.666 -16.519 -44.279 1.00 72.31 331 GLN A C 1
ATOM 2658 O O . GLN A 1 331 ? 25.071 -15.458 -44.091 1.00 72.31 331 GLN A O 1
ATOM 2663 N N . GLU A 1 332 ? 26.032 -16.931 -45.492 1.00 64.81 332 GLU A N 1
ATOM 2664 C CA . GLU A 1 332 ? 25.946 -16.094 -46.700 1.00 64.81 332 GLU A CA 1
ATOM 2665 C C . GLU A 1 332 ? 24.505 -15.869 -47.205 1.00 64.81 332 GLU A C 1
ATOM 2667 O O . GLU A 1 332 ? 24.261 -14.943 -47.969 1.00 64.81 332 GLU A O 1
ATOM 2672 N N . ASN A 1 333 ? 23.523 -16.657 -46.740 1.00 70.69 333 ASN A N 1
ATOM 2673 C CA . ASN A 1 333 ? 22.135 -16.642 -47.235 1.00 70.69 333 ASN A CA 1
ATOM 2674 C C . ASN A 1 333 ? 21.080 -16.323 -46.156 1.00 70.69 333 ASN A C 1
ATOM 2676 O O . ASN A 1 333 ? 19.982 -16.889 -46.144 1.00 70.69 333 ASN A O 1
ATOM 2680 N N . ILE A 1 334 ? 21.385 -15.404 -45.237 1.00 75.62 334 ILE A N 1
ATOM 2681 C CA . ILE A 1 334 ? 20.419 -14.952 -44.224 1.00 75.62 334 ILE A CA 1
ATOM 2682 C C . ILE A 1 334 ? 19.411 -13.996 -44.872 1.00 75.62 334 ILE A C 1
ATOM 2684 O O . ILE A 1 334 ? 19.761 -12.908 -45.314 1.00 75.62 334 ILE A O 1
ATOM 2688 N N . LYS A 1 335 ? 18.134 -14.395 -44.921 1.00 78.19 335 LYS A N 1
ATOM 2689 C CA . LYS A 1 335 ? 17.055 -13.558 -45.486 1.00 78.19 335 LYS A CA 1
ATOM 2690 C C . LYS A 1 335 ? 16.551 -12.498 -44.504 1.00 78.19 335 LYS A C 1
ATOM 2692 O O . LYS A 1 335 ? 16.217 -11.397 -44.933 1.00 78.19 335 LYS A O 1
ATOM 2697 N N . LYS A 1 336 ? 16.488 -12.840 -43.214 1.00 84.12 336 LYS A N 1
ATOM 2698 C CA . LYS A 1 336 ? 15.972 -11.992 -42.133 1.00 84.12 336 LYS A CA 1
ATOM 2699 C C . LYS A 1 336 ? 16.940 -11.981 -40.954 1.00 84.12 336 LYS A C 1
ATOM 2701 O O . LYS A 1 336 ? 17.392 -13.040 -40.527 1.00 84.12 336 LYS A O 1
ATOM 2706 N N . ALA A 1 337 ? 17.223 -10.796 -40.430 1.00 86.25 337 ALA A N 1
ATOM 2707 C CA . ALA A 1 337 ? 17.989 -10.578 -39.212 1.00 86.25 337 ALA A CA 1
ATOM 2708 C C . ALA A 1 337 ? 17.026 -10.343 -38.045 1.00 86.25 337 ALA A C 1
ATOM 2710 O O . ALA A 1 337 ? 16.186 -9.445 -38.105 1.00 86.25 337 ALA A O 1
ATOM 2711 N N . ILE A 1 338 ? 17.138 -11.152 -36.992 1.00 89.44 338 ILE A N 1
ATOM 2712 C CA . ILE A 1 338 ? 16.238 -11.090 -35.838 1.00 89.44 338 ILE A CA 1
ATOM 2713 C C . ILE A 1 338 ? 16.898 -10.303 -34.705 1.00 89.44 338 ILE A C 1
ATOM 2715 O O . ILE A 1 338 ? 17.970 -10.665 -34.223 1.00 89.44 338 ILE A O 1
ATOM 2719 N N . PHE A 1 339 ? 16.224 -9.249 -34.254 1.00 90.62 339 PHE A N 1
ATOM 2720 C CA . PHE A 1 339 ? 16.588 -8.453 -33.085 1.00 90.62 339 PHE A CA 1
ATOM 2721 C C . PHE A 1 339 ? 15.490 -8.533 -32.025 1.00 90.62 339 PHE A C 1
ATOM 2723 O O . PHE A 1 339 ? 14.321 -8.776 -32.332 1.00 90.62 339 PHE A O 1
ATOM 2730 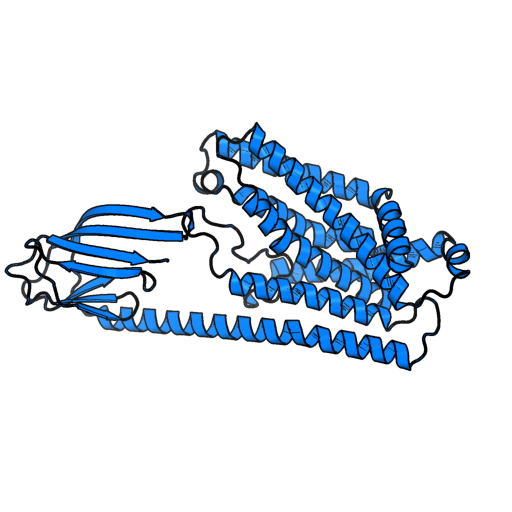N N . VAL A 1 340 ? 15.860 -8.285 -30.768 1.00 91.44 340 VAL A N 1
ATOM 2731 C CA . VAL A 1 340 ? 14.918 -8.244 -29.645 1.00 91.44 340 VAL A CA 1
ATOM 2732 C C . VAL A 1 340 ? 14.897 -6.841 -29.054 1.00 91.44 340 VAL A C 1
ATOM 2734 O O . VAL A 1 340 ? 15.910 -6.348 -28.564 1.00 91.44 340 VAL A O 1
ATOM 2737 N N . LEU A 1 341 ? 13.727 -6.207 -29.069 1.00 92.38 341 LEU A N 1
ATOM 2738 C CA . LEU A 1 341 ? 13.485 -4.890 -28.488 1.00 92.38 341 LEU A CA 1
ATOM 2739 C C . LEU A 1 341 ? 12.217 -4.939 -27.638 1.00 92.38 341 LEU A C 1
ATOM 2741 O O . LEU A 1 341 ? 11.207 -5.485 -28.064 1.00 92.38 341 LEU A O 1
ATOM 2745 N N . ASN A 1 342 ? 12.232 -4.353 -26.440 1.00 91.62 342 ASN A N 1
ATOM 2746 C CA . ASN A 1 342 ? 11.060 -4.358 -25.562 1.00 91.62 342 ASN A CA 1
ATOM 2747 C C . ASN A 1 342 ? 9.800 -3.819 -26.283 1.00 91.62 342 ASN A C 1
ATOM 2749 O O . ASN A 1 342 ? 9.844 -2.777 -26.940 1.00 91.62 342 ASN A O 1
ATOM 2753 N N . SER A 1 343 ? 8.668 -4.518 -26.140 1.00 89.12 343 SER A N 1
ATOM 2754 C CA . SER A 1 343 ? 7.397 -4.191 -26.806 1.00 89.12 343 SER A CA 1
ATOM 2755 C C . SER A 1 343 ? 6.858 -2.789 -26.481 1.00 89.12 343 SER A C 1
ATOM 2757 O O . SER A 1 343 ? 6.115 -2.232 -27.282 1.00 89.12 343 SER A O 1
ATOM 2759 N N . GLY A 1 344 ? 7.233 -2.207 -25.336 1.00 88.25 344 GLY A N 1
ATOM 2760 C CA . GLY A 1 344 ? 6.860 -0.845 -24.932 1.00 88.25 344 GLY A CA 1
ATOM 2761 C C . GLY A 1 344 ? 7.635 0.274 -25.644 1.00 88.25 344 GLY A C 1
ATOM 2762 O O . GLY A 1 344 ? 7.247 1.443 -25.580 1.00 88.25 344 GLY A O 1
ATOM 2763 N N . LEU A 1 345 ? 8.714 -0.060 -26.360 1.00 92.88 345 LEU A N 1
ATOM 2764 C CA . LEU A 1 345 ? 9.526 0.897 -27.113 1.00 92.88 345 LEU A CA 1
ATOM 2765 C C . LEU A 1 345 ? 9.070 0.953 -28.566 1.00 92.88 345 LEU A C 1
ATOM 2767 O O . LEU A 1 345 ? 9.075 -0.061 -29.256 1.00 92.88 345 LEU A O 1
ATOM 2771 N N . LYS A 1 346 ? 8.720 2.133 -29.069 1.00 94.31 346 LYS A N 1
ATOM 2772 C CA . LYS A 1 346 ? 8.359 2.357 -30.470 1.00 94.31 346 LYS A CA 1
ATOM 2773 C C . LYS A 1 346 ? 9.614 2.671 -31.284 1.00 94.31 346 LYS A C 1
ATOM 2775 O O . LYS A 1 346 ? 10.386 3.550 -30.916 1.00 94.31 346 LYS A O 1
ATOM 2780 N N . ILE A 1 347 ? 9.794 1.969 -32.400 1.00 94.75 347 ILE A N 1
ATOM 2781 C CA . ILE A 1 347 ? 10.861 2.262 -33.364 1.00 94.75 347 ILE A CA 1
ATOM 2782 C C . ILE A 1 347 ? 10.431 3.497 -34.153 1.00 94.75 347 ILE A C 1
ATOM 2784 O O . ILE A 1 347 ? 9.322 3.536 -34.686 1.00 94.75 347 ILE A O 1
ATOM 2788 N N . THR A 1 348 ? 11.280 4.517 -34.181 1.00 94.44 348 THR A N 1
ATOM 2789 C CA . THR A 1 348 ? 11.043 5.755 -34.934 1.00 94.44 348 THR A CA 1
ATOM 2790 C C . THR A 1 348 ? 11.766 5.743 -36.267 1.00 94.44 348 THR A C 1
ATOM 2792 O O . THR A 1 348 ? 11.241 6.293 -37.231 1.00 94.44 348 THR A O 1
ATOM 2795 N N . ARG A 1 349 ? 12.939 5.105 -36.335 1.00 93.38 349 ARG A N 1
ATOM 2796 C CA . ARG A 1 349 ? 13.722 4.985 -37.565 1.00 93.38 349 ARG A CA 1
ATOM 2797 C C . ARG A 1 349 ? 14.567 3.713 -37.553 1.00 93.38 349 ARG A C 1
ATOM 2799 O O . ARG A 1 349 ? 15.121 3.359 -36.513 1.00 93.38 349 ARG A O 1
ATOM 2806 N N . LEU A 1 350 ? 14.671 3.058 -38.706 1.00 93.00 350 LEU A N 1
ATOM 2807 C CA . LEU A 1 350 ? 15.534 1.902 -38.936 1.00 93.00 350 LEU A CA 1
ATOM 2808 C C . LEU A 1 350 ? 16.239 2.095 -40.281 1.00 93.00 350 LEU A C 1
ATOM 2810 O O . LEU A 1 350 ? 15.571 2.054 -41.311 1.00 93.00 350 LEU A O 1
ATOM 2814 N N . THR A 1 351 ? 17.553 2.319 -40.276 1.00 90.44 351 THR A N 1
ATOM 2815 C CA . THR A 1 351 ? 18.308 2.582 -41.512 1.00 90.44 351 THR A CA 1
ATOM 2816 C C . THR A 1 351 ? 19.570 1.750 -41.643 1.00 90.44 351 THR A C 1
ATOM 2818 O O . THR A 1 351 ? 20.149 1.297 -40.652 1.00 90.44 351 THR A O 1
ATOM 2821 N N . ASP A 1 352 ? 20.035 1.619 -42.881 1.00 86.75 352 ASP A N 1
ATOM 2822 C CA . ASP A 1 352 ? 21.358 1.092 -43.201 1.00 86.75 352 ASP A CA 1
ATOM 2823 C C . ASP A 1 352 ? 22.470 2.129 -42.923 1.00 86.75 352 ASP A C 1
ATOM 2825 O O . ASP A 1 352 ? 22.223 3.238 -42.426 1.00 86.75 352 ASP A O 1
ATOM 2829 N N . LYS A 1 353 ? 23.713 1.765 -43.264 1.00 82.50 353 LYS A N 1
ATOM 2830 C CA . LYS A 1 353 ? 24.900 2.636 -43.194 1.00 82.50 353 LYS A CA 1
ATOM 2831 C C . LYS A 1 353 ? 24.764 3.918 -44.030 1.00 82.50 353 LYS A C 1
ATOM 2833 O O . LYS A 1 353 ? 25.329 4.942 -43.656 1.00 82.50 353 LYS A O 1
ATOM 2838 N N . ASN A 1 354 ? 24.017 3.867 -45.132 1.00 81.19 354 ASN A N 1
ATOM 2839 C CA . ASN A 1 354 ? 23.832 4.976 -46.070 1.00 81.19 354 ASN A CA 1
ATOM 2840 C C . ASN A 1 354 ? 22.646 5.882 -45.689 1.00 81.19 354 ASN A C 1
ATOM 2842 O O . ASN A 1 354 ? 22.425 6.908 -46.327 1.00 81.19 354 ASN A O 1
ATOM 2846 N N . GLY A 1 355 ? 21.898 5.530 -44.638 1.00 82.25 355 GLY A N 1
ATOM 2847 C CA . GLY A 1 355 ? 20.720 6.266 -44.182 1.00 82.25 355 GLY A CA 1
ATOM 2848 C C . GLY A 1 355 ? 19.425 5.903 -44.913 1.00 82.25 355 GLY A C 1
ATOM 2849 O O . GLY A 1 355 ? 18.422 6.587 -44.695 1.00 82.25 355 GLY A O 1
ATOM 2850 N N . SER A 1 356 ? 19.439 4.845 -45.731 1.00 85.69 356 SER A N 1
ATOM 2851 C CA . SER A 1 356 ? 18.266 4.299 -46.422 1.00 85.69 356 SER A CA 1
ATOM 2852 C C . SER A 1 356 ? 17.409 3.499 -45.447 1.00 85.69 356 SER A C 1
ATOM 2854 O O . SER A 1 356 ? 17.942 2.728 -44.646 1.00 85.69 356 SER A O 1
ATOM 2856 N N . ASP A 1 357 ? 16.090 3.667 -45.511 1.00 88.06 357 ASP A N 1
ATOM 2857 C CA . ASP A 1 357 ? 15.167 2.953 -44.630 1.00 88.06 357 ASP A CA 1
ATOM 2858 C C . ASP A 1 357 ? 15.148 1.452 -44.947 1.00 88.06 357 ASP A C 1
ATOM 2860 O O . ASP A 1 357 ? 15.078 1.044 -46.108 1.00 88.06 357 ASP A O 1
ATOM 2864 N N . ILE A 1 358 ? 15.194 0.626 -43.899 1.00 87.12 358 ILE A N 1
ATOM 2865 C CA . ILE A 1 358 ? 15.156 -0.833 -44.023 1.00 87.12 358 ILE A CA 1
ATOM 2866 C C . ILE A 1 358 ? 13.747 -1.326 -43.657 1.00 87.12 358 ILE A C 1
ATOM 2868 O O . ILE A 1 358 ? 13.253 -0.993 -42.573 1.00 87.12 358 ILE A O 1
ATOM 2872 N N . PRO A 1 359 ? 13.085 -2.131 -44.506 1.00 88.50 359 PRO A N 1
ATOM 2873 C CA . PRO A 1 359 ? 11.819 -2.752 -44.148 1.00 88.50 359 PRO A CA 1
ATOM 2874 C C . PRO A 1 359 ? 11.997 -3.760 -43.007 1.00 88.50 359 PRO A C 1
ATOM 2876 O O . PRO A 1 359 ? 12.981 -4.502 -42.930 1.00 88.50 359 PRO A O 1
ATOM 2879 N N . TYR A 1 360 ? 11.022 -3.779 -42.101 1.00 90.94 360 TYR A N 1
ATOM 2880 C CA . TYR A 1 360 ? 11.006 -4.697 -40.972 1.00 90.94 360 TYR A CA 1
ATOM 2881 C C . TYR A 1 360 ? 9.587 -5.135 -40.622 1.00 90.94 360 TYR A C 1
ATOM 2883 O O . TYR A 1 360 ? 8.619 -4.385 -40.763 1.00 90.94 360 TYR A O 1
ATOM 2891 N N . GLU A 1 361 ? 9.486 -6.341 -40.082 1.00 92.12 361 GLU A N 1
ATOM 2892 C CA . GLU A 1 361 ? 8.293 -6.859 -39.428 1.00 92.12 361 GLU A CA 1
ATOM 2893 C C . GLU A 1 361 ? 8.495 -6.818 -37.914 1.00 92.12 361 GLU A C 1
ATOM 2895 O O . GLU A 1 361 ? 9.579 -7.108 -37.398 1.00 92.12 361 GLU A O 1
ATOM 2900 N N . ARG A 1 362 ? 7.440 -6.459 -37.179 1.00 91.69 362 ARG A N 1
ATOM 2901 C CA . ARG A 1 362 ? 7.470 -6.440 -35.718 1.00 91.69 362 ARG A CA 1
ATOM 2902 C C . ARG A 1 362 ? 6.376 -7.317 -35.138 1.00 91.69 362 ARG A C 1
ATOM 2904 O O . ARG A 1 362 ? 5.195 -7.080 -35.375 1.00 91.69 362 ARG A O 1
ATOM 2911 N N . GLU A 1 363 ? 6.779 -8.261 -34.297 1.00 92.44 363 GLU A N 1
ATOM 2912 C CA . GLU A 1 363 ? 5.881 -9.156 -33.575 1.00 92.44 363 GLU A CA 1
ATOM 2913 C C . GLU A 1 363 ? 6.244 -9.124 -32.084 1.00 92.44 363 GLU A C 1
ATOM 2915 O O . GLU A 1 363 ? 7.222 -9.722 -31.639 1.00 92.44 363 GLU A O 1
ATOM 2920 N N . TYR A 1 364 ? 5.476 -8.362 -31.300 1.00 91.19 364 TYR A N 1
ATOM 2921 C CA . TYR A 1 364 ? 5.778 -8.056 -29.898 1.00 91.19 364 TYR A CA 1
ATOM 2922 C C . TYR A 1 364 ? 7.192 -7.475 -29.697 1.00 91.19 364 TYR A C 1
ATOM 2924 O O . TYR A 1 364 ? 7.452 -6.325 -30.072 1.00 91.19 364 TYR A O 1
ATOM 2932 N N . SER A 1 365 ? 8.082 -8.256 -29.076 1.00 91.62 365 SER A N 1
ATOM 2933 C CA . SER A 1 365 ? 9.464 -7.874 -28.807 1.00 91.62 365 SER A CA 1
ATOM 2934 C C . SER A 1 365 ? 10.439 -8.312 -29.895 1.00 91.62 365 SER A C 1
ATOM 2936 O O . SER A 1 365 ? 11.612 -7.958 -29.828 1.00 91.62 365 SER A O 1
ATOM 2938 N N . ILE A 1 366 ? 9.972 -9.059 -30.896 1.00 93.06 366 ILE A N 1
ATOM 2939 C CA . ILE A 1 366 ? 10.778 -9.463 -32.043 1.00 93.06 366 ILE A CA 1
ATOM 2940 C C . ILE A 1 366 ? 10.722 -8.381 -33.119 1.00 93.06 366 ILE A C 1
ATOM 2942 O O . ILE A 1 366 ? 9.646 -7.907 -33.496 1.00 93.06 366 ILE A O 1
ATOM 2946 N N . LEU A 1 367 ? 11.897 -8.030 -33.629 1.00 92.44 367 LEU A N 1
ATOM 2947 C CA . LEU A 1 367 ? 12.106 -7.180 -34.789 1.00 92.44 367 LEU A CA 1
ATOM 2948 C C . LEU A 1 367 ? 12.817 -8.007 -35.866 1.00 92.44 367 LEU A C 1
ATOM 2950 O O . LEU A 1 367 ? 14.001 -8.309 -35.729 1.00 92.44 367 LEU A O 1
ATOM 2954 N N . ALA A 1 368 ? 12.096 -8.380 -36.920 1.00 91.00 368 ALA A N 1
ATOM 2955 C CA . ALA A 1 368 ? 12.635 -9.126 -38.050 1.00 91.00 368 ALA A CA 1
ATOM 2956 C C . ALA A 1 368 ? 12.930 -8.160 -39.204 1.00 91.00 368 ALA A C 1
ATOM 2958 O O . ALA A 1 368 ? 12.016 -7.614 -39.815 1.00 91.00 368 ALA A O 1
ATOM 2959 N N . VAL A 1 369 ? 14.212 -7.9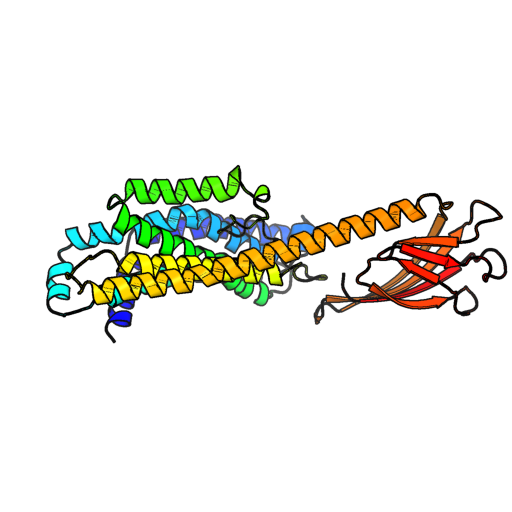28 -39.473 1.00 89.00 369 VAL A N 1
ATOM 2960 C CA . VAL A 1 369 ? 14.701 -6.977 -40.479 1.00 89.00 369 VAL A CA 1
ATOM 2961 C C . VAL A 1 369 ? 15.040 -7.727 -41.761 1.00 89.00 369 VAL A C 1
ATOM 2963 O O . VAL A 1 369 ? 15.779 -8.714 -41.711 1.00 89.00 369 VAL A O 1
ATOM 2966 N N . ASP A 1 370 ? 14.531 -7.275 -42.905 1.00 82.50 370 ASP A N 1
ATOM 2967 C CA . ASP A 1 370 ? 14.837 -7.912 -44.186 1.00 82.50 370 ASP A CA 1
ATOM 2968 C C . ASP A 1 370 ? 16.253 -7.549 -44.652 1.00 82.50 370 ASP A C 1
ATOM 2970 O O . ASP A 1 370 ? 16.606 -6.386 -44.834 1.00 82.50 370 ASP A O 1
ATOM 2974 N N . VAL A 1 371 ? 17.085 -8.575 -44.856 1.00 75.31 371 VAL A N 1
ATOM 2975 C CA . VAL A 1 371 ? 18.514 -8.416 -45.185 1.00 75.31 371 VAL A CA 1
ATOM 2976 C C . VAL A 1 371 ? 18.735 -8.249 -46.688 1.00 75.31 371 VAL A C 1
ATOM 2978 O O . VAL A 1 371 ? 19.736 -7.693 -47.118 1.00 75.31 371 VAL A O 1
ATOM 2981 N N . LYS A 1 372 ? 17.767 -8.664 -47.513 1.00 65.94 372 LYS A N 1
ATOM 2982 C CA . LYS A 1 372 ? 17.855 -8.588 -48.983 1.00 65.94 372 LYS A CA 1
ATOM 2983 C C . LYS A 1 372 ? 17.907 -7.164 -49.539 1.00 65.94 372 LYS A C 1
ATOM 2985 O O . LYS A 1 372 ? 18.352 -6.978 -50.664 1.00 65.94 372 LYS A O 1
ATOM 2990 N N . THR A 1 373 ? 17.427 -6.181 -48.784 1.00 54.69 373 THR A N 1
ATOM 2991 C CA . THR A 1 373 ? 17.468 -4.758 -49.151 1.00 54.69 373 THR A CA 1
ATOM 2992 C C . THR A 1 373 ? 18.782 -4.083 -48.763 1.00 54.69 373 THR A C 1
ATOM 2994 O O . THR A 1 373 ? 18.960 -2.899 -49.029 1.00 54.69 373 THR A O 1
ATOM 2997 N N . LEU A 1 374 ? 19.695 -4.809 -48.114 1.00 58.59 374 LEU A N 1
ATOM 2998 C CA . LEU A 1 374 ? 20.974 -4.286 -47.657 1.00 58.59 374 LEU A CA 1
ATOM 2999 C C . LEU A 1 374 ? 22.017 -4.564 -48.749 1.00 58.59 374 LEU A C 1
ATOM 3001 O O . LEU A 1 374 ? 22.365 -5.710 -49.022 1.00 58.59 374 LEU A O 1
ATOM 3005 N N . ASN A 1 375 ? 22.457 -3.504 -49.430 1.00 50.00 375 ASN A N 1
ATOM 3006 C CA . ASN A 1 375 ? 23.485 -3.581 -50.468 1.00 50.00 375 ASN A CA 1
ATOM 3007 C C . ASN A 1 375 ? 24.813 -4.019 -49.837 1.00 50.00 375 ASN A C 1
ATOM 3009 O O . ASN A 1 375 ? 25.443 -3.211 -49.155 1.00 50.00 375 ASN A O 1
ATOM 3013 N N . ASN A 1 376 ? 25.238 -5.264 -50.095 1.00 53.50 376 ASN A N 1
ATOM 3014 C CA . ASN A 1 376 ? 26.343 -5.951 -49.403 1.00 53.50 376 ASN A CA 1
ATOM 3015 C C . ASN A 1 376 ? 26.061 -6.146 -47.899 1.00 53.50 376 ASN A C 1
ATOM 3017 O O . ASN A 1 376 ? 25.251 -5.409 -47.338 1.00 53.50 376 ASN A O 1
ATOM 3021 N N . PRO A 1 377 ? 26.659 -7.152 -47.221 1.00 54.59 377 PRO A N 1
ATOM 3022 C CA . PRO A 1 377 ? 26.391 -7.375 -45.803 1.00 54.59 377 PRO A CA 1
ATOM 3023 C C . PRO A 1 377 ? 26.607 -6.056 -45.054 1.00 54.59 377 PRO A C 1
ATOM 3025 O O . PRO A 1 377 ? 27.714 -5.510 -45.086 1.00 54.59 377 PRO A O 1
ATOM 3028 N N . PRO A 1 378 ? 25.560 -5.487 -44.436 1.00 56.75 378 PRO A N 1
ATOM 3029 C CA . PRO A 1 378 ? 25.706 -4.230 -43.749 1.00 56.75 378 PRO A CA 1
ATOM 3030 C C . PRO A 1 378 ? 26.529 -4.528 -42.514 1.00 56.75 378 PRO A C 1
ATOM 3032 O O . PRO A 1 378 ? 26.049 -5.130 -41.554 1.00 56.75 378 PRO A O 1
ATOM 3035 N N . GLU A 1 379 ? 27.768 -4.055 -42.526 1.00 67.12 379 GLU A N 1
ATOM 3036 C CA . GLU A 1 379 ? 28.539 -3.977 -41.299 1.00 67.12 379 GLU A CA 1
ATOM 3037 C C . GLU A 1 379 ? 27.776 -3.167 -40.257 1.00 67.12 379 GLU A C 1
ATOM 3039 O O . GLU A 1 379 ? 28.034 -3.385 -39.091 1.00 67.12 379 GLU A O 1
ATOM 3044 N N . GLN A 1 380 ? 26.845 -2.271 -40.629 1.00 83.62 380 GLN A N 1
ATOM 3045 C CA . GLN A 1 380 ? 26.199 -1.345 -39.702 1.00 83.62 380 GLN A CA 1
ATOM 3046 C C . GLN A 1 380 ? 24.687 -1.169 -39.932 1.00 83.62 380 GLN A C 1
ATOM 3048 O O . GLN A 1 380 ? 24.249 -0.876 -41.044 1.00 83.62 380 GLN A O 1
ATOM 3053 N N . ILE A 1 381 ? 23.903 -1.285 -38.855 1.00 89.12 381 ILE A N 1
ATOM 3054 C CA . ILE A 1 381 ? 22.456 -1.015 -38.796 1.00 89.12 381 ILE A CA 1
ATOM 3055 C C . ILE A 1 381 ? 22.195 0.041 -37.724 1.00 89.12 381 ILE A C 1
ATOM 3057 O O . ILE A 1 381 ? 22.680 -0.084 -36.599 1.00 89.12 381 ILE A O 1
ATOM 3061 N N . ASN A 1 382 ? 21.392 1.052 -38.048 1.00 92.06 382 ASN A N 1
ATOM 3062 C CA . ASN A 1 382 ? 21.033 2.121 -37.123 1.00 92.06 382 ASN A CA 1
ATOM 3063 C C . ASN A 1 382 ? 19.559 2.003 -36.725 1.00 92.06 382 ASN A C 1
ATOM 3065 O O . ASN A 1 382 ? 18.678 1.958 -37.586 1.00 92.06 382 ASN A O 1
ATOM 3069 N N . ILE A 1 383 ? 19.284 1.986 -35.422 1.00 94.50 383 ILE A N 1
ATOM 3070 C CA . ILE A 1 383 ? 17.933 1.927 -34.860 1.00 94.50 383 ILE A CA 1
ATOM 3071 C C . ILE A 1 383 ? 17.734 3.098 -33.908 1.00 94.50 383 ILE A C 1
ATOM 3073 O O . ILE A 1 383 ? 18.440 3.232 -32.909 1.00 94.50 383 ILE A O 1
ATOM 3077 N N . SER A 1 384 ? 16.716 3.902 -34.185 1.00 96.06 384 SER A N 1
ATOM 3078 C CA . SER A 1 384 ? 16.207 4.909 -33.261 1.00 96.06 384 SER A CA 1
ATOM 3079 C C . SER A 1 384 ? 14.893 4.419 -32.668 1.00 96.06 384 SER A C 1
ATOM 3081 O O . SER A 1 384 ? 13.977 4.015 -33.394 1.00 96.06 384 SER A O 1
ATOM 3083 N N . TYR A 1 385 ? 14.776 4.455 -31.344 1.00 95.69 385 TYR A N 1
ATOM 3084 C CA . TYR A 1 385 ? 13.554 4.068 -30.647 1.00 95.69 385 TYR A CA 1
ATOM 3085 C C . TYR A 1 385 ? 13.300 4.926 -29.413 1.00 95.69 385 TYR A C 1
ATOM 3087 O O . TYR A 1 385 ? 14.210 5.463 -28.782 1.00 95.69 385 TYR A O 1
ATOM 3095 N N . GLU A 1 386 ? 12.030 5.047 -29.048 1.00 95.31 386 GLU A N 1
ATOM 3096 C CA . GLU A 1 386 ? 11.602 5.773 -27.859 1.00 95.31 386 GLU A CA 1
ATOM 3097 C C . GLU A 1 386 ? 10.365 5.140 -27.234 1.00 95.31 386 GLU A C 1
ATOM 3099 O O . GLU A 1 386 ? 9.563 4.490 -27.902 1.00 95.31 386 GLU A O 1
ATOM 3104 N N . GLY A 1 387 ? 10.172 5.347 -25.938 1.00 91.38 387 GLY A N 1
ATOM 3105 C CA . GLY A 1 387 ? 8.980 4.857 -25.261 1.00 91.38 387 GLY A CA 1
ATOM 3106 C C . GLY A 1 387 ? 9.178 4.695 -23.769 1.00 91.38 387 GLY A C 1
ATOM 3107 O O . GLY A 1 387 ? 10.048 5.333 -23.172 1.00 91.38 387 GLY A O 1
ATOM 3108 N N . LYS A 1 388 ? 8.336 3.845 -23.186 1.00 87.25 388 LYS A N 1
ATOM 3109 C CA . LYS A 1 388 ? 8.370 3.454 -21.779 1.00 87.25 388 LYS A CA 1
ATOM 3110 C C . LYS A 1 388 ? 8.455 1.929 -21.709 1.00 87.25 388 LYS A C 1
ATOM 3112 O O . LYS A 1 388 ? 7.825 1.254 -22.519 1.00 87.25 388 LYS A O 1
ATOM 3117 N N . ILE A 1 389 ? 9.262 1.426 -20.780 1.00 76.00 389 ILE A N 1
ATOM 3118 C CA . ILE A 1 389 ? 9.451 -0.009 -20.526 1.00 76.00 389 ILE A CA 1
ATOM 3119 C C . ILE A 1 389 ? 8.508 -0.472 -19.421 1.00 76.00 389 ILE A C 1
ATOM 3121 O O . ILE A 1 389 ? 8.266 0.332 -18.488 1.00 76.00 389 ILE A O 1
#

Foldseek 3Di:
DLLQVLLVVLLVVLCPDPLLVVLLVVLCVVLLVVLLVLQQCLAVVVDCVSNQALLNSLLVSLLVLLLSCLQSLLRRLLCVLPVCVPPVPVVVPVVDPDALLSNLSSNLNSSLVNSLVSLVVSLVSSQVSNVPRHPDDHDCVSNVLSCLLARNLSSLLLNLQSLLCCLVPVDSVVSSCVSSVLQCCLPPVCNCVVVCLSPSRCNNPQSRAHLQQGGDPVVLSVLSSVLSNLNSVLSSLNSSLRDSRDPDPNVVSVVSNVVSVVSNVSSVVSVVVSVVVVVVVVVVVVQVVVVVVVCVPADAKDFPDKDKDKDTDSVVSKIKIKIKTFIDDPDPDRQKYKDFAAQFKAWPAKAAPVRHGWDWDDRHRIIITGQVPPDPRGSIIIIIIMGHD

Secondary structure (DSSP, 8-state):
-HHHHHHHHHHHHHHHSHHHHHHHHHHHHHHHHHHHHHHHHHHTT--HHHHS-TTHHHHHHHHHHHHHHHHHHHHHHTTHHHHHHHS-HHHHHTTS---HHHHHHHHHHHHHHHHHHHHHHHHHHHHHHHHHH-SSPP-SHHHHHHIIIIIHHHHHHHHHHHHHHHHHH--HHHHHHHHHHHHHIIIIIITTTTTT-S-TT-SSS--S-BTTTB-SSHHHHHHHHHHHHHHHHHHHHHHTTS-SSS---HHHHHHHHHHHHHHHHHHHHHHHHHHHHHHHHHHHHHHHHHHHHHHTTSPPPEEEEEEEEEEEETTTTEEEEEEEEEEE-SSTT--EEEEE--TTEEEEEEEETTSPBPPEEEETTEEEEESTTSSS--SEEEEEEEE--

Sequence (389 aa):
MEILEIAKYEFLLLIRSIRFKIMTFFYLIIIGLLNVGIAFLNRNGASPMIASLAGFAPYVSSFLFSLISAFTIPFIIGNFLIDDKKTRVNEVIYSKPVSNLKYVMGKFIGSILTLITISLIIIFISSVIQITIAVRPYRIVPYITSLLLICLPTIIFLSGLVFALNFILKNRFIVFLIVVGFSIFSIFIIGDKGFRLIDFSATTLPLNPSDIMGYGNINNEIMQRTAYIFIGLSLIFLSAVFPFRLSESRFLSLKMLIISVVIALIPVFLFKSILNNIYKDKQTRINILTAHNKYSEFPLIKVIHYDMNIKLFPSNHRLKADVKMTVLFPQENIKKAIFVLNSGLKITRLTDKNGSDIPYEREYSILAVDVKTLNNPPEQINISYEGKI

Radius of gyration: 28.21 Å; Cα contacts (8 Å, |Δi|>4): 584; chains: 1; bounding box: 64×39×85 Å

Solvent-accessible surface area (backbone atoms only — not comparable to full-atom values): 20410 Å² total; per-residue (Å²): 112,69,38,61,53,42,12,53,51,41,25,53,54,48,65,70,31,68,63,41,50,54,52,48,52,51,50,50,51,60,46,45,54,50,40,51,51,51,16,51,35,32,52,66,61,74,34,67,81,66,47,63,26,74,22,44,64,38,29,54,46,24,42,51,49,24,60,52,38,45,55,48,48,36,64,60,57,39,46,59,79,58,56,45,67,71,67,54,57,51,65,72,58,64,79,51,98,71,54,56,54,48,53,52,50,6,43,49,52,8,51,49,51,47,54,49,49,52,53,50,52,51,51,50,51,47,49,53,43,39,66,73,55,25,76,64,80,83,58,66,63,41,46,56,50,23,43,62,61,26,35,47,23,29,51,40,23,53,49,12,49,41,51,28,39,43,68,75,65,72,39,51,66,59,41,36,50,49,48,37,50,51,43,50,43,28,60,75,70,42,31,58,79,53,79,50,71,52,40,72,42,46,81,78,54,73,74,59,41,40,70,55,62,39,53,69,71,52,64,55,54,50,42,53,33,52,21,37,33,33,46,8,52,16,30,43,32,43,32,42,41,57,74,83,83,56,90,64,56,72,66,57,31,50,51,30,43,53,52,15,54,60,39,45,48,51,31,54,53,39,52,52,51,43,50,53,50,52,52,51,52,52,51,52,50,51,52,46,52,51,48,52,60,70,55,64,81,55,73,77,62,43,74,81,44,76,50,73,52,74,49,78,39,56,94,76,29,31,40,39,37,44,35,40,34,29,43,46,72,88,55,97,81,61,59,54,44,73,45,82,48,65,63,52,46,45,77,77,45,45,24,42,80,88,66,50,77,52,63,66,50,75,54,70,35,41,36,40,32,50,40,81,81,44,88,59,88,53,52,35,42,37,42,29,34,35,37,39,125

pLDDT: mean 86.33, std 12.11, range [47.25, 98.44]